Protein 3I41 (pdb70)

Structure (mmCIF, N/CA/C/O backbone):
data_3I41
#
_entry.id   3I41
#
_cell.length_a   63.176
_cell.length_b   68.668
_cell.length_c   127.842
_cell.angle_alpha   90.000
_cell.angle_beta   90.000
_cell.angle_gamma   90.000
#
_symmetry.space_group_name_H-M   'P 21 21 21'
#
loop_
_entity.id
_entity.type
_entity.pdbx_description
1 polymer Beta-hemolysin
2 water water
#
loop_
_atom_site.group_PDB
_atom_site.id
_atom_site.type_symbol
_atom_site.label_atom_id
_atom_site.label_alt_id
_atom_site.label_comp_id
_atom_site.label_asym_id
_atom_site.label_entity_id
_atom_site.label_seq_id
_atom_site.pdbx_PDB_ins_code
_atom_site.Cartn_x
_atom_site.Cartn_y
_atom_site.Cartn_z
_atom_site.occupancy
_atom_site.B_iso_or_equiv
_atom_site.auth_seq_id
_atom_site.auth_comp_id
_atom_site.auth_asym_id
_atom_site.auth_atom_id
_atom_site.pdbx_PDB_model_num
ATOM 1 N N . THR A 1 28 ? 1.466 -6.817 8.309 1.00 30.38 8 THR A N 1
ATOM 2 C CA . THR A 1 28 ? 1.022 -7.687 7.217 1.00 30.71 8 THR A CA 1
ATOM 3 C C . THR A 1 28 ? 1.774 -7.504 5.915 1.00 30.00 8 THR A C 1
ATOM 4 O O . THR A 1 28 ? 1.410 -8.128 4.920 1.00 30.08 8 THR A O 1
ATOM 8 N N . ASP A 1 29 ? 2.805 -6.660 5.845 1.00 29.68 9 ASP A N 1
ATOM 9 C CA . ASP A 1 29 ? 3.387 -6.613 4.527 1.00 28.61 9 ASP A CA 1
ATOM 10 C C . ASP A 1 29 ? 4.163 -7.872 4.157 1.00 26.47 9 ASP A C 1
ATOM 11 O O . ASP A 1 29 ? 4.518 -8.707 5.027 1.00 26.55 9 ASP A O 1
ATOM 16 N N . LEU A 1 30 ? 4.334 -8.033 2.855 1.00 21.20 10 LEU A N 1
ATOM 17 C CA . LEU A 1 30 ? 4.808 -9.309 2.315 1.00 18.27 10 LEU A CA 1
ATOM 18 C C . LEU A 1 30 ? 6.097 -9.211 1.504 1.00 16.39 10 LEU A C 1
ATOM 19 O O . LEU A 1 30 ? 6.375 -8.177 0.932 1.00 16.20 10 LEU A O 1
ATOM 24 N N . LYS A 1 31 ? 6.809 -10.331 1.395 1.00 14.50 11 LYS A N 1
ATOM 25 C CA . LYS A 1 31 ? 7.847 -10.517 0.356 1.00 13.70 11 LYS A CA 1
ATOM 26 C C . LYS A 1 31 ? 7.201 -11.450 -0.642 1.00 12.40 11 LYS A C 1
ATOM 27 O O . LYS A 1 31 ? 6.758 -12.536 -0.272 1.00 11.01 11 LYS A O 1
ATOM 33 N N . LEU A 1 32 ? 7.162 -11.034 -1.904 1.00 11.03 12 LEU A N 1
ATOM 34 C CA . LEU A 1 32 ? 6.536 -11.901 -2.898 1.00 10.23 12 LEU A CA 1
ATOM 35 C C . LEU A 1 32 ? 7.478 -12.151 -4.065 1.00 10.48 12 LEU A C 1
ATOM 36 O O . LEU A 1 32 ? 8.390 -11.344 -4.327 1.00 12.43 12 LEU A O 1
ATOM 41 N N . VAL A 1 33 ? 7.204 -13.220 -4.810 1.00 9.94 13 VAL A N 1
ATOM 42 C CA . VAL A 1 33 ? 7.842 -13.376 -6.131 1.00 9.61 13 VAL A CA 1
ATOM 43 C C . VAL A 1 33 ? 6.706 -13.587 -7.132 1.00 9.12 13 VAL A C 1
ATOM 44 O O . VAL A 1 33 ? 5.683 -14.214 -6.781 1.00 12.18 13 VAL A O 1
ATOM 48 N N . SER A 1 34 ? 6.861 -13.057 -8.340 1.00 10.03 14 SER A N 1
ATOM 49 C CA . SER A 1 34 ? 5.980 -13.490 -9.419 1.00 10.40 14 SER A CA 1
ATOM 50 C C . SER A 1 34 ? 6.869 -14.029 -10.531 1.00 11.27 14 SER A C 1
ATOM 51 O O . SER A 1 34 ? 7.893 -13.394 -10.898 1.00 11.34 14 SER A O 1
ATOM 54 N N . HIS A 1 35 ? 6.524 -15.186 -11.084 1.00 11.77 15 HIS A N 1
ATOM 55 C CA . HIS A 1 35 ? 7.325 -15.689 -12.212 1.00 12.47 15 HIS A CA 1
ATOM 56 C C . HIS A 1 35 ? 6.460 -16.415 -13.240 1.00 11.93 15 HIS A C 1
ATOM 57 O O . HIS A 1 35 ? 5.702 -17.337 -12.923 1.00 12.06 15 HIS A O 1
ATOM 64 N N . ASN A 1 36 ? 6.592 -15.961 -14.475 1.00 11.89 16 ASN A N 1
ATOM 65 C CA . ASN A 1 36 ? 6.081 -16.676 -15.641 1.00 12.32 16 ASN A CA 1
ATOM 66 C C . ASN A 1 36 ? 7.097 -17.782 -15.929 1.00 14.15 16 ASN A C 1
ATOM 67 O O . ASN A 1 36 ? 8.274 -17.516 -16.313 1.00 13.08 16 ASN A O 1
ATOM 72 N N . VAL A 1 37 ? 6.696 -19.021 -15.642 1.00 13.31 17 VAL A N 1
ATOM 73 C CA . VAL A 1 37 ? 7.632 -20.164 -15.683 1.00 14.40 17 VAL A CA 1
ATOM 74 C C . VAL A 1 37 ? 7.731 -20.898 -17.026 1.00 15.23 17 VAL A C 1
ATOM 75 O O . VAL A 1 37 ? 8.473 -21.884 -17.132 1.00 15.85 17 VAL A O 1
ATOM 79 N N . TYR A 1 38 ? 6.962 -20.446 -18.001 1.00 17.46 18 TYR A N 1
ATOM 80 C CA . TYR A 1 38 ? 7.037 -21.046 -19.338 1.00 19.08 18 TYR A CA 1
ATOM 81 C C . TYR A 1 38 ? 6.903 -22.585 -19.268 1.00 19.63 18 TYR A C 1
ATOM 82 O O . TYR A 1 38 ? 7.774 -23.328 -19.732 1.00 20.47 18 TYR A O 1
ATOM 91 N N . MET A 1 39 ? 5.791 -23.061 -18.707 1.00 18.35 19 MET A N 1
ATOM 92 C CA . MET A 1 39 ? 5.592 -24.512 -18.565 1.00 19.23 19 MET A CA 1
ATOM 93 C C . MET A 1 39 ? 4.585 -24.883 -19.620 1.00 19.85 19 MET A C 1
ATOM 94 O O . MET A 1 39 ? 3.431 -25.201 -19.337 1.00 19.64 19 MET A O 1
ATOM 99 N N . LEU A 1 40 ? 5.019 -24.763 -20.866 1.00 21.64 20 LEU A N 1
ATOM 100 C CA . LEU A 1 40 ? 4.192 -25.110 -22.014 1.00 23.24 20 LEU A CA 1
ATOM 101 C C . LEU A 1 40 ? 3.743 -26.586 -22.013 1.00 23.78 20 LEU A C 1
ATOM 102 O O . LEU A 1 40 ? 4.393 -27.462 -21.411 1.00 23.38 20 LEU A O 1
ATOM 107 N N . SER A 1 41 ? 2.648 -26.876 -22.716 1.00 24.74 21 SER A N 1
ATOM 108 C CA . SER A 1 41 ? 2.236 -28.266 -22.935 1.00 26.66 21 SER A CA 1
ATOM 109 C C . SER A 1 41 ? 3.398 -29.153 -23.368 1.00 26.91 21 SER A C 1
ATOM 110 O O . SER A 1 41 ? 4.103 -28.850 -24.334 1.00 28.24 21 SER A O 1
ATOM 113 N N . THR A 1 42 ? 3.580 -30.260 -22.676 1.00 28.23 22 THR A N 1
ATOM 114 C CA . THR A 1 42 ? 4.584 -31.242 -23.097 1.00 29.63 22 THR A CA 1
ATOM 115 C C . THR A 1 42 ? 4.095 -32.114 -24.246 1.00 31.26 22 THR A C 1
ATOM 116 O O . THR A 1 42 ? 4.876 -32.902 -24.780 1.00 32.00 22 THR A O 1
ATOM 120 N N . VAL A 1 43 ? 2.820 -31.995 -24.615 1.00 32.55 23 VAL A N 1
ATOM 121 C CA . VAL A 1 43 ? 2.303 -32.662 -25.828 1.00 34.35 23 VAL A CA 1
ATOM 122 C C . VAL A 1 43 ? 2.640 -31.804 -27.050 1.00 35.25 23 VAL A C 1
ATOM 123 O O . VAL A 1 43 ? 3.211 -32.293 -28.046 1.00 35.99 23 VAL A O 1
ATOM 127 N N . LEU A 1 44 ? 2.304 -30.523 -26.957 1.00 35.32 24 LEU A N 1
ATOM 128 C CA . LEU A 1 44 ? 2.555 -29.569 -28.022 1.00 36.40 24 LEU A CA 1
ATOM 129 C C . LEU A 1 44 ? 4.048 -29.292 -28.177 1.00 36.63 24 LEU A C 1
ATOM 130 O O . LEU A 1 44 ? 4.538 -29.181 -29.300 1.00 36.36 24 LEU A O 1
ATOM 135 N N . TYR A 1 45 ? 4.764 -29.210 -27.051 1.00 36.49 25 TYR A N 1
ATOM 136 C CA . TYR A 1 45 ? 6.195 -28.870 -27.013 1.00 37.09 25 TYR A CA 1
ATOM 137 C C . TYR A 1 45 ? 6.947 -29.858 -26.127 1.00 37.48 25 TYR A C 1
ATOM 138 O O . TYR A 1 45 ? 7.364 -29.507 -25.003 1.00 37.45 25 TYR A O 1
ATOM 147 N N . PRO A 1 46 ? 7.126 -31.100 -26.613 1.00 37.02 26 PRO A N 1
ATOM 148 C CA . PRO A 1 46 ? 7.654 -32.178 -25.784 1.00 37.04 26 PRO A CA 1
ATOM 149 C C . PRO A 1 46 ? 9.078 -31.959 -25.277 1.00 36.37 26 PRO A C 1
ATOM 150 O O . PRO A 1 46 ? 9.515 -32.646 -24.346 1.00 37.42 26 PRO A O 1
ATOM 154 N N . ASN A 1 47 ? 9.798 -31.018 -25.871 1.00 35.63 27 ASN A N 1
ATOM 155 C CA . ASN A 1 47 ? 11.224 -30.918 -25.596 1.00 34.52 27 ASN A CA 1
ATOM 156 C C . ASN A 1 47 ? 11.692 -29.541 -25.116 1.00 33.17 27 ASN A C 1
ATOM 157 O O . ASN A 1 47 ? 12.754 -29.056 -25.498 1.00 32.76 27 ASN A O 1
ATOM 162 N N . TRP A 1 48 ? 10.895 -28.911 -24.257 1.00 31.05 28 TRP A N 1
ATOM 163 C CA . TRP A 1 48 ? 11.291 -27.614 -23.713 1.00 28.77 28 TRP A CA 1
ATOM 164 C C . TRP A 1 48 ? 11.798 -27.655 -22.272 1.00 27.25 28 TRP A C 1
ATOM 165 O O . TRP A 1 48 ? 11.862 -26.615 -21.601 1.00 26.61 28 TRP A O 1
ATOM 176 N N . GLY A 1 49 ? 12.149 -28.858 -21.815 1.00 25.91 29 GLY A N 1
ATOM 177 C CA . GLY A 1 49 ? 12.729 -29.100 -20.499 1.00 24.14 29 GLY A CA 1
ATOM 178 C C . GLY A 1 49 ? 11.805 -28.786 -19.327 1.00 23.49 29 GLY A C 1
ATOM 179 O O . GLY A 1 49 ? 12.270 -28.437 -18.248 1.00 22.10 29 GLY A O 1
ATOM 180 N N . GLN A 1 50 ? 10.494 -28.909 -19.543 1.00 22.63 30 GLN A N 1
ATOM 181 C CA . GLN A 1 50 ? 9.508 -28.522 -18.535 1.00 22.40 30 GLN A CA 1
ATOM 182 C C . GLN A 1 50 ? 9.792 -29.197 -17.192 1.00 22.71 30 GLN A C 1
ATOM 183 O O . GLN A 1 50 ? 9.924 -28.525 -16.152 1.00 21.31 30 GLN A O 1
ATOM 189 N N . TYR A 1 51 ? 9.919 -30.525 -17.201 1.00 22.33 31 TYR A N 1
ATOM 190 C CA . TYR A 1 51 ? 10.149 -31.230 -15.964 1.00 23.32 31 TYR A CA 1
ATOM 191 C C . TYR A 1 51 ? 11.492 -30.871 -15.351 1.00 22.65 31 TYR A C 1
ATOM 192 O O . TYR A 1 51 ? 11.592 -30.706 -14.137 1.00 22.69 31 TYR A O 1
ATOM 201 N N . LYS A 1 52 ? 12.526 -30.785 -16.185 1.00 22.54 32 LYS A N 1
ATOM 202 C CA . LYS A 1 52 ? 13.858 -30.429 -15.674 1.00 22.00 32 LYS A CA 1
ATOM 203 C C . LYS A 1 52 ? 13.784 -29.071 -14.956 1.00 21.08 32 LYS A C 1
ATOM 204 O O . LYS A 1 52 ? 14.370 -28.875 -13.874 1.00 21.27 32 LYS A O 1
ATOM 210 N N . ARG A 1 53 ? 13.070 -28.153 -15.571 1.00 19.07 33 ARG A N 1
ATOM 211 C CA . ARG A 1 53 ? 12.991 -26.781 -15.035 1.00 17.99 33 ARG A CA 1
ATOM 212 C C . ARG A 1 53 ? 12.126 -26.677 -13.814 1.00 17.91 33 ARG A C 1
ATOM 213 O O . ARG A 1 53 ? 12.413 -25.835 -12.939 1.00 18.28 33 ARG A O 1
ATOM 221 N N . ALA A 1 54 ? 11.089 -27.517 -13.720 1.00 17.83 34 ALA A N 1
ATOM 222 C CA . ALA A 1 54 ? 10.259 -27.556 -12.479 1.00 17.41 34 ALA A CA 1
ATOM 223 C C . ALA A 1 54 ? 11.143 -27.909 -11.296 1.00 17.64 34 ALA A C 1
ATOM 224 O O . ALA A 1 54 ? 11.006 -27.355 -10.203 1.00 16.43 34 ALA A O 1
ATOM 226 N N . ASP A 1 55 ? 12.087 -28.820 -11.511 1.00 16.97 35 ASP A N 1
ATOM 227 C CA . ASP A 1 55 ? 13.044 -29.167 -10.457 1.00 17.12 35 ASP A CA 1
ATOM 228 C C . ASP A 1 55 ? 14.047 -28.044 -10.179 1.00 16.58 35 ASP A C 1
ATOM 229 O O . ASP A 1 55 ? 14.358 -27.734 -9.016 1.00 16.76 35 ASP A O 1
ATOM 234 N N . LEU A 1 56 ? 14.585 -27.473 -11.242 1.00 15.33 36 LEU A N 1
ATOM 235 C CA . LEU A 1 56 ? 15.577 -26.409 -11.097 1.00 15.50 36 LEU A CA 1
ATOM 236 C C . LEU A 1 56 ? 14.943 -25.198 -10.424 1.00 15.97 36 LEU A C 1
ATOM 237 O O . LEU A 1 56 ? 15.545 -24.608 -9.540 1.00 15.67 36 LEU A O 1
ATOM 242 N N . ILE A 1 57 ? 13.706 -24.864 -10.802 1.00 14.89 37 ILE A N 1
ATOM 243 C CA . ILE A 1 57 ? 12.987 -23.778 -10.112 1.00 14.94 37 ILE A CA 1
ATOM 244 C C . ILE A 1 57 ? 12.850 -24.095 -8.641 1.00 15.51 37 ILE A C 1
ATOM 245 O O . ILE A 1 57 ? 13.171 -23.245 -7.801 1.00 16.04 37 ILE A O 1
ATOM 250 N N . GLY A 1 58 ? 12.459 -25.339 -8.314 1.00 16.51 38 GLY A N 1
ATOM 251 C CA . GLY A 1 58 ? 12.302 -25.724 -6.891 1.00 17.93 38 GLY A CA 1
ATOM 252 C C . GLY A 1 58 ? 13.612 -25.601 -6.114 1.00 17.62 38 GLY A C 1
ATOM 253 O O . GLY A 1 58 ? 13.603 -25.399 -4.904 1.00 18.67 38 GLY A O 1
ATOM 254 N N . GLN A 1 59 ? 14.735 -25.760 -6.806 1.00 18.63 39 GLN A N 1
ATOM 255 C CA . GLN A 1 59 ? 16.083 -25.704 -6.172 1.00 19.75 39 GLN A CA 1
ATOM 256 C C . GLN A 1 59 ? 16.715 -24.312 -6.136 1.00 19.33 39 GLN A C 1
ATOM 257 O O . GLN A 1 59 ? 17.793 -24.123 -5.520 1.00 20.61 39 GLN A O 1
ATOM 263 N N . SER A 1 60 ? 16.057 -23.336 -6.768 1.00 17.84 40 SER A N 1
ATOM 264 C CA . SER A 1 60 ? 16.595 -21.978 -6.885 1.00 16.19 40 SER A CA 1
ATOM 265 C C . SER A 1 60 ? 16.611 -21.237 -5.537 1.00 16.31 40 SER A C 1
ATOM 266 O O . SER A 1 60 ? 15.950 -21.653 -4.593 1.00 16.75 40 SER A O 1
ATOM 269 N N . SER A 1 61 ? 17.374 -20.148 -5.456 1.00 14.48 41 SER A N 1
ATOM 270 C CA . SER A 1 61 ? 17.267 -19.299 -4.280 1.00 15.70 41 SER A CA 1
ATOM 271 C C . SER A 1 61 ? 16.126 -18.315 -4.402 1.00 13.97 41 SER A C 1
ATOM 272 O O . SER A 1 61 ? 15.442 -18.098 -3.407 1.00 14.87 41 SER A O 1
ATOM 275 N N . TYR A 1 62 ? 15.861 -17.771 -5.606 1.00 15.04 42 TYR A N 1
ATOM 276 C CA . TYR A 1 62 ? 14.826 -16.736 -5.685 1.00 15.48 42 TYR A CA 1
ATOM 277 C C . TYR A 1 62 ? 13.423 -17.215 -5.249 1.00 15.26 42 TYR A C 1
ATOM 278 O O . TYR A 1 62 ? 12.632 -16.386 -4.740 1.00 16.13 42 TYR A O 1
ATOM 287 N N . ILE A 1 63 ? 13.095 -18.498 -5.424 1.00 15.78 43 ILE A N 1
ATOM 288 C CA . ILE A 1 63 ? 11.703 -18.933 -5.063 1.00 17.21 43 ILE A CA 1
ATOM 289 C C . ILE A 1 63 ? 11.616 -19.117 -3.534 1.00 16.59 43 ILE A C 1
ATOM 290 O O . ILE A 1 63 ? 10.523 -19.250 -2.978 1.00 17.00 43 ILE A O 1
ATOM 295 N N . LYS A 1 64 ? 12.763 -19.167 -2.855 1.00 15.59 44 LYS A N 1
ATOM 296 C CA . LYS A 1 64 ? 12.756 -19.475 -1.428 1.00 16.80 44 LYS A CA 1
ATOM 297 C C . LYS A 1 64 ? 12.690 -18.184 -0.612 1.00 14.95 44 LYS A C 1
ATOM 298 O O . LYS A 1 64 ? 13.002 -17.103 -1.138 1.00 15.95 44 LYS A O 1
ATOM 304 N N . ASN A 1 65 ? 12.307 -18.307 0.669 1.00 14.06 45 ASN A N 1
ATOM 305 C CA . ASN A 1 65 ? 12.402 -17.217 1.650 1.00 13.81 45 ASN A CA 1
ATOM 306 C C . ASN A 1 65 ? 11.459 -16.061 1.341 1.00 14.18 45 ASN A C 1
ATOM 307 O O . ASN A 1 65 ? 11.736 -14.952 1.722 1.00 15.97 45 ASN A O 1
ATOM 312 N N . ASN A 1 66 ? 10.363 -16.332 0.615 1.00 14.03 46 ASN A N 1
ATOM 313 C CA . ASN A 1 66 ? 9.324 -15.324 0.422 1.00 12.44 46 ASN A CA 1
ATOM 314 C C . ASN A 1 66 ? 8.110 -15.745 1.232 1.00 12.51 46 ASN A C 1
ATOM 315 O O . ASN A 1 66 ? 8.107 -16.813 1.844 1.00 13.09 46 ASN A O 1
ATOM 320 N N . ASP A 1 67 ? 7.083 -14.909 1.221 1.00 12.04 47 ASP A N 1
ATOM 321 C CA . ASP A 1 67 ? 5.816 -15.216 1.867 1.00 11.59 47 ASP A CA 1
ATOM 322 C C . ASP A 1 67 ? 4.840 -15.820 0.862 1.00 12.04 47 ASP A C 1
ATOM 323 O O . ASP A 1 67 ? 4.053 -16.712 1.200 1.00 11.98 47 ASP A O 1
ATOM 328 N N . VAL A 1 68 ? 4.878 -15.297 -0.361 1.00 11.46 48 VAL A N 1
ATOM 329 C CA . VAL A 1 68 ? 3.890 -15.661 -1.376 1.00 11.03 48 VAL A CA 1
ATOM 330 C C . VAL A 1 68 ? 4.563 -15.687 -2.723 1.00 12.03 48 VAL A C 1
ATOM 331 O O . VAL A 1 68 ? 5.392 -14.832 -3.017 1.00 10.72 48 VAL A O 1
ATOM 335 N N . VAL A 1 69 ? 4.197 -16.673 -3.534 1.00 10.94 49 VAL A N 1
ATOM 336 C CA . VAL A 1 69 ? 4.671 -16.753 -4.907 1.00 11.38 49 VAL A CA 1
ATOM 337 C C . VAL A 1 69 ? 3.513 -16.897 -5.879 1.00 11.41 49 VAL A C 1
ATOM 338 O O . VAL A 1 69 ? 2.612 -17.708 -5.662 1.00 11.28 49 VAL A O 1
ATOM 342 N N . ILE A 1 70 ? 3.552 -16.093 -6.940 1.00 11.76 50 ILE A N 1
ATOM 343 C CA . ILE A 1 70 ? 2.582 -16.130 -8.033 1.00 10.83 50 ILE A CA 1
ATOM 344 C C . ILE A 1 70 ? 3.299 -16.745 -9.207 1.00 11.81 50 ILE A C 1
ATOM 345 O O . ILE A 1 70 ? 4.375 -16.282 -9.581 1.00 11.82 50 ILE A O 1
ATOM 350 N N . PHE A 1 71 ? 2.679 -17.776 -9.786 1.00 12.19 51 PHE A N 1
ATOM 351 C CA . PHE A 1 71 ? 3.170 -18.415 -11.000 1.00 12.35 51 PHE A CA 1
ATOM 352 C C . PHE A 1 71 ? 2.261 -18.061 -12.166 1.00 12.92 51 PHE A C 1
ATOM 353 O O . PHE A 1 71 ? 1.023 -17.930 -12.000 1.00 12.36 51 PHE A O 1
ATOM 361 N N . ASN A 1 72 ? 2.873 -17.904 -13.349 1.00 12.79 52 ASN A N 1
ATOM 362 C CA . ASN A 1 72 ? 2.150 -17.767 -14.623 1.00 12.85 52 ASN A CA 1
ATOM 363 C C . ASN A 1 72 ? 2.702 -18.783 -15.598 1.00 13.43 52 ASN A C 1
ATOM 364 O O . ASN A 1 72 ? 3.873 -19.259 -15.468 1.00 13.06 52 ASN A O 1
ATOM 369 N N . GLU A 1 73 ? 1.859 -19.132 -16.565 1.00 14.85 53 GLU A N 1
ATOM 370 C CA . GLU A 1 73 ? 2.196 -20.135 -17.589 1.00 16.08 53 GLU A CA 1
ATOM 371 C C . GLU A 1 73 ? 2.542 -21.504 -17.028 1.00 16.22 53 GLU A C 1
ATOM 372 O O . GLU A 1 73 ? 3.360 -22.228 -17.588 1.00 17.41 53 GLU A O 1
ATOM 378 N N . ALA A 1 74 ? 1.854 -21.891 -15.967 1.00 16.66 54 ALA A N 1
ATOM 379 C CA . ALA A 1 74 ? 1.948 -23.218 -15.405 1.00 16.64 54 ALA A CA 1
ATOM 380 C C . ALA A 1 74 ? 0.894 -24.039 -16.146 1.00 17.75 54 ALA A C 1
ATOM 381 O O . ALA A 1 74 ? -0.154 -24.377 -15.573 1.00 16.32 54 ALA A O 1
ATOM 383 N N . PHE A 1 75 ? 1.184 -24.372 -17.416 1.00 18.17 55 PHE A N 1
ATOM 384 C CA . PHE A 1 75 ? 0.155 -24.867 -18.351 1.00 19.56 55 PHE A CA 1
ATOM 385 C C . PHE A 1 75 ? 0.151 -26.372 -18.383 1.00 20.01 55 PHE A C 1
ATOM 386 O O . PHE A 1 75 ? -0.918 -27.009 -18.271 1.00 20.10 55 PHE A O 1
ATOM 394 N N . ASP A 1 76 ? 1.331 -26.961 -18.509 1.00 19.61 56 ASP A N 1
ATOM 395 C CA . ASP A 1 76 ? 1.404 -28.415 -18.575 1.00 20.29 56 ASP A CA 1
ATOM 396 C C . ASP A 1 76 ? 1.007 -28.987 -17.218 1.00 20.58 56 ASP A C 1
ATOM 397 O O . ASP A 1 76 ? 1.667 -28.696 -16.225 1.00 20.61 56 ASP A O 1
ATOM 402 N N . ASN A 1 77 ? -0.026 -29.836 -17.166 1.00 19.99 57 ASN A N 1
ATOM 403 C CA . ASN A 1 77 ? -0.527 -30.291 -15.869 1.00 20.88 57 ASN A CA 1
ATOM 404 C C . ASN A 1 77 ? 0.527 -31.018 -15.032 1.00 20.83 57 ASN A C 1
ATOM 405 O O . ASN A 1 77 ? 0.693 -30.723 -13.848 1.00 20.79 57 ASN A O 1
ATOM 410 N N . GLY A 1 78 ? 1.249 -31.960 -15.643 1.00 20.32 58 GLY A N 1
ATOM 411 C CA . GLY A 1 78 ? 2.227 -32.763 -14.905 1.00 19.77 58 GLY A CA 1
ATOM 412 C C . GLY A 1 78 ? 3.423 -31.963 -14.412 1.00 20.22 58 GLY A C 1
ATOM 413 O O . GLY A 1 78 ? 3.806 -32.069 -13.231 1.00 20.00 58 GLY A O 1
ATOM 414 N N . ALA A 1 79 ? 3.994 -31.162 -15.310 1.00 18.94 59 ALA A N 1
ATOM 415 C CA . ALA A 1 79 ? 5.179 -30.328 -15.003 1.00 19.56 59 ALA A CA 1
ATOM 416 C C . ALA A 1 79 ? 4.808 -29.263 -13.964 1.00 18.76 59 ALA A C 1
ATOM 417 O O . ALA A 1 79 ? 5.573 -28.974 -13.049 1.00 17.79 59 ALA A O 1
ATOM 419 N N . SER A 1 80 ? 3.597 -28.736 -14.071 1.00 18.28 60 SER A N 1
ATOM 420 C CA . SER A 1 80 ? 3.164 -27.683 -13.136 1.00 18.36 60 SER A CA 1
ATOM 421 C C . SER A 1 80 ? 2.888 -28.279 -11.789 1.00 18.46 60 SER A C 1
ATOM 422 O O . SER A 1 80 ? 3.250 -27.681 -10.775 1.00 18.43 60 SER A O 1
ATOM 425 N N . ASP A 1 81 ? 2.220 -29.445 -11.770 1.00 17.86 61 ASP A N 1
ATOM 426 C CA . ASP A 1 81 ? 1.938 -30.106 -10.515 1.00 18.89 61 ASP A CA 1
ATOM 427 C C . ASP A 1 81 ? 3.229 -30.470 -9.812 1.00 18.61 61 ASP A C 1
ATOM 428 O O . ASP A 1 81 ? 3.319 -30.371 -8.583 1.00 17.70 61 ASP A O 1
ATOM 433 N N . LYS A 1 82 ? 4.258 -30.823 -10.591 1.00 19.62 62 LYS A N 1
ATOM 434 C CA . LYS A 1 82 ? 5.557 -31.121 -9.997 1.00 19.77 62 LYS A CA 1
ATOM 435 C C . LYS A 1 82 ? 6.275 -29.885 -9.407 1.00 19.02 62 LYS A C 1
ATOM 436 O O . LYS A 1 82 ? 6.785 -29.932 -8.287 1.00 17.37 62 LYS A O 1
ATOM 442 N N . LEU A 1 83 ? 6.275 -28.795 -10.160 1.00 18.01 63 LEU A N 1
ATOM 443 C CA . LEU A 1 83 ? 6.708 -27.497 -9.636 1.00 16.89 63 LEU A CA 1
ATOM 444 C C . LEU A 1 83 ? 5.991 -27.174 -8.319 1.00 16.46 63 LEU A C 1
ATOM 445 O O . LEU A 1 83 ? 6.640 -26.827 -7.354 1.00 16.02 63 LEU A O 1
ATOM 450 N N . LEU A 1 84 ? 4.657 -27.287 -8.300 1.00 17.09 64 LEU A N 1
ATOM 451 C CA . LEU A 1 84 ? 3.905 -26.939 -7.092 1.00 16.10 64 LEU A CA 1
ATOM 452 C C . LEU A 1 84 ? 4.298 -27.873 -5.935 1.00 17.37 64 LEU A C 1
ATOM 453 O O . LEU A 1 84 ? 4.465 -27.439 -4.791 1.00 15.69 64 LEU A O 1
ATOM 458 N N . SER A 1 85 ? 4.481 -29.151 -6.227 1.00 18.41 65 SER A N 1
ATOM 459 C CA . SER A 1 85 ? 4.959 -30.047 -5.164 1.00 19.48 65 SER A CA 1
ATOM 460 C C . SER A 1 85 ? 6.402 -29.713 -4.710 1.00 18.66 65 SER A C 1
ATOM 461 O O . SER A 1 85 ? 6.730 -29.858 -3.533 1.00 18.82 65 SER A O 1
ATOM 464 N N . ASN A 1 86 ? 7.236 -29.206 -5.620 1.00 18.20 66 ASN A N 1
ATOM 465 C CA . ASN A 1 86 ? 8.624 -28.910 -5.272 1.00 18.19 66 ASN A CA 1
ATOM 466 C C . ASN A 1 86 ? 8.725 -27.735 -4.300 1.00 18.52 66 ASN A C 1
ATOM 467 O O . ASN A 1 86 ? 9.734 -27.568 -3.618 1.00 19.56 66 ASN A O 1
ATOM 472 N N . VAL A 1 87 ? 7.674 -26.927 -4.225 1.00 17.81 67 VAL A N 1
ATOM 473 C CA . VAL A 1 87 ? 7.677 -25.784 -3.304 1.00 17.44 67 VAL A CA 1
ATOM 474 C C . VAL A 1 87 ? 6.665 -25.901 -2.166 1.00 18.73 67 VAL A C 1
ATOM 475 O O . VAL A 1 87 ? 6.503 -24.936 -1.371 1.00 19.71 67 VAL A O 1
ATOM 479 N N . LYS A 1 88 ? 6.027 -27.074 -2.036 1.00 19.10 68 LYS A N 1
ATOM 480 C CA . LYS A 1 88 ? 4.943 -27.271 -1.071 1.00 20.92 68 LYS A CA 1
ATOM 481 C C . LYS A 1 88 ? 5.418 -27.276 0.378 1.00 21.20 68 LYS A C 1
ATOM 482 O O . LYS A 1 88 ? 4.690 -26.855 1.273 1.00 19.22 68 LYS A O 1
ATOM 488 N N . LYS A 1 89 ? 6.629 -27.766 0.611 1.00 21.68 69 LYS A N 1
ATOM 489 C CA . LYS A 1 89 ? 7.186 -27.726 1.958 1.00 22.93 69 LYS A CA 1
ATOM 490 C C . LYS A 1 89 ? 7.289 -26.309 2.513 1.00 23.62 69 LYS A C 1
ATOM 491 O O . LYS A 1 89 ? 6.846 -26.055 3.639 1.00 23.64 69 LYS A O 1
ATOM 497 N N . GLU A 1 90 ? 7.797 -25.380 1.713 1.00 21.89 70 GLU A N 1
ATOM 498 C CA . GLU A 1 90 ? 7.928 -24.024 2.162 1.00 21.34 70 GLU A CA 1
ATOM 499 C C . GLU A 1 90 ? 6.651 -23.209 2.024 1.00 19.79 70 GLU A C 1
ATOM 500 O O . GLU A 1 90 ? 6.393 -22.318 2.840 1.00 19.69 70 GLU A O 1
ATOM 506 N N . TYR A 1 91 ? 5.873 -23.532 0.987 1.00 17.51 71 TYR A N 1
ATOM 507 C CA . TYR A 1 91 ? 4.611 -22.870 0.724 1.00 16.23 71 TYR A CA 1
ATOM 508 C C . TYR A 1 91 ? 3.463 -23.892 0.728 1.00 15.84 71 TYR A C 1
ATOM 509 O O . TYR A 1 91 ? 2.953 -24.275 -0.336 1.00 14.20 71 TYR A O 1
ATOM 518 N N . PRO A 1 92 ? 3.017 -24.318 1.938 1.00 15.87 72 PRO A N 1
ATOM 519 C CA . PRO A 1 92 ? 2.042 -25.409 2.075 1.00 16.32 72 PRO A CA 1
ATOM 520 C C . PRO A 1 92 ? 0.628 -25.078 1.668 1.00 15.94 72 PRO A C 1
ATOM 521 O O . PRO A 1 92 ? -0.163 -26.011 1.441 1.00 17.00 72 PRO A O 1
ATOM 525 N N . TYR A 1 93 ? 0.308 -23.772 1.549 1.00 15.32 73 TYR A N 1
ATOM 526 C CA . TYR A 1 93 ? -1.036 -23.322 1.245 1.00 15.25 73 TYR A CA 1
ATOM 527 C C . TYR A 1 93 ? -1.049 -22.922 -0.226 1.00 15.01 73 TYR A C 1
ATOM 528 O O . TYR A 1 93 ? -0.337 -22.004 -0.608 1.00 13.03 73 TYR A O 1
ATOM 537 N N . GLN A 1 94 ? -1.793 -23.662 -1.051 1.00 12.89 74 GLN A N 1
ATOM 538 C CA . GLN A 1 94 ? -1.662 -23.489 -2.520 1.00 13.81 74 GLN A CA 1
ATOM 539 C C . GLN A 1 94 ? -3.032 -23.417 -3.167 1.00 14.35 74 GLN A C 1
ATOM 540 O O . GLN A 1 94 ? -3.972 -24.078 -2.691 1.00 16.16 74 GLN A O 1
ATOM 546 N N . THR A 1 95 ? -3.167 -22.614 -4.222 1.00 12.89 75 THR A N 1
ATOM 547 C CA . THR A 1 95 ? -4.418 -22.625 -4.980 1.00 12.81 75 THR A CA 1
ATOM 548 C C . THR A 1 95 ? -4.250 -23.717 -6.026 1.00 12.42 75 THR A C 1
ATOM 549 O O . THR A 1 95 ? -3.116 -24.098 -6.363 1.00 11.84 75 THR A O 1
ATOM 553 N N . PRO A 1 96 ? -5.385 -24.203 -6.562 1.00 12.77 76 PRO A N 1
ATOM 554 C CA . PRO A 1 96 ? -5.322 -24.930 -7.834 1.00 14.32 76 PRO A CA 1
ATOM 555 C C . PRO A 1 96 ? -4.805 -23.998 -8.946 1.00 14.40 76 PRO A C 1
ATOM 556 O O . PRO A 1 96 ? -4.659 -22.781 -8.762 1.00 14.73 76 PRO A O 1
ATOM 560 N N . VAL A 1 97 ? -4.550 -24.555 -10.116 1.00 15.39 77 VAL A N 1
ATOM 561 C CA . VAL A 1 97 ? -4.189 -23.714 -11.252 1.00 15.47 77 VAL A CA 1
ATOM 562 C C . VAL A 1 97 ? -5.450 -23.245 -11.913 1.00 16.35 77 VAL A C 1
ATOM 563 O O . VAL A 1 97 ? -6.388 -24.053 -12.156 1.00 16.36 77 VAL A O 1
ATOM 567 N N . LEU A 1 98 ? -5.505 -21.927 -12.114 1.00 16.07 78 LEU A N 1
ATOM 568 C CA . LEU A 1 98 ? -6.593 -21.223 -12.781 1.00 16.13 78 LEU A CA 1
ATOM 569 C C . LEU A 1 98 ? -7.134 -22.027 -13.979 1.00 18.17 78 LEU A C 1
ATOM 570 O O . LEU A 1 98 ? -6.389 -22.378 -14.871 1.00 16.99 78 LEU A O 1
ATOM 575 N N . GLY A 1 99 ? -8.438 -22.301 -13.966 1.00 18.58 79 GLY A N 1
ATOM 576 C CA . GLY A 1 99 ? -9.130 -22.754 -15.187 1.00 21.05 79 GLY A CA 1
ATOM 577 C C . GLY A 1 99 ? -9.084 -24.243 -15.403 1.00 21.56 79 GLY A C 1
ATOM 578 O O . GLY A 1 99 ? -9.646 -24.753 -16.383 1.00 23.21 79 GLY A O 1
ATOM 579 N N . ARG A 1 100 ? -8.453 -24.963 -14.483 1.00 21.87 80 ARG A N 1
ATOM 580 C CA . ARG A 1 100 ? -8.364 -26.389 -14.624 1.00 23.67 80 ARG A CA 1
ATOM 581 C C . ARG A 1 100 ? -9.681 -27.073 -14.308 1.00 24.87 80 ARG A C 1
ATOM 582 O O . ARG A 1 100 ? -10.130 -27.919 -15.087 1.00 25.73 80 ARG A O 1
ATOM 590 N N . SER A 1 101 ? -10.291 -26.728 -13.175 1.00 24.29 81 SER A N 1
ATOM 591 C CA . SER A 1 101 ? -11.613 -27.272 -12.803 1.00 24.93 81 SER A CA 1
ATOM 592 C C . SER A 1 101 ? -12.278 -26.337 -11.791 1.00 24.73 81 SER A C 1
ATOM 593 O O . SER A 1 101 ? -11.673 -25.365 -11.365 1.00 22.35 81 SER A O 1
ATOM 596 N N . GLN A 1 102 ? -13.504 -26.653 -11.385 1.00 25.27 82 GLN A N 1
ATOM 597 C CA . GLN A 1 102 ? -14.181 -25.845 -10.380 1.00 25.72 82 GLN A CA 1
ATOM 598 C C . GLN A 1 102 ? -13.847 -26.342 -8.981 1.00 25.33 82 GLN A C 1
ATOM 599 O O . GLN A 1 102 ? -14.211 -25.693 -7.996 1.00 25.24 82 GLN A O 1
ATOM 605 N N . SER A 1 103 ? -13.136 -27.468 -8.884 1.00 24.23 83 SER A N 1
ATOM 606 C CA . SER A 1 103 ? -12.822 -28.027 -7.582 1.00 24.83 83 SER A CA 1
ATOM 607 C C . SER A 1 103 ? -11.714 -27.244 -6.889 1.00 23.04 83 SER A C 1
ATOM 608 O O . SER A 1 103 ? -10.775 -26.795 -7.549 1.00 23.07 83 SER A O 1
ATOM 611 N N . GLY A 1 104 ? -11.831 -27.098 -5.573 1.00 20.85 84 GLY A N 1
ATOM 612 C CA . GLY A 1 104 ? -10.766 -26.501 -4.762 1.00 20.36 84 GLY A CA 1
ATOM 613 C C . GLY A 1 104 ? -10.857 -24.995 -4.599 1.00 19.21 84 GLY A C 1
ATOM 614 O O . GLY A 1 104 ? -9.996 -24.398 -3.945 1.00 20.86 84 GLY A O 1
ATOM 615 N N . TRP A 1 105 ? -11.906 -24.390 -5.149 1.00 16.46 85 TRP A N 1
ATOM 616 C CA . TRP A 1 105 ? -12.099 -22.957 -5.150 1.00 15.06 85 TRP A CA 1
ATOM 617 C C . TRP A 1 105 ? -13.308 -22.566 -4.327 1.00 16.32 85 TRP A C 1
ATOM 618 O O . TRP A 1 105 ? -14.348 -23.283 -4.347 1.00 16.73 85 TRP A O 1
ATOM 629 N N . ASP A 1 106 ? -13.221 -21.411 -3.663 1.00 15.72 86 ASP A N 1
ATOM 630 C CA . ASP A 1 106 ? -14.408 -20.889 -2.971 1.00 16.27 86 ASP A CA 1
ATOM 631 C C . ASP A 1 106 ? -15.421 -20.335 -3.970 1.00 17.43 86 ASP A C 1
ATOM 632 O O . ASP A 1 106 ? -16.646 -20.369 -3.727 1.00 17.05 86 ASP A O 1
ATOM 637 N N . LYS A 1 107 ? -14.927 -19.827 -5.096 1.00 17.58 87 LYS A N 1
ATOM 638 C CA . LYS A 1 107 ? -15.808 -19.314 -6.155 1.00 17.93 87 LYS A CA 1
ATOM 639 C C . LYS A 1 107 ? -15.087 -19.374 -7.487 1.00 18.30 87 LYS A C 1
ATOM 640 O O . LYS A 1 107 ? -13.863 -19.103 -7.567 1.00 16.48 87 LYS A O 1
ATOM 646 N N . THR A 1 108 ? -15.850 -19.711 -8.530 1.00 17.72 88 THR A N 1
ATOM 647 C CA . THR A 1 108 ? -15.382 -19.637 -9.895 1.00 20.39 88 THR A CA 1
ATOM 648 C C . THR A 1 108 ? -16.231 -18.576 -10.594 1.00 21.18 88 THR A C 1
ATOM 649 O O . THR A 1 108 ? -17.472 -18.561 -10.462 1.00 21.61 88 THR A O 1
ATOM 653 N N . GLU A 1 109 ? -15.583 -17.643 -11.270 1.00 21.22 89 GLU A N 1
ATOM 654 C CA . GLU A 1 109 ? -16.344 -16.670 -12.037 1.00 24.23 89 GLU A CA 1
ATOM 655 C C . GLU A 1 109 ? -15.691 -16.338 -13.385 1.00 24.59 89 GLU A C 1
ATOM 656 O O . GLU A 1 109 ? -14.719 -16.962 -13.783 1.00 24.47 89 GLU A O 1
ATOM 662 N N . GLY A 1 110 ? -16.263 -15.370 -14.104 1.00 27.30 90 GLY A N 1
ATOM 663 C CA . GLY A 1 110 ? -15.761 -15.045 -15.431 1.00 28.98 90 GLY A CA 1
ATOM 664 C C . GLY A 1 110 ? -16.167 -16.115 -16.433 1.00 30.28 90 GLY A C 1
ATOM 665 O O . GLY A 1 110 ? -17.026 -16.962 -16.150 1.00 31.85 90 GLY A O 1
ATOM 666 N N . SER A 1 111 ? -15.528 -16.114 -17.594 1.00 31.16 91 SER A N 1
ATOM 667 C CA . SER A 1 111 ? -15.923 -17.029 -18.657 1.00 32.20 91 SER A CA 1
ATOM 668 C C . SER A 1 111 ? -15.300 -18.413 -18.504 1.00 32.89 91 SER A C 1
ATOM 669 O O . SER A 1 111 ? -14.608 -18.906 -19.410 1.00 33.55 91 SER A O 1
ATOM 672 N N . TYR A 1 112 ? -15.534 -19.044 -17.359 1.00 33.87 92 TYR A N 1
ATOM 673 C CA . TYR A 1 112 ? -14.979 -20.365 -17.133 1.00 35.60 92 TYR A CA 1
ATOM 674 C C . TYR A 1 112 ? -15.649 -21.332 -18.103 1.00 37.28 92 TYR A C 1
ATOM 675 O O . TYR A 1 112 ? -16.877 -21.474 -18.109 1.00 37.30 92 TYR A O 1
ATOM 684 N N . SER A 1 113 ? -14.827 -21.974 -18.923 1.00 39.67 93 SER A N 1
ATOM 685 C CA . SER A 1 113 ? -15.294 -22.955 -19.897 1.00 41.99 93 SER A CA 1
ATOM 686 C C . SER A 1 113 ? -14.699 -24.307 -19.556 1.00 42.96 93 SER A C 1
ATOM 687 O O . SER A 1 113 ? -13.540 -24.394 -19.149 1.00 43.46 93 SER A O 1
ATOM 690 N N . SER A 1 114 ? -15.509 -25.357 -19.688 1.00 44.23 94 SER A N 1
ATOM 691 C CA . SER A 1 114 ? -15.034 -26.739 -19.525 1.00 45.23 94 SER A CA 1
ATOM 692 C C . SER A 1 114 ? -14.370 -27.241 -20.804 1.00 45.45 94 SER A C 1
ATOM 693 O O . SER A 1 114 ? -13.637 -28.234 -20.790 1.00 45.69 94 SER A O 1
ATOM 696 N N . THR A 1 115 ? -14.621 -26.531 -21.900 1.00 45.49 95 THR A N 1
ATOM 697 C CA . THR A 1 115 ? -14.335 -27.032 -23.238 1.00 45.55 95 THR A CA 1
ATOM 698 C C . THR A 1 115 ? -13.043 -26.520 -23.896 1.00 45.40 95 THR A C 1
ATOM 699 O O . THR A 1 115 ? -12.682 -26.987 -24.981 1.00 45.77 95 THR A O 1
ATOM 703 N N . VAL A 1 116 ? -12.360 -25.562 -23.265 1.00 44.65 96 VAL A N 1
ATOM 704 C CA . VAL A 1 116 ? -11.100 -25.030 -23.818 1.00 43.98 96 VAL A CA 1
ATOM 705 C C . VAL A 1 116 ? -9.934 -25.987 -23.549 1.00 42.86 96 VAL A C 1
ATOM 706 O O . VAL A 1 116 ? -9.979 -26.773 -22.606 1.00 43.18 96 VAL A O 1
ATOM 710 N N . ALA A 1 117 ? -8.893 -25.910 -24.371 1.00 41.64 97 ALA A N 1
ATOM 711 C CA . ALA A 1 117 ? -7.824 -26.916 -24.363 1.00 40.28 97 ALA A CA 1
ATOM 712 C C . ALA A 1 117 ? -6.808 -26.754 -23.225 1.00 39.20 97 ALA A C 1
ATOM 713 O O . ALA A 1 117 ? -6.142 -27.726 -22.813 1.00 39.62 97 ALA A O 1
ATOM 715 N N . GLU A 1 118 ? -6.688 -25.525 -22.738 1.00 36.81 98 GLU A N 1
ATOM 716 C CA . GLU A 1 118 ? -5.591 -25.149 -21.859 1.00 34.95 98 GLU A CA 1
ATOM 717 C C . GLU A 1 118 ? -6.143 -24.470 -20.611 1.00 31.99 98 GLU A C 1
ATOM 718 O O . GLU A 1 118 ? -7.123 -23.735 -20.690 1.00 31.37 98 GLU A O 1
ATOM 724 N N . ASP A 1 119 ? -5.548 -24.722 -19.448 1.00 28.79 99 ASP A N 1
ATOM 725 C CA . ASP A 1 119 ? -5.956 -23.916 -18.298 1.00 26.00 99 ASP A CA 1
ATOM 726 C C . ASP A 1 119 ? -5.286 -22.536 -18.378 1.00 24.04 99 ASP A C 1
ATOM 727 O O . ASP A 1 119 ? -4.575 -22.245 -19.350 1.00 24.31 99 ASP A O 1
ATOM 732 N N . GLY A 1 120 ? -5.557 -21.676 -17.408 1.00 20.83 100 GLY A N 1
ATOM 733 C CA . GLY A 1 120 ? -5.124 -20.272 -17.446 1.00 19.06 100 GLY A CA 1
ATOM 734 C C . GLY A 1 120 ? -3.688 -20.093 -16.973 1.00 16.50 100 GLY A C 1
ATOM 735 O O . GLY A 1 120 ? -3.128 -19.022 -17.144 1.00 17.01 100 GLY A O 1
ATOM 736 N N . GLY A 1 121 ? -3.147 -21.131 -16.321 1.00 15.07 101 GLY A N 1
ATOM 737 C CA . GLY A 1 121 ? -1.725 -21.226 -16.010 1.00 14.75 101 GLY A CA 1
ATOM 738 C C . GLY A 1 121 ? -1.291 -20.409 -14.787 1.00 13.78 101 GLY A C 1
ATOM 739 O O . GLY A 1 121 ? -0.098 -20.335 -14.506 1.00 13.19 101 GLY A O 1
ATOM 740 N N . VAL A 1 122 ? -2.260 -19.820 -14.078 1.00 13.29 102 VAL A N 1
ATOM 741 C CA . VAL A 1 122 ? -1.952 -18.983 -12.889 1.00 14.26 102 VAL A CA 1
ATOM 742 C C . VAL A 1 122 ? -2.219 -19.757 -11.610 1.00 12.76 102 VAL A C 1
ATOM 743 O O . VAL A 1 122 ? -3.259 -20.398 -11.468 1.00 13.00 102 VAL A O 1
ATOM 747 N N . ALA A 1 123 ? -1.277 -19.703 -10.661 1.00 12.57 103 ALA A N 1
ATOM 748 C CA . ALA A 1 123 ? -1.479 -20.321 -9.344 1.00 11.61 103 ALA A CA 1
ATOM 749 C C . ALA A 1 123 ? -0.786 -19.444 -8.294 1.00 11.38 103 ALA A C 1
ATOM 750 O O . ALA A 1 123 ? 0.112 -18.715 -8.617 1.00 11.31 103 ALA A O 1
ATOM 752 N N . ILE A 1 124 ? -1.255 -19.525 -7.056 1.00 11.58 104 ILE A N 1
ATOM 753 C CA . ILE A 1 124 ? -0.587 -18.810 -5.948 1.00 11.69 104 ILE A CA 1
ATOM 754 C C . ILE A 1 124 ? -0.260 -19.813 -4.840 1.00 11.15 104 ILE A C 1
ATOM 755 O O . ILE A 1 124 ? -1.091 -20.688 -4.515 1.00 11.51 104 ILE A O 1
ATOM 760 N N . VAL A 1 125 ? 0.960 -19.704 -4.301 1.00 10.34 105 VAL A N 1
ATOM 761 C CA . VAL A 1 125 ? 1.343 -20.515 -3.093 1.00 12.01 105 VAL A CA 1
ATOM 762 C C . VAL A 1 125 ? 1.810 -19.572 -1.994 1.00 11.07 105 VAL A C 1
ATOM 763 O O . VAL A 1 125 ? 2.230 -18.448 -2.276 1.00 10.19 105 VAL A O 1
ATOM 767 N N . SER A 1 126 ? 1.668 -20.024 -0.741 1.00 11.98 106 SER A N 1
ATOM 768 C CA . SER A 1 126 ? 1.855 -19.154 0.401 1.00 12.14 106 SER A CA 1
ATOM 769 C C . SER A 1 126 ? 2.419 -19.945 1.554 1.00 13.08 106 SER A C 1
ATOM 770 O O . SER A 1 126 ? 2.067 -21.112 1.734 1.00 13.48 106 SER A O 1
ATOM 773 N N . LYS A 1 127 ? 3.222 -19.260 2.362 1.00 12.60 107 LYS A N 1
ATOM 774 C CA . LYS A 1 127 ? 3.742 -19.769 3.615 1.00 15.79 107 LYS A CA 1
ATOM 775 C C . LYS A 1 127 ? 2.671 -19.634 4.689 1.00 15.40 107 LYS A C 1
ATOM 776 O O . LYS A 1 127 ? 2.749 -20.288 5.751 1.00 17.05 107 LYS A O 1
ATOM 782 N N . TYR A 1 128 ? 1.707 -18.751 4.447 1.00 15.15 108 TYR A N 1
ATOM 783 C CA . TYR A 1 128 ? 0.655 -18.397 5.415 1.00 15.62 108 TYR A CA 1
ATOM 784 C C . TYR A 1 128 ? -0.702 -18.865 4.914 1.00 16.15 108 TYR A C 1
ATOM 785 O O . TYR A 1 128 ? -0.951 -18.889 3.695 1.00 14.52 108 TYR A O 1
ATOM 794 N N . PRO A 1 129 ? -1.585 -19.252 5.851 1.00 16.06 109 PRO A N 1
ATOM 795 C CA . PRO A 1 129 ? -2.868 -19.819 5.458 1.00 15.38 109 PRO A CA 1
ATOM 796 C C . PRO A 1 129 ? -3.652 -18.995 4.485 1.00 12.73 109 PRO A C 1
ATOM 797 O O . PRO A 1 129 ? -3.767 -17.783 4.641 1.00 12.81 109 PRO A O 1
ATOM 801 N N . ILE A 1 130 ? -4.186 -19.663 3.460 1.00 13.70 110 ILE A N 1
ATOM 802 C CA . ILE A 1 130 ? -5.079 -19.006 2.514 1.00 14.06 110 ILE A CA 1
ATOM 803 C C . ILE A 1 130 ? -6.505 -19.208 3.000 1.00 14.40 110 ILE A C 1
ATOM 804 O O . ILE A 1 130 ? -6.982 -20.350 3.061 1.00 16.84 110 ILE A O 1
ATOM 809 N N . LYS A 1 131 ? -7.161 -18.101 3.292 1.00 14.99 111 LYS A N 1
ATOM 810 C CA . LYS A 1 131 ? -8.459 -18.087 3.896 1.00 16.64 111 LYS A CA 1
ATOM 811 C C . LYS A 1 131 ? -9.596 -18.132 2.841 1.00 15.85 111 LYS A C 1
ATOM 812 O O . LYS A 1 131 ? -10.708 -18.555 3.125 1.00 16.54 111 LYS A O 1
ATOM 818 N N . GLU A 1 132 ? -9.307 -17.706 1.620 1.00 14.13 112 GLU A N 1
ATOM 819 C CA . GLU A 1 132 ? -10.329 -17.562 0.590 1.00 12.84 112 GLU A CA 1
ATOM 820 C C . GLU A 1 132 ? -9.568 -17.603 -0.715 1.00 13.95 112 GLU A C 1
ATOM 821 O O . GLU A 1 132 ? -8.464 -17.031 -0.788 1.00 13.30 112 GLU A O 1
ATOM 827 N N . LYS A 1 133 ? -10.136 -18.281 -1.719 1.00 14.49 113 LYS A N 1
ATOM 828 C CA . LYS A 1 133 ? -9.486 -18.351 -3.027 1.00 15.87 113 LYS A CA 1
ATOM 829 C C . LYS A 1 133 ? -10.561 -18.391 -4.092 1.00 14.27 113 LYS A C 1
ATOM 830 O O . LYS A 1 133 ? -11.498 -19.204 -4.016 1.00 12.92 113 LYS A O 1
ATOM 836 N N . ILE A 1 134 ? -10.386 -17.514 -5.062 1.00 14.40 114 ILE A N 1
ATOM 837 C CA . ILE A 1 134 ? -11.386 -17.297 -6.108 1.00 13.81 114 ILE A CA 1
ATOM 838 C C . ILE A 1 134 ? -10.649 -17.250 -7.432 1.00 15.41 114 ILE A C 1
ATOM 839 O O . ILE A 1 134 ? -9.587 -16.599 -7.547 1.00 14.17 114 ILE A O 1
ATOM 844 N N . GLN A 1 135 ? -11.225 -17.915 -8.451 1.00 14.89 115 GLN A N 1
ATOM 845 C CA . GLN A 1 135 ? -10.655 -17.825 -9.800 1.00 15.31 115 GLN A CA 1
ATOM 846 C C . GLN A 1 135 ? -11.629 -17.089 -10.697 1.00 15.39 115 GLN A C 1
ATOM 847 O O . GLN A 1 135 ? -12.847 -17.235 -10.561 1.00 14.83 115 GLN A O 1
ATOM 853 N N . HIS A 1 136 ? -11.072 -16.282 -11.576 1.00 16.15 116 HIS A N 1
ATOM 854 C CA . HIS A 1 136 ? -11.859 -15.539 -12.538 1.00 16.88 116 HIS A CA 1
ATOM 855 C C . HIS A 1 136 ? -11.199 -15.688 -13.907 1.00 17.65 116 HIS A C 1
ATOM 856 O O . HIS A 1 136 ? -10.067 -15.235 -14.134 1.00 17.83 116 HIS A O 1
ATOM 863 N N . VAL A 1 137 ? -11.918 -16.339 -14.823 1.00 17.97 117 VAL A N 1
ATOM 864 C CA . VAL A 1 137 ? -11.475 -16.445 -16.190 1.00 17.98 117 VAL A CA 1
ATOM 865 C C . VAL A 1 137 ? -11.991 -15.175 -16.917 1.00 17.72 117 VAL A C 1
ATOM 866 O O . VAL A 1 137 ? -13.176 -14.872 -16.845 1.00 18.40 117 VAL A O 1
ATOM 870 N N . PHE A 1 138 ? -11.072 -14.440 -17.540 1.00 18.27 118 PHE A N 1
ATOM 871 C CA . PHE A 1 138 ? -11.353 -13.189 -18.276 1.00 19.61 118 PHE A CA 1
ATOM 872 C C . PHE A 1 138 ? -12.438 -13.405 -19.332 1.00 21.02 118 PHE A C 1
ATOM 873 O O . PHE A 1 138 ? -12.402 -14.402 -20.059 1.00 19.72 118 PHE A O 1
ATOM 881 N N . LYS A 1 139 ? -13.379 -12.466 -19.376 1.00 22.82 119 LYS A N 1
ATOM 882 C CA . LYS A 1 139 ? -14.452 -12.440 -20.363 1.00 26.37 119 LYS A CA 1
ATOM 883 C C . LYS A 1 139 ? -13.905 -11.922 -21.709 1.00 26.19 119 LYS A C 1
ATOM 884 O O . LYS A 1 139 ? -14.316 -12.388 -22.800 1.00 27.66 119 LYS A O 1
ATOM 890 N N . SER A 1 140 ? -12.936 -11.010 -21.640 1.00 26.51 120 SER A N 1
ATOM 891 C CA . SER A 1 140 ? -12.342 -10.364 -22.817 1.00 26.56 120 SER A CA 1
ATOM 892 C C . SER A 1 140 ? -11.154 -11.117 -23.364 1.00 28.17 120 SER A C 1
ATOM 893 O O . SER A 1 140 ? -10.347 -11.641 -22.605 1.00 26.41 120 SER A O 1
ATOM 896 N N . GLY A 1 141 ? -11.037 -11.178 -24.690 1.00 28.79 121 GLY A N 1
ATOM 897 C CA . GLY A 1 141 ? -9.885 -11.837 -25.313 1.00 32.15 121 GLY A CA 1
ATOM 898 C C . GLY A 1 141 ? -9.894 -11.890 -26.837 1.00 34.42 121 GLY A C 1
ATOM 899 O O . GLY A 1 141 ? -10.667 -11.170 -27.477 1.00 33.51 121 GLY A O 1
ATOM 900 N N . CYS A 1 142 ? -9.006 -12.732 -27.378 1.00 37.12 122 CYS A N 1
ATOM 901 C CA . CYS A 1 142 ? -8.814 -12.990 -28.816 1.00 39.57 122 CYS A CA 1
ATOM 902 C C . CYS A 1 142 ? -9.060 -14.501 -29.035 1.00 41.75 122 CYS A C 1
ATOM 903 O O . CYS A 1 142 ? -10.048 -14.990 -28.511 1.00 42.47 122 CYS A O 1
ATOM 906 N N . GLY A 1 143 ? -8.236 -15.286 -29.748 1.00 44.72 123 GLY A N 1
ATOM 907 C CA . GLY A 1 143 ? -7.025 -14.941 -30.504 1.00 47.13 123 GLY A CA 1
ATOM 908 C C . GLY A 1 143 ? -6.215 -16.212 -30.741 1.00 49.21 123 GLY A C 1
ATOM 909 O O . GLY A 1 143 ? -6.484 -16.980 -31.673 1.00 49.23 123 GLY A O 1
ATOM 910 N N . PHE A 1 144 ? -5.195 -16.401 -29.908 1.00 51.43 124 PHE A N 1
ATOM 911 C CA . PHE A 1 144 ? -4.674 -17.725 -29.578 1.00 53.41 124 PHE A CA 1
ATOM 912 C C . PHE A 1 144 ? -5.061 -17.982 -28.118 1.00 54.28 124 PHE A C 1
ATOM 913 O O . PHE A 1 144 ? -5.102 -19.129 -27.638 1.00 54.75 124 PHE A O 1
ATOM 921 N N . ASP A 1 145 ? -5.354 -16.889 -27.420 1.00 55.17 125 ASP A N 1
ATOM 922 C CA . ASP A 1 145 ? -5.675 -16.928 -25.997 1.00 55.68 125 ASP A CA 1
ATOM 923 C C . ASP A 1 145 ? -7.158 -17.211 -25.762 1.00 55.56 125 ASP A C 1
ATOM 924 O O . ASP A 1 145 ? -7.591 -17.386 -24.613 1.00 55.81 125 ASP A O 1
ATOM 929 N N . ASN A 1 146 ? -7.920 -17.258 -26.859 1.00 55.05 126 ASN A N 1
ATOM 930 C CA . ASN A 1 146 ? -9.312 -17.721 -26.854 1.00 54.57 126 ASN A CA 1
ATOM 931 C C . ASN A 1 146 ? -9.453 -19.101 -26.233 1.00 53.53 126 ASN A C 1
ATOM 932 O O . ASN A 1 146 ? -10.409 -19.371 -25.497 1.00 54.05 126 ASN A O 1
ATOM 937 N N . ASP A 1 147 ? -8.486 -19.964 -26.547 1.00 52.13 127 ASP A N 1
ATOM 938 C CA . ASP A 1 147 ? -8.492 -21.355 -26.110 1.00 50.57 127 ASP A CA 1
ATOM 939 C C . ASP A 1 147 ? -7.721 -21.495 -24.789 1.00 48.83 127 ASP A C 1
ATOM 940 O O . ASP A 1 147 ? -7.013 -22.485 -24.563 1.00 48.79 127 ASP A O 1
ATOM 945 N N . SER A 1 148 ? -7.852 -20.479 -23.936 1.00 46.37 128 SER A N 1
ATOM 946 C CA . SER A 1 148 ? -7.266 -20.487 -22.596 1.00 43.89 128 SER A CA 1
ATOM 947 C C . SER A 1 148 ? -8.227 -19.905 -21.567 1.00 41.44 128 SER A C 1
ATOM 948 O O . SER A 1 148 ? -8.816 -18.848 -21.790 1.00 40.94 128 SER A O 1
ATOM 951 N N . ASN A 1 149 ? -8.376 -20.607 -20.444 1.00 38.17 129 ASN A N 1
ATOM 952 C CA . ASN A 1 149 ? -9.032 -20.048 -19.278 1.00 35.62 129 ASN A CA 1
ATOM 953 C C . ASN A 1 149 ? -8.143 -19.000 -18.561 1.00 33.26 129 ASN A C 1
ATOM 954 O O . ASN A 1 149 ? -8.090 -18.985 -17.337 1.00 32.81 129 ASN A O 1
ATOM 959 N N . LYS A 1 150 ? -7.452 -18.163 -19.338 1.00 29.64 130 LYS A N 1
ATOM 960 C CA . LYS A 1 150 ? -6.710 -16.995 -18.830 1.00 27.72 130 LYS A CA 1
ATOM 961 C C . LYS A 1 150 ? -7.539 -16.018 -18.015 1.00 24.03 130 LYS A C 1
ATOM 962 O O . LYS A 1 150 ? -8.731 -15.848 -18.248 1.00 22.59 130 LYS A O 1
ATOM 968 N N . GLY A 1 151 ? -6.887 -15.396 -17.035 1.00 20.64 131 GLY A N 1
ATOM 969 C CA . GLY A 1 151 ? -7.635 -14.685 -16.019 1.00 15.91 131 GLY A CA 1
ATOM 970 C C . GLY A 1 151 ? -6.762 -14.367 -14.810 1.00 14.90 131 GLY A C 1
ATOM 971 O O . GLY A 1 151 ? -5.561 -14.147 -14.917 1.00 14.09 131 GLY A O 1
ATOM 972 N N . PHE A 1 152 ? -7.417 -14.324 -13.669 1.00 14.43 132 PHE A N 1
ATOM 973 C CA . PHE A 1 152 ? -6.707 -13.991 -12.411 1.00 13.15 132 PHE A CA 1
ATOM 974 C C . PHE A 1 152 ? -7.157 -14.897 -11.260 1.00 13.29 132 PHE A C 1
ATOM 975 O O . PHE A 1 152 ? -8.265 -15.489 -11.286 1.00 13.12 132 PHE A O 1
ATOM 983 N N . VAL A 1 153 ? -6.288 -15.008 -10.241 1.00 12.56 133 VAL A N 1
ATOM 984 C CA . VAL A 1 153 ? -6.580 -15.805 -9.036 1.00 11.93 133 VAL A CA 1
ATOM 985 C C . VAL A 1 153 ? -6.471 -14.818 -7.878 1.00 12.95 133 VAL A C 1
ATOM 986 O O . VAL A 1 153 ? -5.481 -14.076 -7.813 1.00 13.62 133 VAL A O 1
ATOM 990 N N . TYR A 1 154 ? -7.485 -14.822 -7.006 1.00 13.24 134 TYR A N 1
ATOM 991 C CA . TYR A 1 154 ? -7.566 -13.953 -5.832 1.00 12.94 134 TYR A CA 1
ATOM 992 C C . TYR A 1 154 ? -7.346 -14.838 -4.587 1.00 11.68 134 TYR A C 1
ATOM 993 O O . TYR A 1 154 ? -7.941 -15.927 -4.441 1.00 11.58 134 TYR A O 1
ATOM 1002 N N . THR A 1 155 ? -6.531 -14.344 -3.649 1.00 12.11 135 THR A N 1
ATOM 1003 C CA . THR A 1 155 ? -6.388 -15.031 -2.383 1.00 12.23 135 THR A CA 1
ATOM 1004 C C . THR A 1 155 ? -6.434 -13.982 -1.262 1.00 12.88 135 THR A C 1
ATOM 1005 O O . THR A 1 155 ? -6.009 -12.824 -1.425 1.00 12.18 135 THR A O 1
ATOM 1009 N N . LYS A 1 156 ? -7.017 -14.376 -0.145 1.00 11.54 136 LYS A N 1
ATOM 1010 C CA . LYS A 1 156 ? -6.898 -13.600 1.085 1.00 12.43 136 LYS A CA 1
ATOM 1011 C C . LYS A 1 156 ? -6.096 -14.490 2.022 1.00 12.43 136 LYS A C 1
ATOM 1012 O O . LYS A 1 156 ? -6.397 -15.674 2.173 1.00 12.93 136 LYS A O 1
ATOM 1018 N N . ILE A 1 157 ? -5.049 -13.923 2.629 1.00 12.98 137 ILE A N 1
ATOM 1019 C CA . ILE A 1 157 ? -4.093 -14.697 3.353 1.00 13.60 137 ILE A CA 1
ATOM 1020 C C . ILE A 1 157 ? -4.021 -14.081 4.755 1.00 14.41 137 ILE A C 1
ATOM 1021 O O . ILE A 1 157 ? -4.149 -12.865 4.900 1.00 14.47 137 ILE A O 1
ATOM 1026 N N . GLU A 1 158 ? -3.824 -14.921 5.770 1.00 15.32 138 GLU A N 1
ATOM 1027 C CA . GLU A 1 158 ? -3.769 -14.446 7.160 1.00 16.56 138 GLU A CA 1
ATOM 1028 C C . GLU A 1 158 ? -2.340 -14.523 7.666 1.00 17.25 138 GLU A C 1
ATOM 1029 O O . GLU A 1 158 ? -1.792 -15.620 7.761 1.00 15.45 138 GLU A O 1
ATOM 1035 N N . LYS A 1 159 ? -1.778 -13.359 7.994 1.00 18.83 139 LYS A N 1
ATOM 1036 C CA . LYS A 1 159 ? -0.421 -13.261 8.539 1.00 21.81 139 LYS A CA 1
ATOM 1037 C C . LYS A 1 159 ? -0.507 -12.494 9.858 1.00 22.08 139 LYS A C 1
ATOM 1038 O O . LYS A 1 159 ? -1.061 -11.405 9.907 1.00 22.68 139 LYS A O 1
ATOM 1044 N N . ASN A 1 160 ? -0.004 -13.082 10.938 1.00 25.00 140 ASN A N 1
ATOM 1045 C CA . ASN A 1 160 ? -0.082 -12.414 12.254 1.00 26.29 140 ASN A CA 1
ATOM 1046 C C . ASN A 1 160 ? -1.513 -12.016 12.679 1.00 26.06 140 ASN A C 1
ATOM 1047 O O . ASN A 1 160 ? -1.736 -10.905 13.201 1.00 27.37 140 ASN A O 1
ATOM 1052 N N . GLY A 1 161 ? -2.488 -12.887 12.407 1.00 24.83 141 GLY A N 1
ATOM 1053 C CA . GLY A 1 161 ? -3.890 -12.619 12.789 1.00 24.58 141 GLY A CA 1
ATOM 1054 C C . GLY A 1 161 ? -4.661 -11.602 11.954 1.00 24.49 141 GLY A C 1
ATOM 1055 O O . GLY A 1 161 ? -5.872 -11.414 12.156 1.00 25.22 141 GLY A O 1
ATOM 1056 N N . LYS A 1 162 ? -3.961 -10.976 11.004 1.00 23.36 142 LYS A N 1
ATOM 1057 C CA . LYS A 1 162 ? -4.518 -9.954 10.125 1.00 23.51 142 LYS A CA 1
ATOM 1058 C C . LYS A 1 162 ? -4.521 -10.438 8.690 1.00 20.79 142 LYS A C 1
ATOM 1059 O O . LYS A 1 162 ? -3.794 -11.365 8.345 1.00 21.71 142 LYS A O 1
ATOM 1065 N N . ASN A 1 163 ? -5.241 -9.721 7.839 1.00 18.10 143 ASN A N 1
ATOM 1066 C CA . ASN A 1 163 ? -5.427 -10.156 6.454 1.00 17.52 143 ASN A CA 1
ATOM 1067 C C . ASN A 1 163 ? -4.663 -9.309 5.452 1.00 13.98 143 ASN A C 1
ATOM 1068 O O . ASN A 1 163 ? -4.529 -8.075 5.589 1.00 16.07 143 ASN A O 1
ATOM 1073 N N . VAL A 1 164 ? -4.308 -9.965 4.360 1.00 12.91 144 VAL A N 1
ATOM 1074 C CA . VAL A 1 164 ? -3.662 -9.299 3.215 1.00 13.33 144 VAL A CA 1
ATOM 1075 C C . VAL A 1 164 ? -4.148 -10.076 1.997 1.00 12.76 144 VAL A C 1
ATOM 1076 O O . VAL A 1 164 ? -4.516 -11.240 2.115 1.00 12.78 144 VAL A O 1
ATOM 1080 N N . HIS A 1 165 ? -4.163 -9.422 0.834 1.00 13.16 145 HIS A N 1
ATOM 1081 C CA . HIS A 1 165 ? -4.834 -9.987 -0.341 1.00 12.10 145 HIS A CA 1
ATOM 1082 C C . HIS A 1 165 ? -3.829 -9.973 -1.486 1.00 11.68 145 HIS A C 1
ATOM 1083 O O . HIS A 1 165 ? -3.054 -8.997 -1.634 1.00 10.69 145 HIS A O 1
ATOM 1090 N N . VAL A 1 166 ? -3.826 -11.054 -2.262 1.00 10.46 146 VAL A N 1
ATOM 1091 C CA . VAL A 1 166 ? -2.892 -11.185 -3.392 1.00 10.27 146 VAL A CA 1
ATOM 1092 C C . VAL A 1 166 ? -3.688 -11.657 -4.588 1.00 10.36 146 VAL A C 1
ATOM 1093 O O . VAL A 1 166 ? -4.334 -12.685 -4.522 1.00 10.41 146 VAL A O 1
ATOM 1097 N N . ILE A 1 167 ? -3.611 -10.876 -5.659 1.00 10.88 147 ILE A N 1
ATOM 1098 C CA . ILE A 1 167 ? -4.209 -11.292 -6.945 1.00 10.65 147 ILE A CA 1
ATOM 1099 C C . ILE A 1 167 ? -3.066 -11.549 -7.919 1.00 9.90 147 ILE A C 1
ATOM 1100 O O . ILE A 1 167 ? -2.131 -10.714 -8.048 1.00 9.33 147 ILE A O 1
ATOM 1105 N N . GLY A 1 168 ? -3.088 -12.718 -8.563 1.00 9.72 148 GLY A N 1
ATOM 1106 C CA . GLY A 1 168 ? -2.061 -13.018 -9.558 1.00 10.64 148 GLY A CA 1
ATOM 1107 C C . GLY A 1 168 ? -2.745 -13.154 -10.905 1.00 11.06 148 GLY A C 1
ATOM 1108 O O . GLY A 1 168 ? -3.887 -13.652 -10.963 1.00 11.79 148 GLY A O 1
ATOM 1109 N N . THR A 1 169 ? -2.055 -12.760 -11.978 1.00 10.78 149 THR A N 1
ATOM 1110 C CA . THR A 1 169 ? -2.737 -12.675 -13.296 1.00 12.22 149 THR A CA 1
ATOM 1111 C C . THR A 1 169 ? -1.721 -12.834 -14.421 1.00 12.16 149 THR A C 1
ATOM 1112 O O . THR A 1 169 ? -0.487 -12.793 -14.212 1.00 11.77 149 THR A O 1
ATOM 1116 N N . HIS A 1 170 ? -2.241 -13.009 -15.630 1.00 13.10 150 HIS A N 1
ATOM 1117 C CA . HIS A 1 170 ? -1.380 -13.062 -16.809 1.00 12.96 150 HIS A CA 1
ATOM 1118 C C . HIS A 1 170 ? -2.335 -12.600 -17.936 1.00 14.45 150 HIS A C 1
ATOM 1119 O O . HIS A 1 170 ? -3.350 -13.226 -18.179 1.00 14.13 150 HIS A O 1
ATOM 1126 N N . THR A 1 171 ? -2.034 -11.458 -18.523 1.00 14.69 151 THR A N 1
ATOM 1127 C CA . THR A 1 171 ? -2.988 -10.814 -19.450 1.00 17.77 151 THR A CA 1
ATOM 1128 C C . THR A 1 171 ? -2.602 -11.121 -20.902 1.00 19.63 151 THR A C 1
ATOM 1129 O O . THR A 1 171 ? -1.544 -11.697 -21.178 1.00 19.98 151 THR A O 1
ATOM 1133 N N . GLN A 1 172 ? -3.464 -10.699 -21.829 1.00 21.96 152 GLN A N 1
ATOM 1134 C CA . GLN A 1 172 ? -3.229 -10.878 -23.283 1.00 23.25 152 GLN A CA 1
ATOM 1135 C C . GLN A 1 172 ? -1.813 -10.537 -23.766 1.00 24.71 152 GLN A C 1
ATOM 1136 O O . GLN A 1 172 ? -1.347 -9.420 -23.586 1.00 22.44 152 GLN A O 1
ATOM 1142 N N . SER A 1 173 ? -1.142 -11.481 -24.422 1.00 27.37 153 SER A N 1
ATOM 1143 C CA . SER A 1 173 ? 0.193 -11.199 -24.952 1.00 31.82 153 SER A CA 1
ATOM 1144 C C . SER A 1 173 ? 0.131 -10.261 -26.160 1.00 33.86 153 SER A C 1
ATOM 1145 O O . SER A 1 173 ? -0.930 -10.081 -26.744 1.00 34.19 153 SER A O 1
ATOM 1148 N N . GLU A 1 174 ? 1.259 -9.650 -26.512 1.00 37.19 154 GLU A N 1
ATOM 1149 C CA . GLU A 1 174 ? 1.356 -8.919 -27.773 1.00 40.54 154 GLU A CA 1
ATOM 1150 C C . GLU A 1 174 ? 1.295 -9.932 -28.919 1.00 42.69 154 GLU A C 1
ATOM 1151 O O . GLU A 1 174 ? 2.309 -10.537 -29.288 1.00 43.38 154 GLU A O 1
ATOM 1157 N N . ASP A 1 175 ? 0.095 -10.141 -29.455 1.00 45.04 155 ASP A N 1
ATOM 1158 C CA . ASP A 1 175 ? -0.120 -11.122 -30.525 1.00 47.19 155 ASP A CA 1
ATOM 1159 C C . ASP A 1 175 ? 0.042 -10.485 -31.901 1.00 48.23 155 ASP A C 1
ATOM 1160 O O . ASP A 1 175 ? -0.514 -9.410 -32.166 1.00 48.69 155 ASP A O 1
ATOM 1165 N N . SER A 1 176 ? 0.805 -11.149 -32.770 1.00 49.20 156 SER A N 1
ATOM 1166 C CA . SER A 1 176 ? 1.059 -10.642 -34.125 1.00 50.28 156 SER A CA 1
ATOM 1167 C C . SER A 1 176 ? -0.104 -10.948 -35.082 1.00 50.30 156 SER A C 1
ATOM 1168 O O . SER A 1 176 ? -0.116 -10.487 -36.224 1.00 50.51 156 SER A O 1
ATOM 1171 N N . ARG A 1 177 ? -1.075 -11.730 -34.616 1.00 50.35 157 ARG A N 1
ATOM 1172 C CA . ARG A 1 177 ? -2.257 -12.043 -35.417 1.00 50.56 157 ARG A CA 1
ATOM 1173 C C . ARG A 1 177 ? -3.469 -11.233 -34.975 1.00 49.93 157 ARG A C 1
ATOM 1174 O O . ARG A 1 177 ? -4.112 -10.588 -35.803 1.00 50.43 157 ARG A O 1
ATOM 1182 N N . CYS A 1 178 ? -3.766 -11.235 -33.676 1.00 49.20 158 CYS A N 1
ATOM 1183 C CA . CYS A 1 178 ? -4.774 -10.309 -33.136 1.00 47.96 158 CYS A CA 1
ATOM 1184 C C . CYS A 1 178 ? -4.305 -8.892 -33.449 1.00 47.67 158 CYS A C 1
ATOM 1185 O O . CYS A 1 178 ? -3.103 -8.615 -33.461 1.00 47.74 158 CYS A O 1
ATOM 1188 N N . GLY A 1 179 ? -5.247 -7.996 -33.705 1.00 46.94 159 GLY A N 1
ATOM 1189 C CA . GLY A 1 179 ? -4.910 -6.617 -34.073 1.00 46.55 159 GLY A CA 1
ATOM 1190 C C . GLY A 1 179 ? -3.898 -5.818 -33.263 1.00 46.19 159 GLY A C 1
ATOM 1191 O O . GLY A 1 179 ? -3.288 -6.308 -32.279 1.00 46.43 159 GLY A O 1
ATOM 1192 N N . ALA A 1 180 ? -3.787 -4.548 -33.655 1.00 45.78 160 ALA A N 1
ATOM 1193 C CA . ALA A 1 180 ? -2.612 -3.709 -33.368 1.00 44.51 160 ALA A CA 1
ATOM 1194 C C . ALA A 1 180 ? -2.204 -3.493 -31.889 1.00 43.16 160 ALA A C 1
ATOM 1195 O O . ALA A 1 180 ? -1.202 -4.068 -31.457 1.00 44.06 160 ALA A O 1
ATOM 1197 N N . GLY A 1 181 ? -2.957 -2.736 -31.091 1.00 41.28 161 GLY A N 1
ATOM 1198 C CA . GLY A 1 181 ? -4.290 -2.256 -31.404 1.00 37.74 161 GLY A CA 1
ATOM 1199 C C . GLY A 1 181 ? -5.248 -3.053 -30.558 1.00 35.50 161 GLY A C 1
ATOM 1200 O O . GLY A 1 181 ? -5.645 -2.610 -29.480 1.00 34.84 161 GLY A O 1
ATOM 1201 N N . HIS A 1 182 ? -5.606 -4.246 -31.044 1.00 32.80 162 HIS A N 1
ATOM 1202 C CA . HIS A 1 182 ? -6.575 -5.079 -30.351 1.00 31.53 162 HIS A CA 1
ATOM 1203 C C . HIS A 1 182 ? -6.021 -5.707 -29.064 1.00 30.22 162 HIS A C 1
ATOM 1204 O O . HIS A 1 182 ? -6.753 -5.823 -28.088 1.00 28.12 162 HIS A O 1
ATOM 1211 N N . ASP A 1 183 ? -4.746 -6.099 -29.084 1.00 29.27 163 ASP A N 1
ATOM 1212 C CA . ASP A 1 183 ? -4.082 -6.719 -27.911 1.00 29.57 163 ASP A CA 1
ATOM 1213 C C . ASP A 1 183 ? -4.099 -5.732 -26.753 1.00 27.99 163 ASP A C 1
ATOM 1214 O O . ASP A 1 183 ? -4.426 -6.100 -25.616 1.00 27.19 163 ASP A O 1
ATOM 1219 N N . ARG A 1 184 ? -3.774 -4.483 -27.072 1.00 26.74 164 ARG A N 1
ATOM 1220 C CA . ARG A 1 184 ? -3.809 -3.393 -26.110 1.00 26.50 164 ARG A CA 1
ATOM 1221 C C . ARG A 1 184 ? -5.217 -3.189 -25.559 1.00 26.03 164 ARG A C 1
ATOM 1222 O O . ARG A 1 184 ? -5.379 -3.033 -24.348 1.00 24.53 164 ARG A O 1
ATOM 1230 N N . LYS A 1 185 ? -6.242 -3.180 -26.427 1.00 24.39 165 LYS A N 1
ATOM 1231 C CA . LYS A 1 185 ? -7.616 -3.035 -25.941 1.00 25.18 165 LYS A CA 1
ATOM 1232 C C . LYS A 1 185 ? -8.045 -4.237 -25.104 1.00 22.88 165 LYS A C 1
ATOM 1233 O O . LYS A 1 185 ? -8.795 -4.087 -24.127 1.00 23.60 165 LYS A O 1
ATOM 1239 N N . ILE A 1 186 ? -7.598 -5.429 -25.503 1.00 21.71 166 ILE A N 1
ATOM 1240 C CA . ILE A 1 186 ? -7.873 -6.655 -24.732 1.00 21.37 166 ILE A CA 1
ATOM 1241 C C . ILE A 1 186 ? -7.275 -6.492 -23.312 1.00 20.82 166 ILE A C 1
ATOM 1242 O O . ILE A 1 186 ? -7.987 -6.644 -22.321 1.00 19.82 166 ILE A O 1
ATOM 1247 N N . ARG A 1 187 ? -5.998 -6.182 -23.240 1.00 20.54 167 ARG A N 1
ATOM 1248 C CA . ARG A 1 187 ? -5.354 -5.959 -21.900 1.00 21.43 167 ARG A CA 1
ATOM 1249 C C . ARG A 1 187 ? -6.102 -4.928 -21.044 1.00 21.56 167 ARG A C 1
ATOM 1250 O O . ARG A 1 187 ? -6.346 -5.152 -19.849 1.00 22.08 167 ARG A O 1
ATOM 1258 N N . ALA A 1 188 ? -6.445 -3.779 -21.634 1.00 20.96 168 ALA A N 1
ATOM 1259 C CA . ALA A 1 188 ? -7.232 -2.781 -20.915 1.00 20.82 168 ALA A CA 1
ATOM 1260 C C . ALA A 1 188 ? -8.494 -3.344 -20.268 1.00 19.30 168 ALA A C 1
ATOM 1261 O O . ALA A 1 188 ? -8.717 -3.145 -19.071 1.00 18.82 168 ALA A O 1
ATOM 1263 N N . GLU A 1 189 ? -9.322 -4.069 -21.027 1.00 18.26 169 GLU A N 1
ATOM 1264 C CA . GLU A 1 189 ? -10.539 -4.608 -20.458 1.00 18.26 169 GLU A CA 1
ATOM 1265 C C . GLU A 1 189 ? -10.274 -5.658 -19.394 1.00 18.44 169 GLU A C 1
ATOM 1266 O O . GLU A 1 189 ? -11.071 -5.808 -18.460 1.00 18.25 169 GLU A O 1
ATOM 1272 N N . GLN A 1 190 ? -9.204 -6.417 -19.601 1.00 18.61 170 GLN A N 1
ATOM 1273 C CA . GLN A 1 190 ? -8.857 -7.513 -18.679 1.00 18.11 170 GLN A CA 1
ATOM 1274 C C . GLN A 1 190 ? -8.411 -6.897 -17.360 1.00 17.71 170 GLN A C 1
ATOM 1275 O O . GLN A 1 190 ? -8.734 -7.413 -16.287 1.00 17.85 170 GLN A O 1
ATOM 1281 N N . MET A 1 191 ? -7.657 -5.816 -17.449 1.00 16.98 171 MET A N 1
ATOM 1282 C CA . MET A 1 191 ? -7.263 -5.089 -16.231 1.00 18.07 171 MET A CA 1
ATOM 1283 C C . MET A 1 191 ? -8.440 -4.452 -15.534 1.00 18.72 171 MET A C 1
ATOM 1284 O O . MET A 1 191 ? -8.473 -4.420 -14.304 1.00 16.66 171 MET A O 1
ATOM 1289 N N . LYS A 1 192 ? -9.414 -3.954 -16.307 1.00 18.20 172 LYS A N 1
ATOM 1290 C CA . LYS A 1 192 ? -10.640 -3.442 -15.714 1.00 19.88 172 LYS A CA 1
ATOM 1291 C C . LYS A 1 192 ? -11.445 -4.547 -15.012 1.00 18.75 172 LYS A C 1
ATOM 1292 O O . LYS A 1 192 ? -12.101 -4.270 -14.010 1.00 19.88 172 LYS A O 1
ATOM 1298 N N . GLU A 1 193 ? -11.367 -5.787 -15.513 1.00 18.51 173 GLU A N 1
ATOM 1299 C CA . GLU A 1 193 ? -12.021 -6.922 -14.860 1.00 18.20 173 GLU A CA 1
ATOM 1300 C C . GLU A 1 193 ? -11.437 -7.100 -13.446 1.00 18.11 173 GLU A C 1
ATOM 1301 O O . GLU A 1 193 ? -12.159 -7.335 -12.460 1.00 18.44 173 GLU A O 1
ATOM 1307 N N . ILE A 1 194 ? -10.121 -6.909 -13.342 1.00 17.43 174 ILE A N 1
ATOM 1308 C CA . ILE A 1 194 ? -9.432 -7.073 -12.040 1.00 16.06 174 ILE A CA 1
ATOM 1309 C C . ILE A 1 194 ? -9.828 -5.944 -11.115 1.00 16.16 174 ILE A C 1
ATOM 1310 O O . ILE A 1 194 ? -10.242 -6.185 -9.982 1.00 15.65 174 ILE A O 1
ATOM 1315 N N . SER A 1 195 ? -9.747 -4.701 -11.592 1.00 17.17 175 SER A N 1
ATOM 1316 C CA . SER A 1 195 ? -9.991 -3.559 -10.717 1.00 16.63 175 SER A CA 1
ATOM 1317 C C . SER A 1 195 ? -11.494 -3.517 -10.348 1.00 18.06 175 SER A C 1
ATOM 1318 O O . SER A 1 195 ? -11.850 -3.159 -9.209 1.00 16.42 175 SER A O 1
ATOM 1321 N N . ASP A 1 196 ? -12.369 -3.952 -11.261 1.00 17.50 176 ASP A N 1
ATOM 1322 C CA . ASP A 1 196 ? -13.812 -4.078 -10.929 1.00 20.07 176 ASP A CA 1
ATOM 1323 C C . ASP A 1 196 ? -14.058 -5.108 -9.820 1.00 18.95 176 ASP A C 1
ATOM 1324 O O . ASP A 1 196 ? -14.836 -4.869 -8.883 1.00 20.12 176 ASP A O 1
ATOM 1329 N N . PHE A 1 197 ? -13.410 -6.266 -9.945 1.00 17.88 177 PHE A N 1
ATOM 1330 C CA . PHE A 1 197 ? -13.464 -7.304 -8.924 1.00 16.98 177 PHE A CA 1
ATOM 1331 C C . PHE A 1 197 ? -13.018 -6.767 -7.556 1.00 16.81 177 PHE A C 1
ATOM 1332 O O . PHE A 1 197 ? -13.657 -7.034 -6.537 1.00 17.44 177 PHE A O 1
ATOM 1340 N N . VAL A 1 198 ? -11.934 -6.011 -7.546 1.00 15.92 178 VAL A N 1
ATOM 1341 C CA . VAL A 1 198 ? -11.380 -5.450 -6.306 1.00 17.06 178 VAL A CA 1
ATOM 1342 C C . VAL A 1 198 ? -12.396 -4.519 -5.650 1.00 18.66 178 VAL A C 1
ATOM 1343 O O . VAL A 1 198 ? -12.711 -4.677 -4.459 1.00 18.14 178 VAL A O 1
ATOM 1347 N N . LYS A 1 199 ? -12.957 -3.603 -6.455 1.00 20.83 179 LYS A N 1
ATOM 1348 C CA . LYS A 1 199 ? -14.006 -2.686 -5.963 1.00 23.74 179 LYS A CA 1
ATOM 1349 C C . LYS A 1 199 ? -15.221 -3.424 -5.416 1.00 23.65 179 LYS A C 1
ATOM 1350 O O . LYS A 1 199 ? -15.676 -3.155 -4.306 1.00 23.24 179 LYS A O 1
ATOM 1356 N N . LYS A 1 200 ? -15.742 -4.376 -6.187 1.00 24.56 180 LYS A N 1
ATOM 1357 C CA . LYS A 1 200 ? -16.938 -5.091 -5.787 1.00 25.86 180 LYS A CA 1
ATOM 1358 C C . LYS A 1 200 ? -16.746 -5.989 -4.574 1.00 24.81 180 LYS A C 1
ATOM 1359 O O . LYS A 1 200 ? -17.691 -6.288 -3.865 1.00 25.41 180 LYS A O 1
ATOM 1365 N N . LYS A 1 201 ? -15.504 -6.349 -4.289 1.00 22.38 181 LYS A N 1
ATOM 1366 C CA . LYS A 1 201 ? -15.210 -7.171 -3.157 1.00 20.92 181 LYS A CA 1
ATOM 1367 C C . LYS A 1 201 ? -15.297 -6.406 -1.833 1.00 19.52 181 LYS A C 1
ATOM 1368 O O . LYS A 1 201 ? -15.402 -7.017 -0.778 1.00 19.69 181 LYS A O 1
ATOM 1374 N N . ASN A 1 202 ? -15.242 -5.075 -1.900 1.00 18.90 182 ASN A N 1
ATOM 1375 C CA . ASN A 1 202 ? -15.340 -4.266 -0.708 1.00 19.78 182 ASN A CA 1
ATOM 1376 C C . ASN A 1 202 ? -14.318 -4.684 0.382 1.00 19.29 182 ASN A C 1
ATOM 1377 O O . ASN A 1 202 ? -14.631 -4.896 1.575 1.00 19.08 182 ASN A O 1
ATOM 1382 N N . ILE A 1 203 ? -13.072 -4.797 -0.056 1.00 17.45 183 ILE A N 1
ATOM 1383 C CA . ILE A 1 203 ? -11.972 -5.065 0.875 1.00 16.84 183 ILE A CA 1
ATOM 1384 C C . ILE A 1 203 ? -11.690 -3.797 1.653 1.00 17.29 183 ILE A C 1
ATOM 1385 O O . ILE A 1 203 ? -11.596 -2.704 1.064 1.00 16.84 183 ILE A O 1
ATOM 1390 N N . PRO A 1 204 ? -11.578 -3.933 2.973 1.00 18.53 184 PRO A N 1
ATOM 1391 C CA . PRO A 1 204 ? -11.389 -2.790 3.844 1.00 18.50 184 PRO A CA 1
ATOM 1392 C C . PRO A 1 204 ? -10.097 -2.086 3.459 1.00 17.55 184 PRO A C 1
ATOM 1393 O O . PRO A 1 204 ? -9.078 -2.754 3.182 1.00 16.96 184 PRO A O 1
ATOM 1397 N N . LYS A 1 205 ? -10.115 -0.755 3.430 1.00 17.72 185 LYS A N 1
ATOM 1398 C CA . LYS A 1 205 ? -8.896 -0.075 2.959 1.00 18.43 185 LYS A CA 1
ATOM 1399 C C . LYS A 1 205 ? -7.709 -0.130 3.867 1.00 17.12 185 LYS A C 1
ATOM 1400 O O . LYS A 1 205 ? -6.636 0.358 3.468 1.00 16.37 185 LYS A O 1
ATOM 1406 N N . ASP A 1 206 ? -7.870 -0.700 5.068 1.00 16.22 186 ASP A N 1
ATOM 1407 C CA . ASP A 1 206 ? -6.724 -0.844 5.927 1.00 16.54 186 ASP A CA 1
ATOM 1408 C C . ASP A 1 206 ? -6.003 -2.163 5.665 1.00 17.17 186 ASP A C 1
ATOM 1409 O O . ASP A 1 206 ? -5.190 -2.586 6.474 1.00 16.14 186 ASP A O 1
ATOM 1414 N N . GLU A 1 207 ? -6.322 -2.831 4.541 1.00 15.62 187 GLU A N 1
ATOM 1415 C CA . GLU A 1 207 ? -5.679 -4.102 4.222 1.00 15.02 187 GLU A CA 1
ATOM 1416 C C . GLU A 1 207 ? -5.146 -3.920 2.825 1.00 14.57 187 GLU A C 1
ATOM 1417 O O . GLU A 1 207 ? -5.856 -3.321 1.986 1.00 14.85 187 GLU A O 1
ATOM 1423 N N . THR A 1 208 ? -3.933 -4.414 2.579 1.00 13.12 188 THR A N 1
ATOM 1424 C CA . THR A 1 208 ? -3.229 -4.239 1.302 1.00 11.70 188 THR A CA 1
ATOM 1425 C C . THR A 1 208 ? -3.732 -5.248 0.263 1.00 10.65 188 THR A C 1
ATOM 1426 O O . THR A 1 208 ? -3.944 -6.425 0.572 1.00 10.42 188 THR A O 1
ATOM 1430 N N . VAL A 1 209 ? -3.831 -4.793 -0.995 1.00 10.85 189 VAL A N 1
ATOM 1431 C CA . VAL A 1 209 ? -4.234 -5.692 -2.07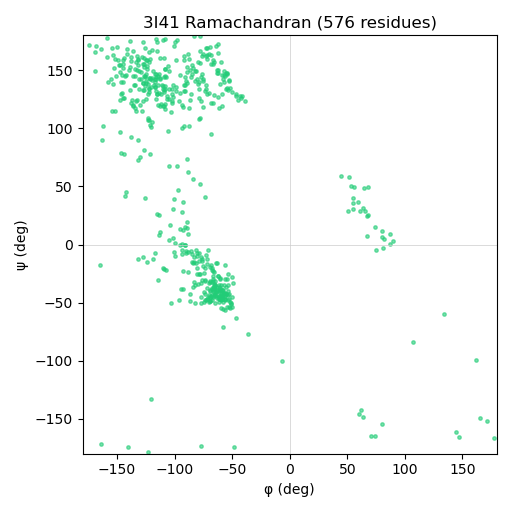9 1.00 10.81 189 VAL A CA 1
ATOM 1432 C C . VAL A 1 209 ? -3.107 -5.669 -3.116 1.00 10.94 189 VAL A C 1
ATOM 1433 O O . VAL A 1 209 ? -2.917 -4.637 -3.776 1.00 12.66 189 VAL A O 1
ATOM 1437 N N . TYR A 1 210 ? -2.336 -6.746 -3.202 1.00 9.35 190 TYR A N 1
ATOM 1438 C CA . TYR A 1 210 ? -1.242 -6.848 -4.212 1.00 8.97 190 TYR A CA 1
ATOM 1439 C C . TYR A 1 210 ? -1.867 -7.368 -5.491 1.00 9.53 190 TYR A C 1
ATOM 1440 O O . TYR A 1 210 ? -2.799 -8.186 -5.425 1.00 10.89 190 TYR A O 1
ATOM 1449 N N . ILE A 1 211 ? -1.366 -6.884 -6.618 1.00 10.16 191 ILE A N 1
ATOM 1450 C CA . ILE A 1 211 ? -1.844 -7.367 -7.940 1.00 10.77 191 ILE A CA 1
ATOM 1451 C C . ILE A 1 211 ? -0.580 -7.547 -8.751 1.00 11.73 191 ILE A C 1
ATOM 1452 O O . ILE A 1 211 ? 0.176 -6.585 -8.971 1.00 10.65 191 ILE A O 1
ATOM 1457 N N . GLY A 1 212 ? -0.327 -8.762 -9.184 1.00 12.21 192 GLY A N 1
ATOM 1458 C CA . GLY A 1 212 ? 0.951 -9.044 -9.851 1.00 11.70 192 GLY A CA 1
ATOM 1459 C C . GLY A 1 212 ? 0.916 -10.162 -10.852 1.00 11.80 192 GLY A C 1
ATOM 1460 O O . GLY A 1 212 ? -0.040 -10.981 -10.857 1.00 10.40 192 GLY A O 1
ATOM 1461 N N . GLY A 1 213 ? 1.920 -10.139 -11.734 1.00 11.44 193 GLY A N 1
ATOM 1462 C CA . GLY A 1 213 ? 2.115 -11.188 -12.721 1.00 11.57 193 GLY A CA 1
ATOM 1463 C C . GLY A 1 213 ? 2.627 -10.583 -14.005 1.00 12.20 193 GLY A C 1
ATOM 1464 O O . GLY A 1 213 ? 3.162 -9.455 -14.004 1.00 12.79 193 GLY A O 1
ATOM 1465 N N . ASP A 1 214 ? 2.482 -11.350 -15.084 1.00 13.43 194 ASP A N 1
ATOM 1466 C CA . ASP A 1 214 ? 2.960 -10.925 -16.407 1.00 13.96 194 ASP A CA 1
ATOM 1467 C C . ASP A 1 214 ? 1.810 -10.133 -17.009 1.00 13.32 194 ASP A C 1
ATOM 1468 O O . ASP A 1 214 ? 0.823 -10.688 -17.489 1.00 13.70 194 ASP A O 1
ATOM 1473 N N . LEU A 1 215 ? 1.956 -8.823 -16.957 1.00 13.95 195 LEU A N 1
ATOM 1474 C CA . LEU A 1 215 ? 0.893 -7.890 -17.323 1.00 14.78 195 LEU A CA 1
ATOM 1475 C C . LEU A 1 215 ? 1.004 -7.451 -18.798 1.00 15.22 195 LEU A C 1
ATOM 1476 O O . LEU A 1 215 ? 0.103 -6.795 -19.329 1.00 14.24 195 LEU A O 1
ATOM 1481 N N . ASN A 1 216 ? 2.115 -7.837 -19.423 1.00 15.54 196 ASN A N 1
ATOM 1482 C CA . ASN A 1 216 ? 2.323 -7.669 -20.888 1.00 17.26 196 ASN A CA 1
ATOM 1483 C C . ASN A 1 216 ? 2.143 -6.217 -21.346 1.00 17.52 196 ASN A C 1
ATOM 1484 O O . ASN A 1 216 ? 1.734 -5.927 -22.508 1.00 19.01 196 ASN A O 1
ATOM 1489 N N . VAL A 1 217 ? 2.463 -5.282 -20.443 1.00 17.21 197 VAL A N 1
ATOM 1490 C CA . VAL A 1 217 ? 2.632 -3.872 -20.796 1.00 18.00 197 VAL A CA 1
ATOM 1491 C C . VAL A 1 217 ? 4.094 -3.450 -20.537 1.00 19.61 197 VAL A C 1
ATOM 1492 O O . VAL A 1 217 ? 4.613 -3.594 -19.431 1.00 18.91 197 VAL A O 1
ATOM 1496 N N . ASN A 1 218 ? 4.764 -2.899 -21.556 1.00 20.60 198 ASN A N 1
ATOM 1497 C CA . ASN A 1 218 ? 6.170 -2.530 -21.439 1.00 22.05 198 ASN A CA 1
ATOM 1498 C C . ASN A 1 218 ? 6.323 -1.219 -20.698 1.00 23.38 198 ASN A C 1
ATOM 1499 O O . ASN A 1 218 ? 5.587 -0.262 -20.958 1.00 22.25 198 ASN A O 1
ATOM 1504 N N . LYS A 1 219 ? 7.256 -1.201 -19.750 1.00 24.03 199 LYS A N 1
ATOM 1505 C CA . LYS A 1 219 ? 7.601 0.011 -18.996 1.00 25.48 199 LYS A CA 1
ATOM 1506 C C . LYS A 1 219 ? 8.035 1.135 -19.949 1.00 25.98 199 LYS A C 1
ATOM 1507 O O . LYS A 1 219 ? 8.599 0.857 -21.034 1.00 26.82 199 LYS A O 1
ATOM 1513 N N . GLY A 1 220 ? 7.771 2.381 -19.565 1.00 26.33 200 GLY A N 1
ATOM 1514 C CA . GLY A 1 220 ? 8.208 3.547 -20.329 1.00 27.99 200 GLY A CA 1
ATOM 1515 C C . GLY A 1 220 ? 7.430 3.815 -21.613 1.00 28.84 200 GLY A C 1
ATOM 1516 O O . GLY A 1 220 ? 7.863 4.617 -22.437 1.00 30.27 200 GLY A O 1
ATOM 1517 N N . THR A 1 221 ? 6.274 3.180 -21.768 1.00 29.18 201 THR A N 1
ATOM 1518 C CA . THR A 1 221 ? 5.372 3.377 -22.927 1.00 27.99 201 THR A CA 1
ATOM 1519 C C . THR A 1 221 ? 4.103 4.129 -22.523 1.00 28.00 201 THR A C 1
ATOM 1520 O O . THR A 1 221 ? 3.755 4.185 -21.333 1.00 27.11 201 THR A O 1
ATOM 1524 N N . PRO A 1 222 ? 3.397 4.729 -23.510 1.00 28.20 202 PRO A N 1
ATOM 1525 C CA . PRO A 1 222 ? 2.065 5.263 -23.257 1.00 27.72 202 PRO A CA 1
ATOM 1526 C C . PRO A 1 222 ? 1.111 4.240 -22.633 1.00 26.45 202 PRO A C 1
ATOM 1527 O O . PRO A 1 222 ? 0.310 4.618 -21.799 1.00 27.10 202 PRO A O 1
ATOM 1531 N N . GLU A 1 223 ? 1.221 2.956 -22.993 1.00 24.38 203 GLU A N 1
ATOM 1532 C CA . GLU A 1 223 ? 0.297 1.969 -22.442 1.00 22.43 203 GLU A CA 1
ATOM 1533 C C . GLU A 1 223 ? 0.515 1.782 -20.932 1.00 21.82 203 GLU A C 1
ATOM 1534 O O . GLU A 1 223 ? -0.434 1.461 -20.204 1.00 22.00 203 GLU A O 1
ATOM 1540 N N . PHE A 1 224 ? 1.753 1.991 -20.494 1.00 21.17 204 PHE A N 1
ATOM 1541 C CA . PHE A 1 224 ? 2.114 1.842 -19.066 1.00 21.10 204 PHE A CA 1
ATOM 1542 C C . PHE A 1 224 ? 1.235 2.751 -18.173 1.00 20.89 204 PHE A C 1
ATOM 1543 O O . PHE A 1 224 ? 0.661 2.318 -17.173 1.00 19.97 204 PHE A O 1
ATOM 1551 N N . LYS A 1 225 ? 1.085 4.013 -18.557 1.00 21.35 205 LYS A N 1
ATOM 1552 C CA . LYS A 1 225 ? 0.165 4.928 -17.860 1.00 22.02 205 LYS A CA 1
ATOM 1553 C C . LYS A 1 225 ? -1.276 4.416 -17.834 1.00 20.88 205 LYS A C 1
ATOM 1554 O O . LYS A 1 225 ? -1.934 4.499 -16.799 1.00 20.35 205 LYS A O 1
ATOM 1560 N N . ASP A 1 226 ? -1.759 3.884 -18.956 1.00 20.03 206 ASP A N 1
ATOM 1561 C CA . ASP A 1 226 ? -3.048 3.227 -18.992 1.00 19.64 206 ASP A CA 1
ATOM 1562 C C . ASP A 1 226 ? -3.175 2.063 -17.992 1.00 17.68 206 ASP A C 1
ATOM 1563 O O . ASP A 1 226 ? -4.201 1.937 -17.330 1.00 17.37 206 ASP A O 1
ATOM 1568 N N . MET A 1 227 ? -2.140 1.240 -17.871 1.00 18.18 207 MET A N 1
ATOM 1569 C CA . MET A 1 227 ? -2.177 0.088 -16.957 1.00 17.98 207 MET A CA 1
ATOM 1570 C C . MET A 1 227 ? -2.376 0.595 -15.504 1.00 17.35 207 MET A C 1
ATOM 1571 O O . MET A 1 227 ? -3.196 0.050 -14.761 1.00 18.38 207 MET A O 1
ATOM 1576 N N . LEU A 1 228 ? -1.620 1.600 -15.113 1.00 17.38 208 LEU A N 1
ATOM 1577 C CA . LEU A 1 228 ? -1.759 2.148 -13.732 1.00 17.82 208 LEU A CA 1
ATOM 1578 C C . LEU A 1 228 ? -3.178 2.609 -13.474 1.00 18.48 208 LEU A C 1
ATOM 1579 O O . LEU A 1 228 ? -3.759 2.368 -12.401 1.00 17.93 208 LEU A O 1
ATOM 1584 N N . LYS A 1 229 ? -3.786 3.275 -14.464 1.00 19.43 209 LYS A N 1
ATOM 1585 C CA . LYS A 1 229 ? -5.195 3.662 -14.281 1.00 19.07 209 LYS A CA 1
ATOM 1586 C C . LYS A 1 229 ? -6.142 2.514 -14.281 1.00 19.00 209 LYS A C 1
ATOM 1587 O O . LYS A 1 229 ? -6.992 2.445 -13.401 1.00 17.95 209 LYS A O 1
ATOM 1593 N N . ASN A 1 230 ? -6.030 1.628 -15.270 1.00 18.70 210 ASN A N 1
ATOM 1594 C CA . ASN A 1 230 ? -6.971 0.488 -15.406 1.00 19.23 210 ASN A CA 1
ATOM 1595 C C . ASN A 1 230 ? -6.906 -0.510 -14.239 1.00 20.00 210 ASN A C 1
ATOM 1596 O O . ASN A 1 230 ? -7.937 -1.023 -13.762 1.00 20.54 210 ASN A O 1
ATOM 1601 N N . LEU A 1 231 ? -5.691 -0.707 -13.739 1.00 18.72 211 LEU A N 1
ATOM 1602 C CA . LEU A 1 231 ? -5.503 -1.592 -12.587 1.00 18.61 211 LEU A CA 1
ATOM 1603 C C . LEU A 1 231 ? -5.742 -0.891 -11.249 1.00 17.59 211 LEU A C 1
ATOM 1604 O O . LEU A 1 231 ? -5.857 -1.566 -10.211 1.00 17.67 211 LEU A O 1
ATOM 1609 N N . ASN A 1 232 ? -5.763 0.449 -11.261 1.00 16.50 212 ASN A N 1
ATOM 1610 C CA . ASN A 1 232 ? -5.962 1.272 -10.052 1.00 17.43 212 ASN A CA 1
ATOM 1611 C C . ASN A 1 232 ? -4.809 1.102 -9.055 1.00 17.63 212 ASN A C 1
ATOM 1612 O O . ASN A 1 232 ? -5.039 0.854 -7.854 1.00 17.00 212 ASN A O 1
ATOM 1617 N N . VAL A 1 233 ? -3.595 1.219 -9.584 1.00 17.90 213 VAL A N 1
ATOM 1618 C CA . VAL A 1 233 ? -2.362 0.969 -8.817 1.00 18.81 213 VAL A CA 1
ATOM 1619 C C . VAL A 1 233 ? -1.381 2.144 -8.882 1.00 19.34 213 VAL A C 1
ATOM 1620 O O . VAL A 1 233 ? -1.408 2.944 -9.845 1.00 19.87 213 VAL A O 1
ATOM 1624 N N . ASN A 1 234 ? -0.546 2.297 -7.834 1.00 18.72 214 ASN A N 1
ATOM 1625 C CA . ASN A 1 234 ? 0.558 3.257 -7.856 1.00 19.04 214 ASN A CA 1
ATOM 1626 C C . ASN A 1 234 ? 1.761 2.596 -8.542 1.00 18.05 214 ASN A C 1
ATOM 1627 O O . ASN A 1 234 ? 1.858 1.376 -8.508 1.00 18.46 214 ASN A O 1
ATOM 1632 N N . ASP A 1 235 ? 2.637 3.368 -9.176 1.00 18.33 215 ASP A N 1
ATOM 1633 C CA . ASP A 1 235 ? 3.922 2.802 -9.648 1.00 18.29 215 ASP A CA 1
ATOM 1634 C C . ASP A 1 235 ? 4.765 2.490 -8.394 1.00 17.42 215 ASP A C 1
ATOM 1635 O O . ASP A 1 235 ? 4.337 2.826 -7.247 1.00 18.15 215 ASP A O 1
ATOM 1640 N N . VAL A 1 236 ? 5.867 1.780 -8.590 1.00 15.90 216 VAL A N 1
ATOM 1641 C CA . VAL A 1 236 ? 6.741 1.283 -7.522 1.00 15.71 216 VAL A CA 1
ATOM 1642 C C . VAL A 1 236 ? 8.191 1.717 -7.807 1.00 15.18 216 VAL A C 1
ATOM 1643 O O . VAL A 1 236 ? 8.468 2.296 -8.867 1.00 17.53 216 VAL A O 1
ATOM 1647 N N . LEU A 1 237 ? 9.100 1.441 -6.865 1.00 15.77 217 LEU A N 1
ATOM 1648 C CA . LEU A 1 237 ? 10.539 1.635 -7.131 1.00 14.90 217 LEU A CA 1
ATOM 1649 C C . LEU A 1 237 ? 11.045 0.357 -7.777 1.00 16.18 217 LEU A C 1
ATOM 1650 O O . LEU A 1 237 ? 10.529 -0.734 -7.479 1.00 15.56 217 LEU A O 1
ATOM 1655 N N . TYR A 1 238 ? 12.068 0.472 -8.635 1.00 15.39 218 TYR A N 1
ATOM 1656 C CA . TYR A 1 238 ? 12.620 -0.692 -9.351 1.00 15.40 218 TYR A CA 1
ATOM 1657 C C . TYR A 1 238 ? 14.066 -1.001 -9.012 1.00 16.87 218 TYR A C 1
ATOM 1658 O O . TYR A 1 238 ? 14.877 -0.077 -8.773 1.00 16.53 218 TYR A O 1
ATOM 1667 N N . ALA A 1 239 ? 14.394 -2.293 -9.030 1.00 16.13 219 ALA A N 1
ATOM 1668 C CA . ALA A 1 239 ? 15.763 -2.731 -8.786 1.00 16.65 219 ALA A CA 1
ATOM 1669 C C . ALA A 1 239 ? 16.155 -3.892 -9.686 1.00 16.38 219 ALA A C 1
ATOM 1670 O O . ALA A 1 239 ? 15.296 -4.510 -10.389 1.00 17.56 219 ALA A O 1
ATOM 1672 N N . GLY A 1 240 ? 17.457 -4.167 -9.686 1.00 16.78 220 GLY A N 1
ATOM 1673 C CA . GLY A 1 240 ? 18.076 -5.197 -10.518 1.00 17.27 220 GLY A CA 1
ATOM 1674 C C . GLY A 1 240 ? 17.923 -4.947 -12.005 1.00 17.86 220 GLY A C 1
ATOM 1675 O O . GLY A 1 240 ? 18.016 -3.814 -12.502 1.00 18.77 220 GLY A O 1
ATOM 1676 N N . HIS A 1 241 ? 17.714 -6.024 -12.746 1.00 18.92 221 HIS A N 1
ATOM 1677 C CA . HIS A 1 241 ? 17.754 -5.967 -14.204 1.00 19.53 221 HIS A CA 1
ATOM 1678 C C . HIS A 1 241 ? 16.647 -5.065 -14.780 1.00 20.11 221 HIS A C 1
ATOM 1679 O O . HIS A 1 241 ? 15.586 -4.908 -14.162 1.00 20.93 221 HIS A O 1
ATOM 1686 N N . ASN A 1 242 ? 16.903 -4.449 -15.945 1.00 19.76 222 ASN A N 1
ATOM 1687 C CA . ASN A 1 242 ? 15.952 -3.512 -16.610 1.00 20.32 222 ASN A CA 1
ATOM 1688 C C . ASN A 1 242 ? 14.990 -4.107 -17.638 1.00 19.89 222 ASN A C 1
ATOM 1689 O O . ASN A 1 242 ? 14.323 -3.368 -18.361 1.00 20.65 222 ASN A O 1
ATOM 1694 N N . SER A 1 243 ? 14.896 -5.429 -17.688 1.00 18.97 223 SER A N 1
ATOM 1695 C CA . SER A 1 243 ? 13.901 -6.091 -18.546 1.00 19.68 223 SER A CA 1
ATOM 1696 C C . SER A 1 243 ? 13.560 -7.455 -17.926 1.00 19.20 223 SER A C 1
ATOM 1697 O O . SER A 1 243 ? 14.396 -8.055 -17.231 1.00 20.84 223 SER A O 1
ATOM 1700 N N . THR A 1 244 ? 12.346 -7.929 -18.187 1.00 18.58 224 THR A N 1
ATOM 1701 C CA . THR A 1 244 ? 11.923 -9.243 -17.687 1.00 18.39 224 THR A CA 1
ATOM 1702 C C . THR A 1 244 ? 11.835 -10.291 -18.780 1.00 18.51 224 THR A C 1
ATOM 1703 O O . THR A 1 244 ? 11.875 -11.477 -18.474 1.00 17.33 224 THR A O 1
ATOM 1707 N N . TRP A 1 245 ? 11.700 -9.847 -20.032 1.00 19.44 225 TRP A N 1
ATOM 1708 C CA . TRP A 1 245 ? 11.779 -10.736 -21.191 1.00 21.68 225 TRP A CA 1
ATOM 1709 C C . TRP A 1 245 ? 12.880 -10.187 -22.087 1.00 21.72 225 TRP A C 1
ATOM 1710 O O . TRP A 1 245 ? 12.725 -9.117 -22.690 1.00 22.01 225 TRP A O 1
ATOM 1721 N N . ASP A 1 246 ? 14.005 -10.885 -22.117 1.00 23.17 226 ASP A N 1
ATOM 1722 C CA . ASP A 1 246 ? 15.257 -10.296 -22.619 1.00 23.26 226 ASP A CA 1
ATOM 1723 C C . ASP A 1 246 ? 16.071 -11.271 -23.520 1.00 23.54 226 ASP A C 1
ATOM 1724 O O . ASP A 1 246 ? 16.907 -12.021 -23.028 1.00 22.31 226 ASP A O 1
ATOM 1729 N N . PRO A 1 247 ? 15.858 -11.214 -24.845 1.00 25.46 227 PRO A N 1
ATOM 1730 C CA . PRO A 1 247 ? 16.595 -12.070 -25.786 1.00 26.68 227 PRO A CA 1
ATOM 1731 C C . PRO A 1 247 ? 18.101 -11.793 -25.808 1.00 27.64 227 PRO A C 1
ATOM 1732 O O . PRO A 1 247 ? 18.894 -12.618 -26.309 1.00 29.15 227 PRO A O 1
ATOM 1736 N N . GLN A 1 248 ? 18.510 -10.657 -25.265 1.00 27.83 228 GLN A N 1
ATOM 1737 C CA . GLN A 1 248 ? 19.928 -10.325 -25.207 1.00 28.23 228 GLN A CA 1
ATOM 1738 C C . GLN A 1 248 ? 20.698 -11.079 -24.119 1.00 27.37 228 GLN A C 1
ATOM 1739 O O . GLN A 1 248 ? 21.890 -11.372 -24.311 1.00 27.56 228 GLN A O 1
ATOM 1745 N N . SER A 1 249 ? 20.043 -11.437 -22.996 1.00 23.70 229 SER A N 1
ATOM 1746 C CA . SER A 1 249 ? 20.751 -12.121 -21.902 1.00 22.57 229 SER A CA 1
ATOM 1747 C C . SER A 1 249 ? 20.109 -13.442 -21.417 1.00 21.62 229 SER A C 1
ATOM 1748 O O . SER A 1 249 ? 20.715 -14.196 -20.637 1.00 21.80 229 SER A O 1
ATOM 1751 N N . ASN A 1 250 ? 18.890 -13.700 -21.865 1.00 20.17 230 ASN A N 1
ATOM 1752 C CA . ASN A 1 250 ? 18.173 -14.918 -21.516 1.00 20.64 230 ASN A CA 1
ATOM 1753 C C . ASN A 1 250 ? 18.224 -15.923 -22.666 1.00 20.57 230 ASN A C 1
ATOM 1754 O O . ASN A 1 250 ? 17.782 -15.633 -23.773 1.00 20.44 230 ASN A O 1
ATOM 1759 N N . SER A 1 251 ? 18.731 -17.105 -22.358 1.00 22.40 231 SER A N 1
ATOM 1760 C CA . SER A 1 251 ? 19.057 -18.131 -23.357 1.00 22.78 231 SER A CA 1
ATOM 1761 C C . SER A 1 251 ? 17.841 -18.702 -24.048 1.00 24.51 231 SER A C 1
ATOM 1762 O O . SER A 1 251 ? 17.890 -19.110 -25.214 1.00 25.05 231 SER A O 1
ATOM 1765 N N . ILE A 1 252 ? 16.735 -18.765 -23.319 1.00 24.26 232 ILE A N 1
ATOM 1766 C CA . ILE A 1 252 ? 15.489 -19.227 -23.880 1.00 24.23 232 ILE A CA 1
ATOM 1767 C C . ILE A 1 252 ? 14.843 -18.155 -24.739 1.00 24.64 232 ILE A C 1
ATOM 1768 O O . ILE A 1 252 ? 14.384 -18.450 -25.848 1.00 24.76 232 ILE A O 1
ATOM 1773 N N . ALA A 1 253 ? 14.804 -16.914 -24.240 1.00 25.34 233 ALA A N 1
ATOM 1774 C CA . ALA A 1 253 ? 14.272 -15.793 -25.003 1.00 26.50 233 ALA A CA 1
ATOM 1775 C C . ALA A 1 253 ? 15.126 -15.609 -26.270 1.00 27.97 233 ALA A C 1
ATOM 1776 O O . ALA A 1 253 ? 14.596 -15.342 -27.342 1.00 29.15 233 ALA A O 1
ATOM 1778 N N . LYS A 1 254 ? 16.440 -15.744 -26.112 1.00 29.95 234 LYS A N 1
ATOM 1779 C CA . LYS A 1 254 ? 17.409 -15.645 -27.225 1.00 32.45 234 LYS A CA 1
ATOM 1780 C C . LYS A 1 254 ? 17.021 -16.564 -28.391 1.00 33.98 234 LYS A C 1
ATOM 1781 O O . LYS A 1 254 ? 16.954 -16.103 -29.537 1.00 34.49 234 LYS A O 1
ATOM 1787 N N . TYR A 1 255 ? 16.744 -17.831 -28.088 1.00 35.95 235 TYR A N 1
ATOM 1788 C CA . TYR A 1 255 ? 16.304 -18.815 -29.091 1.00 38.37 235 TYR A CA 1
ATOM 1789 C C . TYR A 1 255 ? 15.037 -18.387 -29.821 1.00 39.23 235 TYR A C 1
ATOM 1790 O O . TYR A 1 255 ? 15.015 -18.331 -31.052 1.00 39.47 235 TYR A O 1
ATOM 1799 N N . ASN A 1 256 ? 13.987 -18.097 -29.056 1.00 39.82 236 ASN A N 1
ATOM 1800 C CA . ASN A 1 256 ? 12.660 -17.810 -29.610 1.00 40.88 236 ASN A CA 1
ATOM 1801 C C . ASN A 1 256 ? 12.565 -16.570 -30.493 1.00 41.55 236 ASN A C 1
ATOM 1802 O O . ASN A 1 256 ? 11.840 -16.576 -31.492 1.00 41.90 236 ASN A O 1
ATOM 1807 N N . TYR A 1 257 ? 13.273 -15.513 -30.105 1.00 42.43 237 TYR A N 1
ATOM 1808 C CA . TYR A 1 257 ? 13.276 -14.243 -30.815 1.00 43.55 237 TYR A CA 1
ATOM 1809 C C . TYR A 1 257 ? 14.662 -13.606 -30.691 1.00 43.48 237 TYR A C 1
ATOM 1810 O O . TYR A 1 257 ? 14.848 -12.700 -29.880 1.00 43.28 237 TYR A O 1
ATOM 1819 N N . PRO A 1 258 ? 15.645 -14.072 -31.491 1.00 43.52 238 PRO A N 1
ATOM 1820 C CA . PRO A 1 258 ? 17.028 -13.561 -31.424 1.00 43.41 238 PRO A CA 1
ATOM 1821 C C . PRO A 1 258 ? 17.130 -12.037 -31.604 1.00 43.25 238 PRO A C 1
ATOM 1822 O O . PRO A 1 258 ? 17.946 -11.384 -30.955 1.00 43.19 238 PRO A O 1
ATOM 1826 N N . ASN A 1 259 ? 16.289 -11.494 -32.477 1.00 42.91 239 ASN A N 1
ATOM 1827 C CA . ASN A 1 259 ? 16.269 -10.074 -32.779 1.00 42.61 239 ASN A CA 1
ATOM 1828 C C . ASN A 1 259 ? 15.328 -9.298 -31.859 1.00 41.70 239 ASN A C 1
ATOM 1829 O O . ASN A 1 259 ? 14.903 -8.183 -32.184 1.00 41.89 239 ASN A O 1
ATOM 1834 N N . GLY A 1 260 ? 14.992 -9.893 -30.717 1.00 40.55 240 GLY A N 1
ATOM 1835 C CA . GLY A 1 260 ? 13.994 -9.315 -29.825 1.00 38.81 240 GLY A CA 1
ATOM 1836 C C . GLY A 1 260 ? 14.427 -8.078 -29.058 1.00 37.07 240 GLY A C 1
ATOM 1837 O O . GLY A 1 260 ? 15.547 -7.992 -28.550 1.00 37.43 240 GLY A O 1
ATOM 1838 N N . LYS A 1 261 ? 13.522 -7.110 -28.995 1.00 35.96 241 LYS A N 1
ATOM 1839 C CA . LYS A 1 261 ? 13.661 -5.945 -28.134 1.00 34.38 241 LYS A CA 1
ATOM 1840 C C . LYS A 1 261 ? 13.365 -6.411 -26.691 1.00 31.95 241 LYS A C 1
ATOM 1841 O O . LYS A 1 261 ? 12.268 -6.889 -26.437 1.00 31.98 241 LYS A O 1
ATOM 1847 N N . PRO A 1 262 ? 14.340 -6.306 -25.761 1.00 30.14 242 PRO A N 1
ATOM 1848 C CA . PRO A 1 262 ? 13.987 -6.614 -24.358 1.00 27.93 242 PRO A CA 1
ATOM 1849 C C . PRO A 1 262 ? 12.849 -5.740 -23.854 1.00 25.54 242 PRO A C 1
ATOM 1850 O O . PRO A 1 262 ? 12.776 -4.564 -24.194 1.00 24.63 242 PRO A O 1
ATOM 1854 N N . GLU A 1 263 ? 11.956 -6.304 -23.044 1.00 23.19 243 GLU A N 1
ATOM 1855 C CA . GLU A 1 263 ? 10.884 -5.522 -22.455 1.00 22.21 243 GLU A CA 1
ATOM 1856 C C . GLU A 1 263 ? 10.738 -5.878 -20.983 1.00 21.13 243 GLU A C 1
ATOM 1857 O O . GLU A 1 263 ? 11.272 -6.892 -20.547 1.00 20.14 243 GLU A O 1
ATOM 1863 N N . HIS A 1 264 ? 9.995 -5.035 -20.280 1.00 19.40 244 HIS A N 1
ATOM 1864 C CA . HIS A 1 264 ? 9.767 -5.145 -18.822 1.00 18.60 244 HIS A CA 1
ATOM 1865 C C . HIS A 1 264 ? 8.242 -5.301 -18.743 1.00 17.30 244 HIS A C 1
ATOM 1866 O O . HIS A 1 264 ? 7.480 -4.337 -18.919 1.00 16.93 244 HIS A O 1
ATOM 1873 N N . LEU A 1 265 ? 7.830 -6.533 -18.462 1.00 17.22 245 LEU A N 1
ATOM 1874 C CA . LEU A 1 265 ? 6.446 -6.927 -18.644 1.00 16.41 245 LEU A CA 1
ATOM 1875 C C . LEU A 1 265 ? 5.823 -7.477 -17.370 1.00 15.49 245 LEU A C 1
ATOM 1876 O O . LEU A 1 265 ? 4.600 -7.553 -17.288 1.00 17.41 245 LEU A O 1
ATOM 1881 N N . ASP A 1 266 ? 6.659 -7.820 -16.394 1.00 15.69 246 ASP A N 1
ATOM 1882 C CA . ASP A 1 266 ? 6.158 -8.496 -15.151 1.00 15.20 246 ASP A CA 1
ATOM 1883 C C . ASP A 1 266 ? 6.287 -7.536 -13.972 1.00 14.25 246 ASP A C 1
ATOM 1884 O O . ASP A 1 266 ? 7.340 -6.916 -13.805 1.00 13.78 246 ASP A O 1
ATOM 1889 N N . TYR A 1 267 ? 5.252 -7.490 -13.119 1.00 12.98 247 TYR A N 1
ATOM 1890 C CA . TYR A 1 267 ? 5.188 -6.465 -12.068 1.00 12.19 247 TYR A CA 1
ATOM 1891 C C . TYR A 1 267 ? 4.454 -6.999 -10.866 1.00 11.73 247 TYR A C 1
ATOM 1892 O O . TYR A 1 267 ? 3.645 -7.943 -11.003 1.00 11.18 247 TYR A O 1
ATOM 1901 N N . ILE A 1 268 ? 4.691 -6.375 -9.707 1.00 10.22 248 ILE A N 1
ATOM 1902 C CA . ILE A 1 268 ? 3.810 -6.627 -8.579 1.00 10.92 248 ILE A CA 1
ATOM 1903 C C . ILE A 1 268 ? 3.528 -5.251 -8.035 1.00 11.67 248 ILE A C 1
ATOM 1904 O O . ILE A 1 268 ? 4.456 -4.566 -7.585 1.00 10.89 248 ILE A O 1
ATOM 1909 N N . PHE A 1 269 ? 2.247 -4.882 -8.078 1.00 11.70 249 PHE A N 1
ATOM 1910 C CA . PHE A 1 269 ? 1.742 -3.555 -7.677 1.00 12.03 249 PHE A CA 1
ATOM 1911 C C . PHE A 1 269 ? 0.799 -3.706 -6.460 1.00 11.41 249 PHE A C 1
ATOM 1912 O O . PHE A 1 269 ? 0.508 -4.812 -6.070 1.00 11.10 249 PHE A O 1
ATOM 1920 N N . THR A 1 270 ? 0.297 -2.598 -5.915 1.00 12.86 250 THR A N 1
ATOM 1921 C CA . THR A 1 270 ? -0.819 -2.708 -4.934 1.00 13.12 250 THR A CA 1
ATOM 1922 C C . THR A 1 270 ? -1.884 -1.708 -5.313 1.00 13.23 250 THR A C 1
ATOM 1923 O O . THR A 1 270 ? -1.593 -0.642 -5.902 1.00 12.86 250 THR A O 1
ATOM 1927 N N . ASP A 1 271 ? -3.123 -2.054 -4.992 1.00 12.23 251 ASP A N 1
ATOM 1928 C CA . ASP A 1 271 ? -4.251 -1.141 -5.245 1.00 12.85 251 ASP A CA 1
ATOM 1929 C C . ASP A 1 271 ? -4.044 0.174 -4.508 1.00 13.55 251 ASP A C 1
ATOM 1930 O O . ASP A 1 271 ? -3.733 0.176 -3.298 1.00 13.75 251 ASP A O 1
ATOM 1935 N N . LYS A 1 272 ? -4.179 1.285 -5.238 1.00 13.93 252 LYS A N 1
ATOM 1936 C CA . LYS A 1 272 ? -3.875 2.633 -4.682 1.00 16.26 252 LYS A CA 1
ATOM 1937 C C . LYS A 1 272 ? -4.873 3.184 -3.668 1.00 16.94 252 LYS A C 1
ATOM 1938 O O . LYS A 1 272 ? -4.615 4.236 -3.089 1.00 18.29 252 LYS A O 1
ATOM 1944 N N . ASP A 1 273 ? -6.009 2.516 -3.497 1.00 17.18 253 ASP A N 1
ATOM 1945 C CA . ASP A 1 273 ? -7.005 2.956 -2.497 1.00 18.79 253 ASP A CA 1
ATOM 1946 C C . ASP A 1 273 ? -6.996 2.154 -1.210 1.00 17.78 253 ASP A C 1
ATOM 1947 O O . ASP A 1 273 ? -7.842 2.390 -0.320 1.00 20.58 253 ASP A O 1
ATOM 1952 N N . HIS A 1 274 ? -6.039 1.242 -1.084 1.00 16.94 254 HIS A N 1
ATOM 1953 C CA . HIS A 1 274 ? -5.910 0.390 0.084 1.00 15.51 254 HIS A CA 1
ATOM 1954 C C . HIS A 1 274 ? -4.507 0.630 0.677 1.00 15.74 254 HIS A C 1
ATOM 1955 O O . HIS A 1 274 ? -3.611 1.161 0.028 1.00 15.43 254 HIS A O 1
ATOM 1962 N N . LYS A 1 275 ? -4.327 0.169 1.897 1.00 13.75 255 LYS A N 1
ATOM 1963 C CA . LYS A 1 275 ? -3.070 0.273 2.630 1.00 14.96 255 LYS A CA 1
ATOM 1964 C C . LYS A 1 275 ? -1.862 -0.052 1.730 1.00 14.81 255 LYS A C 1
ATOM 1965 O O . LYS A 1 275 ? -1.821 -1.105 1.063 1.00 13.75 255 LYS A O 1
ATOM 1971 N N . GLN A 1 276 ? -0.906 0.849 1.715 1.00 16.55 256 GLN A N 1
ATOM 1972 C CA . GLN A 1 276 ? 0.344 0.645 0.956 1.00 16.21 256 GLN A CA 1
ATOM 1973 C C . GLN A 1 276 ? 1.386 -0.065 1.812 1.00 16.97 256 GLN A C 1
ATOM 1974 O O . GLN A 1 276 ? 1.479 0.188 3.039 1.00 14.96 256 GLN A O 1
ATOM 1980 N N . PRO A 1 277 ? 2.248 -0.884 1.164 1.00 16.23 257 PRO A N 1
ATOM 1981 C CA . PRO A 1 277 ? 3.464 -1.304 1.856 1.00 17.12 257 PRO A CA 1
ATOM 1982 C C . PRO A 1 277 ? 4.349 -0.111 2.195 1.00 17.74 257 PRO A C 1
ATOM 1983 O O . PRO A 1 277 ? 4.161 0.982 1.646 1.00 18.22 257 PRO A O 1
ATOM 1987 N N . LYS A 1 278 ? 5.313 -0.322 3.086 1.00 19.25 258 LYS A N 1
ATOM 1988 C CA . LYS A 1 278 ? 6.208 0.756 3.519 1.00 21.87 258 LYS A CA 1
ATOM 1989 C C . LYS A 1 278 ? 6.807 1.507 2.329 1.00 20.63 258 LYS A C 1
ATOM 1990 O O . LYS A 1 278 ? 6.653 2.718 2.226 1.00 22.46 258 LYS A O 1
ATOM 1996 N N . GLN A 1 279 ? 7.428 0.786 1.410 1.00 19.08 259 GLN A N 1
ATOM 1997 C CA . GLN A 1 279 ? 8.012 1.367 0.185 1.00 18.23 259 GLN A CA 1
ATOM 1998 C C . GLN A 1 279 ? 8.257 0.242 -0.817 1.00 16.42 259 GLN A C 1
ATOM 1999 O O . GLN A 1 279 ? 9.297 -0.402 -0.806 1.00 14.49 259 GLN A O 1
ATOM 2005 N N . LEU A 1 280 ? 7.255 -0.016 -1.643 1.00 14.69 260 LEU A N 1
ATOM 2006 C CA . LEU A 1 280 ? 7.298 -1.229 -2.437 1.00 13.24 260 LEU A CA 1
ATOM 2007 C C . LEU A 1 280 ? 8.343 -1.175 -3.561 1.00 12.85 260 LEU A C 1
ATOM 2008 O O . LEU A 1 280 ? 8.416 -0.198 -4.310 1.00 15.78 260 LEU A O 1
ATOM 2013 N N . VAL A 1 281 ? 9.182 -2.203 -3.639 1.00 13.03 261 VAL A N 1
ATOM 2014 C CA . VAL A 1 281 ? 10.196 -2.342 -4.684 1.00 12.16 261 VAL A CA 1
ATOM 2015 C C . VAL A 1 281 ? 9.809 -3.524 -5.560 1.00 11.78 261 VAL A C 1
ATOM 2016 O O . VAL A 1 281 ? 9.306 -4.518 -5.046 1.00 11.92 261 VAL A O 1
ATOM 2020 N N . ASN A 1 282 ? 10.056 -3.435 -6.871 1.00 12.01 262 ASN A N 1
ATOM 2021 C CA . ASN A 1 282 ? 10.106 -4.644 -7.699 1.00 12.94 262 ASN A CA 1
ATOM 2022 C C . ASN A 1 282 ? 11.534 -4.843 -8.163 1.00 14.77 262 ASN A C 1
ATOM 2023 O O . ASN A 1 282 ? 12.096 -3.966 -8.825 1.00 16.28 262 ASN A O 1
ATOM 2028 N N . GLU A 1 283 ? 12.109 -5.975 -7.821 1.00 14.39 263 GLU A N 1
ATOM 2029 C CA . GLU A 1 283 ? 13.474 -6.308 -8.240 1.00 14.83 263 GLU A CA 1
ATOM 2030 C C . GLU A 1 283 ? 13.454 -7.367 -9.310 1.00 14.68 263 GLU A C 1
ATOM 2031 O O . GLU A 1 283 ? 12.899 -8.438 -9.083 1.00 14.54 263 GLU A O 1
ATOM 2037 N N . VAL A 1 284 ? 14.084 -7.113 -10.462 1.00 15.04 264 VAL A N 1
ATOM 2038 C CA . VAL A 1 284 ? 14.114 -8.154 -11.517 1.00 14.49 264 VAL A CA 1
ATOM 2039 C C . VAL A 1 284 ? 15.325 -9.037 -11.240 1.00 16.01 264 VAL A C 1
ATOM 2040 O O . VAL A 1 284 ? 16.480 -8.565 -11.236 1.00 14.43 264 VAL A O 1
ATOM 2044 N N . VAL A 1 285 ? 15.048 -10.311 -10.974 1.00 16.62 265 VAL A N 1
ATOM 2045 C CA . VAL A 1 285 ? 16.068 -11.275 -10.552 1.00 16.85 265 VAL A CA 1
ATOM 2046 C C . VAL A 1 285 ? 16.665 -12.004 -11.763 1.00 17.66 265 VAL A C 1
ATOM 2047 O O . VAL A 1 285 ? 15.925 -12.453 -12.628 1.00 18.09 265 VAL A O 1
ATOM 2051 N N . THR A 1 286 ? 17.998 -12.103 -11.861 1.00 16.48 266 THR A N 1
ATOM 2052 C CA . THR A 1 286 ? 18.603 -12.744 -13.047 1.00 18.05 266 THR A CA 1
ATOM 2053 C C . THR A 1 286 ? 19.350 -14.026 -12.702 1.00 17.79 266 THR A C 1
ATOM 2054 O O . THR A 1 286 ? 20.282 -14.443 -13.421 1.00 18.46 266 THR A O 1
ATOM 2058 N N . GLU A 1 287 ? 18.919 -14.661 -11.610 1.00 17.34 267 GLU A N 1
ATOM 2059 C CA . GLU A 1 287 ? 19.495 -15.918 -11.178 1.00 17.58 267 GLU A CA 1
ATOM 2060 C C . GLU A 1 287 ? 19.351 -16.890 -12.321 1.00 18.56 267 GLU A C 1
ATOM 2061 O O . GLU A 1 287 ? 18.297 -16.938 -12.980 1.00 17.73 267 GLU A O 1
ATOM 2067 N N . LYS A 1 288 ? 20.392 -17.688 -12.536 1.00 18.20 268 LYS A N 1
ATOM 2068 C CA . LYS A 1 288 ? 20.317 -18.766 -13.533 1.00 19.26 268 LYS A CA 1
ATOM 2069 C C . LYS A 1 288 ? 20.669 -20.106 -12.912 1.00 19.70 268 LYS A C 1
ATOM 2070 O O . LYS A 1 288 ? 21.548 -20.161 -12.004 1.00 19.96 268 LYS A O 1
ATOM 2076 N N . PRO A 1 289 ? 20.028 -21.193 -13.397 1.00 19.05 269 PRO A N 1
ATOM 2077 C CA . PRO A 1 289 ? 20.311 -22.557 -12.950 1.00 19.77 269 PRO A CA 1
ATOM 2078 C C . PRO A 1 289 ? 21.589 -23.052 -13.616 1.00 21.11 269 PRO A C 1
ATOM 2079 O O . PRO A 1 289 ? 22.056 -22.434 -14.588 1.00 20.12 269 PRO A O 1
ATOM 2083 N N . LYS A 1 290 ? 22.128 -24.157 -13.105 1.00 22.70 270 LYS A N 1
ATOM 2084 C CA . LYS A 1 290 ? 23.176 -24.851 -13.817 1.00 24.30 270 LYS A CA 1
ATOM 2085 C C . LYS A 1 290 ? 22.681 -25.164 -15.241 1.00 23.72 270 LYS A C 1
ATOM 2086 O O . LYS A 1 290 ? 21.501 -25.424 -15.449 1.00 22.79 270 LYS A O 1
ATOM 2092 N N . PRO A 1 291 ? 23.588 -25.152 -16.224 1.00 24.50 271 PRO A N 1
ATOM 2093 C CA . PRO A 1 291 ? 23.212 -25.491 -17.595 1.00 24.60 271 PRO A CA 1
ATOM 2094 C C . PRO A 1 291 ? 22.484 -26.831 -17.663 1.00 25.06 271 PRO A C 1
ATOM 2095 O O . PRO A 1 291 ? 22.808 -27.754 -16.905 1.00 25.73 271 PRO A O 1
ATOM 2099 N N . TRP A 1 292 ? 21.473 -26.904 -18.525 1.00 25.53 272 TRP A N 1
ATOM 2100 C CA . TRP A 1 292 ? 20.687 -28.116 -18.692 1.00 26.85 272 TRP A CA 1
ATOM 2101 C C . TRP A 1 292 ? 20.431 -28.297 -20.188 1.00 27.60 272 TRP A C 1
ATOM 2102 O O . TRP A 1 292 ? 20.425 -27.331 -20.956 1.00 27.75 272 TRP A O 1
ATOM 2113 N N . ASP A 1 293 ? 20.253 -29.538 -20.612 1.00 29.68 273 ASP A N 1
ATOM 2114 C CA . ASP A 1 293 ? 20.169 -29.780 -22.041 1.00 30.81 273 ASP A CA 1
ATOM 2115 C C . ASP A 1 293 ? 18.876 -30.434 -22.468 1.00 31.68 273 ASP A C 1
ATOM 2116 O O . ASP A 1 293 ? 18.172 -31.077 -21.669 1.00 30.05 273 ASP A O 1
ATOM 2121 N N . VAL A 1 294 ? 18.602 -30.279 -23.755 1.00 32.85 274 VAL A N 1
ATOM 2122 C CA . VAL A 1 294 ? 17.532 -30.968 -24.408 1.00 36.13 274 VAL A CA 1
ATOM 2123 C C . VAL A 1 294 ? 18.146 -31.647 -25.635 1.00 37.10 274 VAL A C 1
ATOM 2124 O O . VAL A 1 294 ? 18.782 -30.996 -26.480 1.00 37.27 274 VAL A O 1
ATOM 2128 N N . TYR A 1 295 ? 17.971 -32.964 -25.692 1.00 39.43 275 TYR A N 1
ATOM 2129 C CA . TYR A 1 295 ? 18.495 -33.809 -26.759 1.00 41.82 275 TYR A CA 1
ATOM 2130 C C . TYR A 1 295 ? 17.324 -34.183 -27.638 1.00 43.36 275 TYR A C 1
ATOM 2131 O O . TYR A 1 295 ? 16.573 -35.098 -27.309 1.00 43.91 275 TYR A O 1
ATOM 2140 N N . ALA A 1 296 ? 17.148 -33.458 -28.737 1.00 45.09 276 ALA A N 1
ATOM 2141 C CA . ALA A 1 296 ? 16.024 -33.692 -29.620 1.00 46.54 276 ALA A CA 1
ATOM 2142 C C . ALA A 1 296 ? 16.305 -33.055 -30.974 1.00 48.02 276 ALA A C 1
ATOM 2143 O O . ALA A 1 296 ? 16.151 -31.832 -31.114 1.00 48.63 276 ALA A O 1
ATOM 2145 N N . ALA A 1 297 ? 16.694 -33.840 -31.986 1.00 48.49 277 ALA A N 1
ATOM 2146 C CA . ALA A 1 297 ? 16.825 -35.305 -31.955 1.00 48.96 277 ALA A CA 1
ATOM 2147 C C . ALA A 1 297 ? 17.635 -35.909 -33.132 1.00 48.93 277 ALA A C 1
ATOM 2148 O O . ALA A 1 297 ? 18.090 -37.055 -33.004 1.00 49.05 277 ALA A O 1
ATOM 2150 N N . ALA A 1 298 ? 17.877 -35.212 -34.260 1.00 48.88 278 ALA A N 1
ATOM 2151 C CA . ALA A 1 298 ? 17.788 -33.751 -34.523 1.00 48.72 278 ALA A CA 1
ATOM 2152 C C . ALA A 1 298 ? 18.773 -32.920 -33.689 1.00 48.46 278 ALA A C 1
ATOM 2153 O O . ALA A 1 298 ? 19.862 -33.401 -33.347 1.00 48.88 278 ALA A O 1
ATOM 2155 N N . TYR A 1 299 ? 18.376 -31.693 -33.357 1.00 47.74 279 TYR A N 1
ATOM 2156 C CA . TYR A 1 299 ? 19.271 -30.714 -32.755 1.00 47.05 279 TYR A CA 1
ATOM 2157 C C . TYR A 1 299 ? 19.555 -30.970 -31.280 1.00 45.90 279 TYR A C 1
ATOM 2158 O O . TYR A 1 299 ? 18.704 -31.461 -30.544 1.00 45.70 279 TYR A O 1
ATOM 2167 N N . TYR A 1 300 ? 20.767 -30.632 -30.862 1.00 44.23 280 TYR A N 1
ATOM 2168 C CA . TYR A 1 300 ? 21.105 -30.587 -29.460 1.00 42.70 280 TYR A CA 1
ATOM 2169 C C . TYR A 1 300 ? 21.176 -29.119 -29.016 1.00 41.53 280 TYR A C 1
ATOM 2170 O O . TYR A 1 300 ? 21.774 -28.281 -29.703 1.00 40.55 280 TYR A O 1
ATOM 2179 N N . TYR A 1 301 ? 20.554 -28.800 -27.880 1.00 39.82 281 TYR A N 1
ATOM 2180 C CA . TYR A 1 301 ? 20.741 -27.469 -27.303 1.00 38.12 281 TYR A CA 1
ATOM 2181 C C . TYR A 1 301 ? 20.895 -27.412 -25.779 1.00 35.72 281 TYR A C 1
ATOM 2182 O O . TYR A 1 301 ? 20.400 -28.272 -25.053 1.00 33.77 281 TYR A O 1
ATOM 2191 N N . VAL A 1 302 ? 21.641 -26.409 -25.331 1.00 32.42 282 VAL A N 1
ATOM 2192 C CA . VAL A 1 302 ? 21.901 -26.217 -23.913 1.00 29.90 282 VAL A CA 1
ATOM 2193 C C . VAL A 1 302 ? 21.284 -24.883 -23.561 1.00 28.29 282 VAL A C 1
ATOM 2194 O O . VAL A 1 302 ? 21.350 -23.937 -24.354 1.00 27.26 282 VAL A O 1
ATOM 2198 N N . TYR A 1 303 ? 20.696 -24.815 -22.368 1.00 25.21 283 TYR A N 1
ATOM 2199 C CA . TYR A 1 303 ? 20.139 -23.561 -21.896 1.00 23.32 283 TYR A CA 1
ATOM 2200 C C . TYR A 1 303 ? 20.602 -23.347 -20.475 1.00 22.55 283 TYR A C 1
ATOM 2201 O O . TYR A 1 303 ? 21.046 -24.295 -19.798 1.00 21.70 283 TYR A O 1
ATOM 2210 N N . ASN A 1 304 ? 20.505 -22.109 -20.001 1.00 20.67 284 ASN A N 1
ATOM 2211 C CA . ASN A 1 304 ? 20.798 -21.896 -18.586 1.00 20.82 284 ASN A CA 1
ATOM 2212 C C . ASN A 1 304 ? 19.878 -20.859 -17.964 1.00 19.53 284 ASN A C 1
ATOM 2213 O O . ASN A 1 304 ? 20.333 -19.995 -17.219 1.00 20.97 284 ASN A O 1
ATOM 2218 N N . ASP A 1 305 ? 18.587 -20.977 -18.268 1.00 19.70 285 ASP A N 1
ATOM 2219 C CA . ASP A 1 305 ? 17.560 -20.169 -17.574 1.00 17.97 285 ASP A CA 1
ATOM 2220 C C . ASP A 1 305 ? 16.365 -21.018 -17.076 1.00 18.19 285 ASP A C 1
ATOM 2221 O O . ASP A 1 305 ? 16.123 -22.121 -17.581 1.00 16.48 285 ASP A O 1
ATOM 2226 N N . PHE A 1 306 ? 15.610 -20.486 -16.103 1.00 16.35 286 PHE A N 1
ATOM 2227 C CA . PHE A 1 306 ? 14.423 -21.174 -15.575 1.00 16.48 286 PHE A CA 1
ATOM 2228 C C . PHE A 1 306 ? 13.227 -21.052 -16.503 1.00 16.10 286 PHE A C 1
ATOM 2229 O O . PHE A 1 306 ? 12.344 -21.891 -16.454 1.00 17.88 286 PHE A O 1
ATOM 2237 N N . SER A 1 307 ? 13.215 -20.005 -17.316 1.00 16.46 287 SER A N 1
ATOM 2238 C CA . SER A 1 307 ? 12.060 -19.612 -18.124 1.00 16.50 287 SER A CA 1
ATOM 2239 C C . SER A 1 307 ? 12.537 -18.557 -19.121 1.00 16.72 287 SER A C 1
ATOM 2240 O O . SER A 1 307 ? 13.668 -18.053 -19.005 1.00 17.98 287 SER A O 1
ATOM 2243 N N . ASP A 1 308 ? 11.691 -18.199 -20.082 1.00 17.34 288 ASP A N 1
ATOM 2244 C CA . ASP A 1 308 ? 12.063 -17.091 -20.992 1.00 17.75 288 ASP A CA 1
ATOM 2245 C C . ASP A 1 308 ? 11.800 -15.738 -20.342 1.00 17.94 288 ASP A C 1
ATOM 2246 O O . ASP A 1 308 ? 12.201 -14.706 -20.880 1.00 17.95 288 ASP A O 1
ATOM 2251 N N . HIS A 1 309 ? 11.112 -15.735 -19.190 1.00 15.82 289 HIS A N 1
ATOM 2252 C CA . HIS A 1 309 ? 11.007 -14.511 -18.367 1.00 16.20 289 HIS A CA 1
ATOM 2253 C C . HIS A 1 309 ? 11.883 -14.634 -17.138 1.00 15.40 289 HIS A C 1
ATOM 2254 O O . HIS A 1 309 ? 12.074 -15.728 -16.606 1.00 14.26 289 HIS A O 1
ATOM 2261 N N . TYR A 1 310 ? 12.302 -13.479 -16.642 1.00 15.28 290 TYR A N 1
ATOM 2262 C CA . TYR A 1 310 ? 12.990 -13.378 -15.362 1.00 14.96 290 TYR A CA 1
ATOM 2263 C C . TYR A 1 310 ? 11.934 -13.155 -14.273 1.00 14.78 290 TYR A C 1
ATOM 2264 O O . TYR A 1 310 ? 10.939 -12.489 -14.514 1.00 15.10 290 TYR A O 1
ATOM 2273 N N . PRO A 1 311 ? 12.148 -13.732 -13.070 1.00 14.30 291 PRO A N 1
ATOM 2274 C CA . PRO A 1 311 ? 11.168 -13.548 -11.977 1.00 15.06 291 PRO A CA 1
ATOM 2275 C C . PRO A 1 311 ? 11.238 -12.131 -11.424 1.00 14.39 291 PRO A C 1
ATOM 2276 O O . PRO A 1 311 ? 12.250 -11.458 -11.593 1.00 17.13 291 PRO A O 1
ATOM 2280 N N . ILE A 1 312 ? 10.218 -11.687 -10.720 1.00 13.87 292 ILE A N 1
ATOM 2281 C CA . ILE A 1 312 ? 10.420 -10.442 -10.002 1.00 15.27 292 ILE A CA 1
ATOM 2282 C C . ILE A 1 312 ? 10.223 -10.721 -8.507 1.00 15.23 292 ILE A C 1
ATOM 2283 O O . ILE A 1 312 ? 9.396 -11.583 -8.116 1.00 12.73 292 ILE A O 1
ATOM 2288 N N . LYS A 1 313 ? 11.022 -10.063 -7.685 1.00 13.63 293 LYS A N 1
ATOM 2289 C CA . LYS A 1 313 ? 10.872 -10.180 -6.230 1.00 15.08 293 LYS A CA 1
ATOM 2290 C C . LYS A 1 313 ? 10.312 -8.805 -5.804 1.00 15.27 293 LYS A C 1
ATOM 2291 O O . LYS A 1 313 ? 10.813 -7.770 -6.272 1.00 14.55 293 LYS A O 1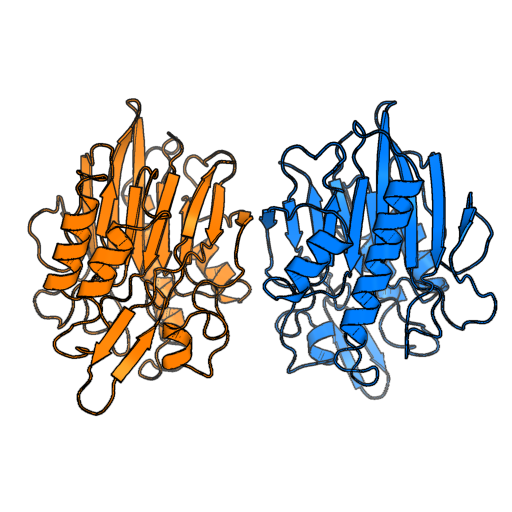
ATOM 2297 N N . ALA A 1 314 ? 9.268 -8.806 -4.977 1.00 13.91 294 ALA A N 1
ATOM 2298 C CA . ALA A 1 314 ? 8.697 -7.570 -4.428 1.00 13.09 294 ALA A CA 1
ATOM 2299 C C . ALA A 1 314 ? 8.744 -7.603 -2.901 1.00 14.02 294 ALA A C 1
ATOM 2300 O O . ALA A 1 314 ? 8.562 -8.640 -2.311 1.00 12.53 294 ALA A O 1
ATOM 2302 N N . TYR A 1 315 ? 9.019 -6.445 -2.321 1.00 14.72 295 TYR A N 1
ATOM 2303 C CA . TYR A 1 315 ? 9.218 -6.282 -0.900 1.00 15.85 295 TYR A CA 1
ATOM 2304 C C . TYR A 1 315 ? 9.375 -4.790 -0.574 1.00 17.04 295 TYR A C 1
ATOM 2305 O O . TYR A 1 315 ? 9.573 -3.963 -1.457 1.00 13.92 295 TYR A O 1
ATOM 2314 N N . SER A 1 316 ? 9.393 -4.490 0.726 1.00 18.03 296 SER A N 1
ATOM 2315 C CA . SER A 1 316 ? 9.856 -3.172 1.158 1.00 22.12 296 SER A CA 1
ATOM 2316 C C . SER A 1 316 ? 11.148 -3.402 1.958 1.00 24.34 296 SER A C 1
ATOM 2317 O O . SER A 1 316 ? 11.213 -4.348 2.736 1.00 24.65 296 SER A O 1
ATOM 2320 N N . LYS A 1 317 ? 12.153 -2.568 1.728 1.00 28.14 297 LYS A N 1
ATOM 2321 C CA . LYS A 1 317 ? 13.292 -2.458 2.639 1.00 32.16 297 LYS A CA 1
ATOM 2322 C C . LYS A 1 317 ? 12.818 -1.378 3.609 1.00 33.27 297 LYS A C 1
ATOM 2323 O O . LYS A 1 317 ? 12.343 -1.721 4.674 1.00 34.55 297 LYS A O 1
ATOM 2330 N N . THR B 1 28 ? 23.081 14.139 7.057 1.00 38.26 8 THR B N 1
ATOM 2331 C CA . THR B 1 28 ? 24.145 13.946 6.023 1.00 38.41 8 THR B CA 1
ATOM 2332 C C . THR B 1 28 ? 23.663 13.496 4.619 1.00 37.62 8 THR B C 1
ATOM 2333 O O . THR B 1 28 ? 24.332 13.788 3.618 1.00 36.65 8 THR B O 1
ATOM 2337 N N . ASP B 1 29 ? 22.524 12.794 4.548 1.00 36.16 9 ASP B N 1
ATOM 2338 C CA . ASP B 1 29 ? 22.017 12.280 3.269 1.00 35.05 9 ASP B CA 1
ATOM 2339 C C . ASP B 1 29 ? 21.632 13.431 2.343 1.00 32.88 9 ASP B C 1
ATOM 2340 O O . ASP B 1 29 ? 20.858 14.308 2.715 1.00 33.33 9 ASP B O 1
ATOM 2345 N N . LEU B 1 30 ? 22.146 13.404 1.123 1.00 30.07 10 LEU B N 1
ATOM 2346 C CA . LEU B 1 30 ? 21.976 14.550 0.232 1.00 26.79 10 LEU B CA 1
ATOM 2347 C C . LEU B 1 30 ? 20.838 14.362 -0.761 1.00 24.21 10 LEU B C 1
ATOM 2348 O O . LEU B 1 30 ? 20.413 13.239 -1.041 1.00 25.13 10 LEU B O 1
ATOM 2353 N N . LYS B 1 31 ? 20.351 15.479 -1.282 1.00 21.50 11 LYS B N 1
ATOM 2354 C CA . LYS B 1 31 ? 19.428 15.483 -2.407 1.00 19.37 11 LYS B CA 1
ATOM 2355 C C . LYS B 1 31 ? 20.282 16.035 -3.533 1.00 18.27 11 LYS B C 1
ATOM 2356 O O . LYS B 1 31 ? 20.812 17.133 -3.415 1.00 17.61 11 LYS B O 1
ATOM 2362 N N . LEU B 1 32 ? 20.463 15.249 -4.585 1.00 16.66 12 LEU B N 1
ATOM 2363 C CA . LEU B 1 32 ? 21.339 15.662 -5.684 1.00 15.96 12 LEU B CA 1
ATOM 2364 C C . LEU B 1 32 ? 20.585 15.648 -7.001 1.00 16.03 12 LEU B C 1
ATOM 2365 O O . LEU B 1 32 ? 19.578 14.963 -7.148 1.00 16.40 12 LEU B O 1
ATOM 2370 N N . VAL B 1 33 ? 21.109 16.396 -7.947 1.00 14.97 13 VAL B N 1
ATOM 2371 C CA . VAL B 1 33 ? 20.791 16.217 -9.373 1.00 16.24 13 VAL B CA 1
ATOM 2372 C C . VAL B 1 33 ? 22.113 16.023 -10.112 1.00 15.29 13 VAL B C 1
ATOM 2373 O O . VAL B 1 33 ? 23.119 16.672 -9.778 1.00 14.36 13 VAL B O 1
ATOM 2377 N N . SER B 1 34 ? 22.114 15.116 -11.093 1.00 14.51 14 SER B N 1
ATOM 2378 C CA . SER B 1 34 ? 23.170 15.099 -12.120 1.00 15.10 14 SER B CA 1
ATOM 2379 C C . SER B 1 34 ? 22.546 15.375 -13.491 1.00 15.42 14 SER B C 1
ATOM 2380 O O . SER B 1 34 ? 21.506 14.795 -13.811 1.00 14.09 14 SER B O 1
ATOM 2383 N N . HIS B 1 35 ? 23.170 16.237 -14.321 1.00 14.31 15 HIS B N 1
ATOM 2384 C CA . HIS B 1 35 ? 22.636 16.454 -15.644 1.00 15.73 15 HIS B CA 1
ATOM 2385 C C . HIS B 1 35 ? 23.727 16.747 -16.653 1.00 15.06 15 HIS B C 1
ATOM 2386 O O . HIS B 1 35 ? 24.561 17.656 -16.464 1.00 15.94 15 HIS B O 1
ATOM 2393 N N . ASN B 1 36 ? 23.724 15.922 -17.696 1.00 16.12 16 ASN B N 1
ATOM 2394 C CA . ASN B 1 36 ? 24.488 16.198 -18.908 1.00 15.00 16 ASN B CA 1
ATOM 2395 C C . ASN B 1 36 ? 23.716 17.230 -19.721 1.00 15.97 16 ASN B C 1
ATOM 2396 O O . ASN B 1 36 ? 22.649 16.939 -20.251 1.00 17.06 16 ASN B O 1
ATOM 2401 N N . VAL B 1 37 ? 24.241 18.463 -19.770 1.00 15.74 17 VAL B N 1
ATOM 2402 C CA . VAL B 1 37 ? 23.509 19.598 -20.303 1.00 16.13 17 VAL B CA 1
ATOM 2403 C C . VAL B 1 37 ? 23.768 19.889 -21.802 1.00 17.61 17 VAL B C 1
ATOM 2404 O O . VAL B 1 37 ? 23.220 20.836 -22.357 1.00 16.98 17 VAL B O 1
ATOM 2408 N N . TYR B 1 38 ? 24.611 19.086 -22.424 1.00 19.53 18 TYR B N 1
ATOM 2409 C CA . TYR B 1 38 ? 24.770 19.150 -23.887 1.00 21.52 18 TYR B CA 1
ATOM 2410 C C . TYR B 1 38 ? 25.133 20.585 -24.303 1.00 22.08 18 TYR B C 1
ATOM 2411 O O . TYR B 1 38 ? 24.454 21.175 -25.166 1.00 21.49 18 TYR B O 1
ATOM 2420 N N . MET B 1 39 ? 26.141 21.164 -23.630 1.00 22.79 19 MET B N 1
ATOM 2421 C CA . MET B 1 39 ? 26.619 22.520 -23.984 1.00 25.04 19 MET B CA 1
ATOM 2422 C C . MET B 1 39 ? 27.858 22.421 -24.869 1.00 25.02 19 MET B C 1
ATOM 2423 O O . MET B 1 39 ? 28.948 22.776 -24.439 1.00 24.49 19 MET B O 1
ATOM 2428 N N . LEU B 1 40 ? 27.699 21.918 -26.098 1.00 25.76 20 LEU B N 1
ATOM 2429 C CA . LEU B 1 40 ? 28.817 21.789 -27.020 1.00 26.94 20 LEU B CA 1
ATOM 2430 C C . LEU B 1 40 ? 29.323 23.178 -27.409 1.00 27.46 20 LEU B C 1
ATOM 2431 O O . LEU B 1 40 ? 28.573 24.150 -27.303 1.00 27.03 20 LEU B O 1
ATOM 2436 N N . SER B 1 41 ? 30.572 23.252 -27.873 1.00 28.57 21 SER B N 1
ATOM 2437 C CA . SER B 1 41 ? 31.136 24.507 -28.400 1.00 30.33 21 SER B CA 1
ATOM 2438 C C . SER B 1 41 ? 30.184 25.199 -29.371 1.00 31.03 21 SER B C 1
ATOM 2439 O O . SER B 1 41 ? 29.715 24.562 -30.319 1.00 31.22 21 SER B O 1
ATOM 2442 N N . THR B 1 42 ? 29.932 26.491 -29.150 1.00 31.68 22 THR B N 1
ATOM 2443 C CA . THR B 1 42 ? 29.046 27.272 -30.028 1.00 33.26 22 THR B CA 1
ATOM 2444 C C . THR B 1 42 ? 29.791 27.769 -31.254 1.00 34.55 22 THR B C 1
ATOM 2445 O O . THR B 1 42 ? 29.158 28.277 -32.190 1.00 34.88 22 THR B O 1
ATOM 2449 N N . VAL B 1 43 ? 31.117 27.636 -31.232 1.00 34.39 23 VAL B N 1
ATOM 2450 C CA . VAL B 1 43 ? 31.940 27.917 -32.416 1.00 36.29 23 VAL B CA 1
ATOM 2451 C C . VAL B 1 43 ? 31.758 26.801 -33.453 1.00 36.93 23 VAL B C 1
ATOM 2452 O O . VAL B 1 43 ? 31.520 27.089 -34.631 1.00 37.72 23 VAL B O 1
ATOM 2456 N N . LEU B 1 44 ? 31.847 25.542 -33.015 1.00 37.93 24 LEU B N 1
ATOM 2457 C CA . LEU B 1 44 ? 31.646 24.388 -33.908 1.00 37.89 24 LEU B CA 1
ATOM 2458 C C . LEU B 1 44 ? 30.176 24.054 -34.107 1.00 38.49 24 LEU B C 1
ATOM 2459 O O . LEU B 1 44 ? 29.782 23.615 -35.192 1.00 38.91 24 LEU B O 1
ATOM 2464 N N . TYR B 1 45 ? 29.366 24.236 -33.065 1.00 37.82 25 TYR B N 1
ATOM 2465 C CA . TYR B 1 45 ? 27.957 23.864 -33.115 1.00 37.27 25 TYR B CA 1
ATOM 2466 C C . TYR B 1 45 ? 27.085 25.029 -32.643 1.00 36.53 25 TYR B C 1
ATOM 2467 O O . TYR B 1 45 ? 26.560 25.004 -31.515 1.00 36.57 25 TYR B O 1
ATOM 2476 N N . PRO B 1 46 ? 26.921 26.060 -33.496 1.00 35.32 26 PRO B N 1
ATOM 2477 C CA . PRO B 1 46 ? 26.214 27.282 -33.108 1.00 34.57 26 PRO B CA 1
ATOM 2478 C C . PRO B 1 46 ? 24.703 27.141 -33.058 1.00 33.38 26 PRO B C 1
ATOM 2479 O O . PRO B 1 46 ? 24.044 28.005 -32.502 1.00 33.76 26 PRO B O 1
ATOM 2483 N N . ASN B 1 47 ? 24.164 26.069 -33.622 1.00 31.94 27 ASN B N 1
ATOM 2484 C CA . ASN B 1 47 ? 22.716 25.956 -33.801 1.00 31.45 27 ASN B CA 1
ATOM 2485 C C . ASN B 1 47 ? 22.007 25.086 -32.781 1.00 30.41 27 ASN B C 1
ATOM 2486 O O . ASN B 1 47 ? 20.966 24.489 -33.084 1.00 29.70 27 ASN B O 1
ATOM 2491 N N . TRP B 1 48 ? 22.550 25.047 -31.565 1.00 29.79 28 TRP B N 1
ATOM 2492 C CA . TRP B 1 48 ? 21.962 24.201 -30.519 1.00 28.96 28 TRP B CA 1
ATOM 2493 C C . TRP B 1 48 ? 21.297 24.857 -29.284 1.00 27.64 28 TRP B C 1
ATOM 2494 O O . TRP B 1 48 ? 20.954 24.159 -28.327 1.00 26.46 28 TRP B O 1
ATOM 2505 N N . GLY B 1 49 ? 21.092 26.176 -29.326 1.00 25.36 29 GLY B N 1
ATOM 2506 C CA . GLY B 1 49 ? 20.384 26.895 -28.256 1.00 25.65 29 GLY B CA 1
ATOM 2507 C C . GLY B 1 49 ? 21.070 26.800 -26.898 1.00 24.58 29 GLY B C 1
ATOM 2508 O O . GLY B 1 49 ? 20.410 26.858 -25.849 1.00 24.60 29 GLY B O 1
ATOM 2509 N N . GLN B 1 50 ? 22.387 26.648 -26.927 1.00 23.99 30 GLN B N 1
ATOM 2510 C CA . GLN B 1 50 ? 23.177 26.459 -25.706 1.00 23.51 30 GLN B CA 1
ATOM 2511 C C . GLN B 1 50 ? 22.901 27.562 -24.668 1.00 23.76 30 GLN B C 1
ATOM 2512 O O . GLN B 1 50 ? 22.703 27.272 -23.494 1.00 22.98 30 GLN B O 1
ATOM 2518 N N . TYR B 1 51 ? 22.903 28.822 -25.098 1.00 24.12 31 TYR B N 1
ATOM 2519 C CA . TYR B 1 51 ? 22.710 29.928 -24.167 1.00 24.16 31 TYR B CA 1
ATOM 2520 C C . TYR B 1 51 ? 21.264 30.003 -23.747 1.00 23.83 31 TYR B C 1
ATOM 2521 O O . TYR B 1 51 ? 20.936 30.241 -22.584 1.00 22.51 31 TYR B O 1
ATOM 2530 N N . LYS B 1 52 ? 20.380 29.789 -24.708 1.00 23.45 32 LYS B N 1
ATOM 2531 C CA . LYS B 1 52 ? 18.972 29.698 -24.408 1.00 23.10 32 LYS B CA 1
ATOM 2532 C C . LYS B 1 52 ? 18.673 28.621 -23.367 1.00 21.51 32 LYS B C 1
ATOM 2533 O O . LYS B 1 52 ? 17.942 28.871 -22.391 1.00 22.01 32 LYS B O 1
ATOM 2539 N N . ARG B 1 53 ? 19.262 27.450 -23.559 1.00 20.82 33 ARG B N 1
ATOM 2540 C CA . ARG B 1 53 ? 19.042 26.337 -22.630 1.00 19.74 33 ARG B CA 1
ATOM 2541 C C . ARG B 1 53 ? 19.687 26.601 -21.279 1.00 20.08 33 ARG B C 1
ATOM 2542 O O . ARG B 1 53 ? 19.179 26.145 -20.259 1.00 20.50 33 ARG B O 1
ATOM 2550 N N . ALA B 1 54 ? 20.795 27.328 -21.269 1.00 21.58 34 ALA B N 1
ATOM 2551 C CA . ALA B 1 54 ? 21.389 27.763 -19.972 1.00 20.46 34 ALA B CA 1
ATOM 2552 C C . ALA B 1 54 ? 20.399 28.541 -19.108 1.00 20.94 34 ALA B C 1
ATOM 2553 O O . ALA B 1 54 ? 20.354 28.334 -17.889 1.00 21.25 34 ALA B O 1
ATOM 2555 N N . ASP B 1 55 ? 19.614 29.441 -19.716 1.00 20.59 35 ASP B N 1
ATOM 2556 C CA . ASP B 1 55 ? 18.567 30.164 -18.983 1.00 20.60 35 ASP B CA 1
ATOM 2557 C C . ASP B 1 55 ? 17.450 29.22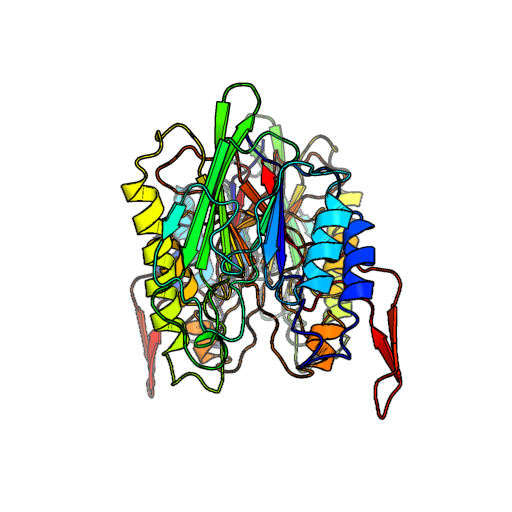6 -18.593 1.00 19.85 35 ASP B C 1
ATOM 2558 O O . ASP B 1 55 ? 16.953 29.261 -17.459 1.00 19.62 35 ASP B O 1
ATOM 2563 N N . LEU B 1 56 ? 17.023 28.400 -19.546 1.00 19.56 36 LEU B N 1
ATOM 2564 C CA . LEU B 1 56 ? 15.923 27.488 -19.265 1.00 18.47 36 LEU B CA 1
ATOM 2565 C C . LEU B 1 56 ? 16.239 26.546 -18.094 1.00 17.64 36 LEU B C 1
ATOM 2566 O O . LEU B 1 56 ? 15.390 26.343 -17.187 1.00 18.81 36 LEU B O 1
ATOM 2571 N N . ILE B 1 57 ? 17.429 25.960 -18.109 1.00 17.00 37 ILE B N 1
ATOM 2572 C CA . ILE B 1 57 ? 17.844 25.047 -17.027 1.00 17.42 37 ILE B CA 1
ATOM 2573 C C . ILE B 1 57 ? 17.821 25.813 -15.695 1.00 19.11 37 ILE B C 1
ATOM 2574 O O . ILE B 1 57 ? 17.256 25.347 -14.701 1.00 18.66 37 ILE B O 1
ATOM 2579 N N . GLY B 1 58 ? 18.375 27.027 -15.706 1.00 20.03 38 GLY B N 1
ATOM 2580 C CA . GLY B 1 58 ? 18.371 27.872 -14.504 1.00 21.50 38 GLY B CA 1
ATOM 2581 C C . GLY B 1 58 ? 16.999 28.145 -13.932 1.00 23.05 38 GLY B C 1
ATOM 2582 O O . GLY B 1 58 ? 16.849 28.270 -12.695 1.00 23.34 38 GLY B O 1
ATOM 2583 N N . GLN B 1 59 ? 16.001 28.163 -14.809 1.00 22.83 39 GLN B N 1
ATOM 2584 C CA . GLN B 1 59 ? 14.599 28.456 -14.488 1.00 25.24 39 GLN B CA 1
ATOM 2585 C C . GLN B 1 59 ? 13.736 27.201 -14.249 1.00 23.64 39 GLN B C 1
ATOM 2586 O O . GLN B 1 59 ? 12.547 27.301 -13.941 1.00 23.52 39 GLN B O 1
ATOM 2592 N N . SER B 1 60 ? 14.330 26.016 -14.355 1.00 21.45 40 SER B N 1
ATOM 2593 C CA . SER B 1 60 ? 13.557 24.779 -14.321 1.00 20.99 40 SER B CA 1
ATOM 2594 C C . SER B 1 60 ? 13.081 24.425 -12.920 1.00 20.87 40 SER B C 1
ATOM 2595 O O . SER B 1 60 ? 13.578 24.991 -11.939 1.00 21.13 40 SER B O 1
ATOM 2598 N N . SER B 1 61 ? 12.110 23.514 -12.831 1.00 20.98 41 SER B N 1
ATOM 2599 C CA . SER B 1 61 ? 11.730 22.935 -11.545 1.00 21.32 41 SER B CA 1
ATOM 2600 C C . SER B 1 61 ? 12.791 21.972 -11.021 1.00 19.67 41 SER B C 1
ATOM 2601 O O . SER B 1 61 ? 13.181 22.074 -9.855 1.00 19.78 41 SER B O 1
ATOM 2604 N N . TYR B 1 62 ? 13.290 21.064 -11.871 1.00 17.77 42 TYR B N 1
ATOM 2605 C CA . TYR B 1 62 ? 14.143 19.991 -11.372 1.00 17.24 42 TYR B CA 1
ATOM 2606 C C . TYR B 1 62 ? 15.429 20.496 -10.732 1.00 16.82 42 TYR B C 1
ATOM 2607 O O . TYR B 1 62 ? 15.979 19.831 -9.896 1.00 16.23 42 TYR B O 1
ATOM 2616 N N . ILE B 1 63 ? 15.921 21.661 -11.139 1.00 16.91 43 ILE B N 1
ATOM 2617 C CA . ILE B 1 63 ? 17.181 22.183 -10.608 1.00 18.59 43 ILE B CA 1
ATOM 2618 C C . ILE B 1 63 ? 17.036 22.691 -9.176 1.00 19.02 43 ILE B C 1
ATOM 2619 O O . ILE B 1 63 ? 18.046 22.817 -8.457 1.00 19.12 43 ILE B O 1
ATOM 2624 N N . LYS B 1 64 ? 15.784 22.982 -8.800 1.00 18.79 44 LYS B N 1
ATOM 2625 C CA . LYS B 1 64 ? 15.423 23.646 -7.515 1.00 20.97 44 LYS B CA 1
ATOM 2626 C C . LYS B 1 64 ? 15.382 22.629 -6.388 1.00 19.94 44 LYS B C 1
ATOM 2627 O O . LYS B 1 64 ? 15.068 21.466 -6.638 1.00 20.93 44 LYS B O 1
ATOM 2633 N N . ASN B 1 65 ? 15.694 23.070 -5.158 1.00 20.64 45 ASN B N 1
ATOM 2634 C CA . ASN B 1 65 ? 15.476 22.272 -3.934 1.00 21.53 45 ASN B CA 1
ATOM 2635 C C . ASN B 1 65 ? 16.353 21.012 -3.765 1.00 20.32 45 ASN B C 1
ATOM 2636 O O . ASN B 1 65 ? 15.988 20.027 -3.098 1.00 21.26 45 ASN B O 1
ATOM 2641 N N . ASN B 1 66 ? 17.512 21.036 -4.396 1.00 19.12 46 ASN B N 1
ATOM 2642 C CA . ASN B 1 66 ? 18.541 20.051 -4.152 1.00 18.23 46 ASN B CA 1
ATOM 2643 C C . ASN B 1 66 ? 19.610 20.607 -3.231 1.00 18.31 46 ASN B C 1
ATOM 2644 O O . ASN B 1 66 ? 19.636 21.790 -2.970 1.00 20.38 46 ASN B O 1
ATOM 2649 N N . ASP B 1 67 ? 20.507 19.745 -2.789 1.00 17.85 47 ASP B N 1
ATOM 2650 C CA . ASP B 1 67 ? 21.666 20.146 -1.999 1.00 18.67 47 ASP B CA 1
ATOM 2651 C C . ASP B 1 67 ? 22.889 20.412 -2.877 1.00 17.92 47 ASP B C 1
ATOM 2652 O O . ASP B 1 67 ? 23.653 21.358 -2.621 1.00 18.56 47 ASP B O 1
ATOM 2657 N N . VAL B 1 68 ? 23.069 19.598 -3.927 1.00 16.20 48 VAL B N 1
ATOM 2658 C CA . VAL B 1 68 ? 24.289 19.576 -4.743 1.00 15.39 48 VAL B CA 1
ATOM 2659 C C . VAL B 1 68 ? 23.839 19.235 -6.179 1.00 15.40 48 VAL B C 1
ATOM 2660 O O . VAL B 1 68 ? 22.963 18.396 -6.352 1.00 14.80 48 VAL B O 1
ATOM 2664 N N . VAL B 1 69 ? 24.421 19.887 -7.174 1.00 14.81 49 VAL B N 1
ATOM 2665 C CA . VAL B 1 69 ? 24.113 19.528 -8.566 1.00 15.34 49 VAL B CA 1
ATOM 2666 C C . VAL B 1 69 ? 25.425 19.252 -9.268 1.00 15.61 49 VAL B C 1
ATOM 2667 O O . VAL B 1 69 ? 26.374 20.056 -9.153 1.00 15.43 49 VAL B O 1
ATOM 2671 N N . ILE B 1 70 ? 25.479 18.140 -9.999 1.00 15.38 50 ILE B N 1
ATOM 2672 C CA . ILE B 1 70 ? 26.600 17.820 -10.886 1.00 15.23 50 ILE B CA 1
ATOM 2673 C C . ILE B 1 70 ? 26.179 18.115 -12.333 1.00 15.99 50 ILE B C 1
ATOM 2674 O O . ILE B 1 70 ? 25.108 17.666 -12.775 1.00 15.68 50 ILE B O 1
ATOM 2679 N N . PHE B 1 71 ? 27.011 18.873 -13.052 1.00 15.16 51 PHE B N 1
ATOM 2680 C CA . PHE B 1 71 ? 26.800 19.142 -14.497 1.00 14.86 51 PHE B CA 1
ATOM 2681 C C . PHE B 1 71 ? 27.839 18.398 -15.329 1.00 15.72 51 PHE B C 1
ATOM 2682 O O . PHE B 1 71 ? 28.991 18.276 -14.916 1.00 16.85 51 PHE B O 1
ATOM 2690 N N . ASN B 1 72 ? 27.423 17.917 -16.502 1.00 16.60 52 ASN B N 1
ATOM 2691 C CA . ASN B 1 72 ? 28.332 17.381 -17.511 1.00 16.94 52 ASN B CA 1
ATOM 2692 C C . ASN B 1 72 ? 28.098 18.019 -18.869 1.00 17.83 52 ASN B C 1
ATOM 2693 O O . ASN B 1 72 ? 27.037 18.612 -19.149 1.00 15.72 52 ASN B O 1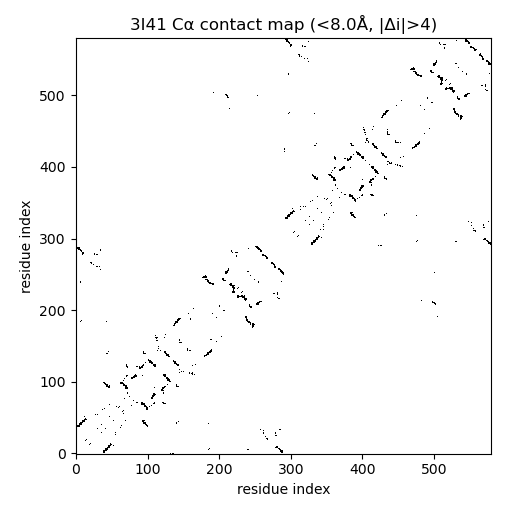
ATOM 2698 N N . GLU B 1 73 ? 29.103 17.885 -19.736 1.00 18.87 53 GLU B N 1
ATOM 2699 C CA . GLU B 1 73 ? 29.060 18.508 -21.077 1.00 20.92 53 GLU B CA 1
ATOM 2700 C C . GLU B 1 73 ? 28.805 20.008 -21.018 1.00 20.93 53 GLU B C 1
ATOM 2701 O O . GLU B 1 73 ? 28.174 20.580 -21.922 1.00 22.23 53 GLU B O 1
ATOM 2707 N N . ALA B 1 74 ? 29.370 20.632 -19.987 1.00 21.05 54 ALA B N 1
ATOM 2708 C CA . ALA B 1 74 ? 29.402 22.096 -19.805 1.00 21.80 54 ALA B CA 1
ATOM 2709 C C . ALA B 1 74 ? 30.666 22.591 -20.515 1.00 22.26 54 ALA B C 1
ATOM 2710 O O . ALA B 1 74 ? 31.597 23.100 -19.888 1.00 22.53 54 ALA B O 1
ATOM 2712 N N . PHE B 1 75 ? 30.707 22.368 -21.829 1.00 23.67 55 PHE B N 1
ATOM 2713 C CA . PHE B 1 75 ? 31.919 22.593 -22.623 1.00 24.09 55 PHE B CA 1
ATOM 2714 C C . PHE B 1 75 ? 32.077 24.026 -23.124 1.00 23.92 55 PHE B C 1
ATOM 2715 O O . PHE B 1 75 ? 33.152 24.602 -23.024 1.00 25.65 55 PHE B O 1
ATOM 2723 N N . ASP B 1 76 ? 31.034 24.587 -23.705 1.00 22.98 56 ASP B N 1
ATOM 2724 C CA . ASP B 1 76 ? 31.156 25.945 -24.236 1.00 23.76 56 ASP B CA 1
ATOM 2725 C C . ASP B 1 76 ? 31.453 26.887 -23.079 1.00 25.05 56 ASP B C 1
ATOM 2726 O O . ASP B 1 76 ? 30.714 26.865 -22.097 1.00 24.45 56 ASP B O 1
ATOM 2731 N N . ASN B 1 77 ? 32.509 27.702 -23.171 1.00 25.99 57 ASN B N 1
ATOM 2732 C CA . ASN B 1 77 ? 32.903 28.531 -22.016 1.00 26.75 57 ASN B CA 1
ATOM 2733 C C . ASN B 1 77 ? 31.827 29.547 -21.672 1.00 26.13 57 ASN B C 1
ATOM 2734 O O . ASN B 1 77 ? 31.454 29.694 -20.512 1.00 26.60 57 ASN B O 1
ATOM 2739 N N . GLY B 1 78 ? 31.276 30.212 -22.679 1.00 25.44 58 GLY B N 1
ATOM 2740 C CA . GLY B 1 78 ? 30.278 31.249 -22.421 1.00 24.00 58 GLY B CA 1
ATOM 2741 C C . GLY B 1 78 ? 28.964 30.697 -21.894 1.00 23.02 58 GLY B C 1
ATOM 2742 O O . GLY B 1 78 ? 28.411 31.202 -20.921 1.00 21.55 58 GLY B O 1
ATOM 2743 N N . ALA B 1 79 ? 28.438 29.667 -22.557 1.00 21.54 59 ALA B N 1
ATOM 2744 C CA . ALA B 1 79 ? 27.162 29.123 -22.151 1.00 21.04 59 ALA B CA 1
ATOM 2745 C C . ALA B 1 79 ? 27.300 28.459 -20.788 1.00 20.23 59 ALA B C 1
ATOM 2746 O O . ALA B 1 79 ? 26.363 28.549 -19.971 1.00 19.40 59 ALA B O 1
ATOM 2748 N N . SER B 1 80 ? 28.426 27.780 -20.554 1.00 19.97 60 SER B N 1
ATOM 2749 C CA . SER B 1 80 ? 28.622 27.128 -19.255 1.00 20.64 60 SER B CA 1
ATOM 2750 C C . SER B 1 80 ? 28.756 28.161 -18.129 1.00 20.98 60 SER B C 1
ATOM 2751 O O . SER B 1 80 ? 28.174 28.009 -17.036 1.00 19.52 60 SER B O 1
ATOM 2754 N N . ASP B 1 81 ? 29.473 29.248 -18.408 1.00 20.89 61 ASP B N 1
ATOM 2755 C CA . ASP B 1 81 ? 29.520 30.345 -17.425 1.00 21.24 61 ASP B CA 1
ATOM 2756 C C . ASP B 1 81 ? 28.140 30.903 -17.123 1.00 20.19 61 ASP B C 1
ATOM 2757 O O . ASP B 1 81 ? 27.803 31.210 -15.956 1.00 19.58 61 ASP B O 1
ATOM 2762 N N . LYS B 1 82 ? 27.326 31.075 -18.171 1.00 20.05 62 LYS B N 1
ATOM 2763 C CA . LYS B 1 82 ? 25.979 31.557 -17.998 1.00 20.04 62 LYS B CA 1
ATOM 2764 C C . LYS B 1 82 ? 25.153 30.619 -17.122 1.00 18.40 62 LYS B C 1
ATOM 2765 O O . LYS B 1 82 ? 24.440 31.063 -16.222 1.00 18.51 62 LYS B O 1
ATOM 2771 N N . LEU B 1 83 ? 25.241 29.324 -17.414 1.00 17.35 63 LEU B N 1
ATOM 2772 C CA . LEU B 1 83 ? 24.556 28.308 -16.607 1.00 16.08 63 LEU B CA 1
ATOM 2773 C C . LEU B 1 83 ? 24.943 28.423 -15.105 1.00 16.30 63 LEU B C 1
ATOM 2774 O O . LEU B 1 83 ? 24.065 28.483 -14.229 1.00 15.39 63 LEU B O 1
ATOM 2779 N N . LEU B 1 84 ? 26.242 28.403 -14.841 1.00 17.43 64 LEU B N 1
ATOM 2780 C CA . LEU B 1 84 ? 26.810 28.429 -13.479 1.00 17.07 64 LEU B CA 1
ATOM 2781 C C . LEU B 1 84 ? 26.395 29.729 -12.762 1.00 17.32 64 LEU B C 1
ATOM 2782 O O . LEU B 1 84 ? 25.921 29.710 -11.619 1.00 17.51 64 LEU B O 1
ATOM 2787 N N . SER B 1 85 ? 26.508 30.842 -13.470 1.00 17.30 65 SER B N 1
ATOM 2788 C CA . SER B 1 85 ? 26.004 32.116 -12.920 1.00 17.91 65 SER B CA 1
ATOM 2789 C C . SER B 1 85 ? 24.496 32.042 -12.642 1.00 18.20 65 SER B C 1
ATOM 2790 O O . SER B 1 85 ? 24.028 32.518 -11.596 1.00 18.39 65 SER B O 1
ATOM 2793 N N . ASN B 1 86 ? 23.739 31.390 -13.533 1.00 17.59 66 ASN B N 1
ATOM 2794 C CA . ASN B 1 86 ? 22.297 31.321 -13.394 1.00 18.99 66 ASN B CA 1
ATOM 2795 C C . ASN B 1 86 ? 21.871 30.535 -12.162 1.00 17.85 66 ASN B C 1
ATOM 2796 O O . ASN B 1 86 ? 20.927 30.914 -11.474 1.00 21.59 66 ASN B O 1
ATOM 2801 N N . VAL B 1 87 ? 22.577 29.470 -11.852 1.00 16.22 67 VAL B N 1
ATOM 2802 C CA . VAL B 1 87 ? 22.192 28.667 -10.709 1.00 16.01 67 VAL B CA 1
ATOM 2803 C C . VAL B 1 87 ? 22.872 29.121 -9.411 1.00 17.06 67 VAL B C 1
ATOM 2804 O O . VAL B 1 87 ? 22.578 28.564 -8.369 1.00 17.24 67 VAL B O 1
ATOM 2808 N N . LYS B 1 88 ? 23.714 30.147 -9.485 1.00 16.89 68 LYS B N 1
ATOM 2809 C CA . LYS B 1 88 ? 24.430 30.627 -8.274 1.00 18.20 68 LYS B CA 1
ATOM 2810 C C . LYS B 1 88 ? 23.461 31.232 -7.244 1.00 19.24 68 LYS B C 1
ATOM 2811 O O . LYS B 1 88 ? 23.779 31.278 -6.051 1.00 19.48 68 LYS B O 1
ATOM 2817 N N . LYS B 1 89 ? 22.286 31.672 -7.707 1.00 18.94 69 LYS B N 1
ATOM 2818 C CA . LYS B 1 89 ? 21.261 32.241 -6.807 1.00 21.46 69 LYS B CA 1
ATOM 2819 C C . LYS B 1 89 ? 20.681 31.179 -5.896 1.00 20.77 69 LYS B C 1
ATOM 2820 O O . LYS B 1 89 ? 20.078 31.498 -4.845 1.00 20.76 69 LYS B O 1
ATOM 2826 N N . GLU B 1 90 ? 20.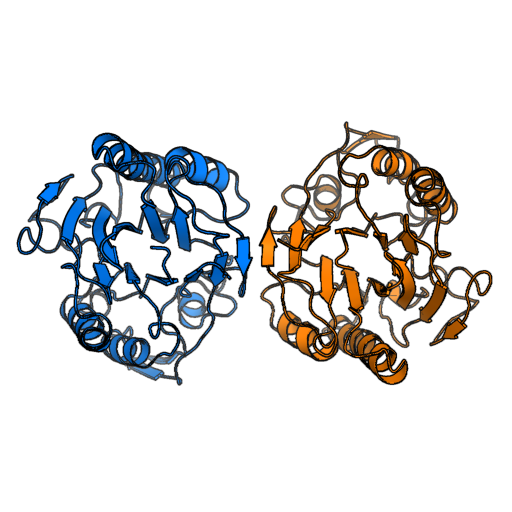882 29.918 -6.271 1.00 19.61 70 GLU B N 1
ATOM 2827 C CA . GLU B 1 90 ? 20.475 28.831 -5.378 1.00 19.40 70 GLU B CA 1
ATOM 2828 C C . GLU B 1 90 ? 21.643 28.001 -4.828 1.00 18.89 70 GLU B C 1
ATOM 2829 O O . GLU B 1 90 ? 21.530 27.450 -3.715 1.00 19.06 70 GLU B O 1
ATOM 2835 N N . TYR B 1 91 ? 22.727 27.880 -5.609 1.00 17.12 71 TYR B N 1
ATOM 2836 C CA . TYR B 1 91 ? 23.876 27.066 -5.238 1.00 16.13 71 TYR B CA 1
ATOM 2837 C C . TYR B 1 91 ? 25.133 27.926 -5.320 1.00 16.41 71 TYR B C 1
ATOM 2838 O O . TYR B 1 91 ? 25.866 27.899 -6.327 1.00 15.47 71 TYR B O 1
ATOM 2847 N N . PRO B 1 92 ? 25.377 28.727 -4.269 1.00 16.29 72 PRO B N 1
ATOM 2848 C CA . PRO B 1 92 ? 26.503 29.696 -4.252 1.00 16.36 72 PRO B CA 1
ATOM 2849 C C . PRO B 1 92 ? 27.911 29.129 -4.223 1.00 16.42 72 PRO B C 1
ATOM 2850 O O . PRO B 1 92 ? 28.846 29.853 -4.597 1.00 17.75 72 PRO B O 1
ATOM 2854 N N . TYR B 1 93 ? 28.087 27.880 -3.775 1.00 16.25 73 TYR B N 1
ATOM 2855 C CA . TYR B 1 93 ? 29.415 27.288 -3.695 1.00 17.50 73 TYR B CA 1
ATOM 2856 C C . TYR B 1 93 ? 29.576 26.495 -4.954 1.00 18.10 73 TYR B C 1
ATOM 2857 O O . TYR B 1 93 ? 28.720 25.667 -5.227 1.00 18.96 73 TYR B O 1
ATOM 2866 N N . GLN B 1 94 ? 30.629 26.781 -5.741 1.00 18.36 74 GLN B N 1
ATOM 2867 C CA . GLN B 1 94 ? 30.833 26.133 -7.041 1.00 18.08 74 GLN B CA 1
ATOM 2868 C C . GLN B 1 94 ? 32.289 25.845 -7.316 1.00 19.15 74 GLN B C 1
ATOM 2869 O O . GLN B 1 94 ? 33.180 26.638 -6.956 1.00 20.66 74 GLN B O 1
ATOM 2875 N N . THR B 1 95 ? 32.515 24.733 -8.005 1.00 19.21 75 THR B N 1
ATOM 2876 C CA . THR B 1 95 ? 33.794 24.439 -8.671 1.00 19.24 75 THR B CA 1
ATOM 2877 C C . THR B 1 95 ? 33.954 25.164 -10.016 1.00 19.44 75 THR B C 1
ATOM 2878 O O . THR B 1 95 ? 32.973 25.554 -10.661 1.00 19.46 75 THR B O 1
ATOM 2882 N N . PRO B 1 96 ? 35.221 25.347 -10.456 1.00 20.35 76 PRO B N 1
ATOM 2883 C CA . PRO B 1 96 ? 35.453 25.662 -11.866 1.00 20.78 76 PRO B CA 1
ATOM 2884 C C . PRO B 1 96 ? 34.994 24.457 -12.715 1.00 21.32 76 PRO B C 1
ATOM 2885 O O . PRO B 1 96 ? 34.689 23.379 -12.151 1.00 21.43 76 PRO B O 1
ATOM 2889 N N . VAL B 1 97 ? 34.947 24.630 -14.033 1.00 20.19 77 VAL B N 1
ATOM 2890 C CA . VAL B 1 97 ? 34.712 23.529 -14.953 1.00 20.03 77 VAL B CA 1
ATOM 2891 C C . VAL B 1 97 ? 36.018 22.757 -15.125 1.00 21.07 77 VAL B C 1
ATOM 2892 O O . VAL B 1 97 ? 37.089 23.340 -15.409 1.00 20.84 77 VAL B O 1
ATOM 2896 N N . LEU B 1 98 ? 35.919 21.460 -14.879 1.00 20.30 78 LEU B N 1
ATOM 2897 C CA . LEU B 1 98 ? 37.002 20.498 -15.031 1.00 21.86 78 LEU B CA 1
ATOM 2898 C C . LEU B 1 98 ? 37.779 20.784 -16.295 1.00 22.41 78 LEU B C 1
ATOM 2899 O O . LEU B 1 98 ? 37.191 20.911 -17.377 1.00 21.68 78 LEU B O 1
ATOM 2904 N N . GLY B 1 99 ? 39.097 20.905 -16.170 1.00 24.31 79 GLY B N 1
ATOM 2905 C CA . GLY B 1 99 ? 39.950 20.884 -17.361 1.00 26.10 79 GLY B CA 1
ATOM 2906 C C . GLY B 1 99 ? 40.025 22.188 -18.143 1.00 28.18 79 GLY B C 1
ATOM 2907 O O . GLY B 1 99 ? 40.557 22.206 -19.256 1.00 27.64 79 GLY B O 1
ATOM 2908 N N . ARG B 1 100 ? 39.525 23.272 -17.559 1.00 29.36 80 ARG B N 1
ATOM 2909 C CA . ARG B 1 100 ? 39.486 24.562 -18.233 1.00 31.35 80 ARG B CA 1
ATOM 2910 C C . ARG B 1 100 ? 40.800 25.268 -17.987 1.00 32.52 80 ARG B C 1
ATOM 2911 O O . ARG B 1 100 ? 41.389 25.862 -18.910 1.00 32.49 80 ARG B O 1
ATOM 2919 N N . SER B 1 101 ? 41.264 25.179 -16.744 1.00 33.54 81 SER B N 1
ATOM 2920 C CA . SER B 1 101 ? 42.563 25.704 -16.347 1.00 34.52 81 SER B CA 1
ATOM 2921 C C . SER B 1 101 ? 42.963 25.098 -15.007 1.00 34.93 81 SER B C 1
ATOM 2922 O O . SER B 1 101 ? 42.298 24.200 -14.515 1.00 34.65 81 SER B O 1
ATOM 2925 N N . GLN B 1 102 ? 44.039 25.610 -14.420 1.00 35.70 82 GLN B N 1
ATOM 2926 C CA . GLN B 1 102 ? 44.542 25.126 -13.142 1.00 36.08 82 GLN B CA 1
ATOM 2927 C C . GLN B 1 102 ? 44.115 26.004 -11.964 1.00 35.67 82 GLN B C 1
ATOM 2928 O O . GLN B 1 102 ? 44.286 25.617 -10.805 1.00 34.95 82 GLN B O 1
ATOM 2934 N N . SER B 1 103 ? 43.541 27.175 -12.256 1.00 35.66 83 SER B N 1
ATOM 2935 C CA . SER B 1 103 ? 43.099 28.106 -11.205 1.00 36.21 83 SER B CA 1
ATOM 2936 C C . SER B 1 103 ? 41.786 27.689 -10.548 1.00 35.82 83 SER B C 1
ATOM 2937 O O . SER B 1 103 ? 40.874 27.183 -11.207 1.00 36.27 83 SER B O 1
ATOM 2940 N N . GLY B 1 104 ? 41.685 27.935 -9.250 1.00 34.86 84 GLY B N 1
ATOM 2941 C CA . GLY B 1 104 ? 40.445 27.720 -8.532 1.00 34.30 84 GLY B CA 1
ATOM 2942 C C . GLY B 1 104 ? 40.294 26.303 -8.017 1.00 33.57 84 GLY B C 1
ATOM 2943 O O . GLY B 1 104 ? 39.225 25.935 -7.535 1.00 33.86 84 GLY B O 1
ATOM 2944 N N . TRP B 1 105 ? 41.371 25.518 -8.112 1.00 32.70 85 TRP B N 1
ATOM 2945 C CA . TRP B 1 105 ? 41.393 24.139 -7.619 1.00 31.93 85 TRP B CA 1
ATOM 2946 C C . TRP B 1 105 ? 42.399 23.972 -6.488 1.00 32.48 85 TRP B C 1
ATOM 2947 O O . TRP B 1 105 ? 43.467 24.583 -6.508 1.00 32.54 85 TRP B O 1
ATOM 2958 N N . ASP B 1 106 ? 42.065 23.161 -5.492 1.00 33.32 86 ASP B N 1
ATOM 2959 C CA . ASP B 1 106 ? 43.063 22.753 -4.485 1.00 34.07 86 ASP B CA 1
ATOM 2960 C C . ASP B 1 106 ? 44.171 21.918 -5.128 1.00 34.38 86 ASP B C 1
ATOM 2961 O O . ASP B 1 106 ? 45.370 22.130 -4.853 1.00 34.68 86 ASP B O 1
ATOM 2966 N N . LYS B 1 107 ? 43.775 20.988 -6.000 1.00 33.79 87 LYS B N 1
ATOM 2967 C CA . LYS B 1 107 ? 44.724 20.146 -6.722 1.00 33.77 87 LYS B CA 1
ATOM 2968 C C . LYS B 1 107 ? 44.269 19.862 -8.149 1.00 33.61 87 LYS B C 1
ATOM 2969 O O . LYS B 1 107 ? 43.064 19.730 -8.427 1.00 33.19 87 LYS B O 1
ATOM 2975 N N . THR B 1 108 ? 45.237 19.781 -9.055 1.00 33.06 88 THR B N 1
ATOM 2976 C CA . THR B 1 108 ? 45.022 19.279 -10.408 1.00 33.42 88 THR B CA 1
ATOM 2977 C C . THR B 1 108 ? 45.837 17.994 -10.546 1.00 34.08 88 THR B C 1
ATOM 2978 O O . THR B 1 108 ? 47.022 17.969 -10.175 1.00 33.45 88 THR B O 1
ATOM 2982 N N . GLU B 1 109 ? 45.194 16.920 -11.021 1.00 34.42 89 GLU B N 1
ATOM 2983 C CA . GLU B 1 109 ? 45.874 15.623 -11.216 1.00 35.26 89 GLU B CA 1
ATOM 2984 C C . GLU B 1 109 ? 45.493 14.899 -12.506 1.00 35.34 89 GLU B C 1
ATOM 2985 O O . GLU B 1 109 ? 44.649 15.368 -13.277 1.00 34.25 89 GLU B O 1
ATOM 2991 N N . GLY B 1 110 ? 46.172 13.779 -12.762 1.00 35.82 90 GLY B N 1
ATOM 2992 C CA . GLY B 1 110 ? 45.974 13.015 -13.976 1.00 35.99 90 GLY B CA 1
ATOM 2993 C C . GLY B 1 110 ? 46.520 13.756 -15.172 1.00 36.96 90 GLY B C 1
ATOM 2994 O O . GLY B 1 110 ? 47.254 14.737 -15.040 1.00 38.14 90 GLY B O 1
ATOM 2995 N N . SER B 1 111 ? 46.130 13.312 -16.351 1.00 37.21 91 SER B N 1
ATOM 2996 C CA . SER B 1 111 ? 46.699 13.830 -17.568 1.00 37.50 91 SER B CA 1
ATOM 2997 C C . SER B 1 111 ? 46.143 15.201 -17.995 1.00 37.88 91 SER B C 1
ATOM 2998 O O . SER B 1 111 ? 45.731 15.381 -19.147 1.00 37.89 91 SER B O 1
ATOM 3001 N N . TYR B 1 112 ? 46.158 16.167 -17.076 1.00 38.50 92 TYR B N 1
ATOM 3002 C CA . TYR B 1 112 ? 45.751 17.521 -17.433 1.00 39.73 92 TYR B CA 1
ATOM 3003 C C . TYR B 1 112 ? 46.637 18.051 -18.555 1.00 40.82 92 TYR B C 1
ATOM 3004 O O . TYR B 1 112 ? 47.855 18.164 -18.392 1.00 40.95 92 TYR B O 1
ATOM 3013 N N . SER B 1 113 ? 46.018 18.369 -19.686 1.00 41.94 93 SER B N 1
ATOM 3014 C CA . SER B 1 113 ? 46.742 18.925 -20.813 1.00 43.33 93 SER B CA 1
ATOM 3015 C C . SER B 1 113 ? 46.361 20.395 -21.006 1.00 43.92 93 SER B C 1
ATOM 3016 O O . SER B 1 113 ? 45.177 20.764 -20.969 1.00 43.74 93 SER B O 1
ATOM 3019 N N . SER B 1 114 ? 47.377 21.231 -21.204 1.00 44.37 94 SER B N 1
ATOM 3020 C CA . SER B 1 114 ? 47.163 22.650 -21.410 1.00 44.79 94 SER B CA 1
ATOM 3021 C C . SER B 1 114 ? 46.781 22.953 -22.852 1.00 44.62 94 SER B C 1
ATOM 3022 O O . SER B 1 114 ? 46.438 24.095 -23.167 1.00 45.11 94 SER B O 1
ATOM 3025 N N . THR B 1 115 ? 46.799 21.928 -23.712 1.00 44.78 95 THR B N 1
ATOM 3026 C CA . THR B 1 115 ? 46.733 22.121 -25.177 1.00 44.39 95 THR B CA 1
ATOM 3027 C C . THR B 1 115 ? 45.530 21.537 -25.928 1.00 43.74 95 THR B C 1
ATOM 3028 O O . THR B 1 115 ? 45.376 21.778 -27.142 1.00 43.75 95 THR B O 1
ATOM 3032 N N . VAL B 1 116 ? 44.696 20.759 -25.235 1.00 42.19 96 VAL B N 1
ATOM 3033 C CA . VAL B 1 116 ? 43.537 20.122 -25.872 1.00 40.29 96 VAL B CA 1
ATOM 3034 C C . VAL B 1 116 ? 42.475 21.123 -26.337 1.00 39.23 96 VAL B C 1
ATOM 3035 O O . VAL B 1 116 ? 42.396 22.230 -25.816 1.00 39.05 96 VAL B O 1
ATOM 3039 N N . ALA B 1 117 ? 41.669 20.735 -27.324 1.00 37.95 97 ALA B N 1
ATOM 3040 C CA . ALA B 1 117 ? 40.644 21.632 -27.856 1.00 37.14 97 ALA B CA 1
ATOM 3041 C C . ALA B 1 117 ? 39.546 21.989 -26.836 1.00 36.48 97 ALA B C 1
ATOM 3042 O O . ALA B 1 117 ? 39.024 23.119 -26.835 1.00 36.63 97 ALA B O 1
ATOM 3044 N N . GLU B 1 118 ? 39.211 21.030 -25.971 1.00 34.85 98 GLU B N 1
ATOM 3045 C CA . GLU B 1 118 ? 38.045 21.132 -25.113 1.00 33.44 98 GLU B CA 1
ATOM 3046 C C . GLU B 1 118 ? 38.348 20.826 -23.644 1.00 31.43 98 GLU B C 1
ATOM 3047 O O . GLU B 1 118 ? 39.227 20.023 -23.332 1.00 31.68 98 GLU B O 1
ATOM 3053 N N . ASP B 1 119 ? 37.613 21.461 -22.732 1.00 29.71 99 ASP B N 1
ATOM 3054 C CA . ASP B 1 119 ? 37.759 21.089 -21.320 1.00 27.23 99 ASP B CA 1
ATOM 3055 C C . ASP B 1 119 ? 37.024 19.761 -21.028 1.00 26.76 99 ASP B C 1
ATOM 3056 O O . ASP B 1 119 ? 36.545 19.091 -21.961 1.00 25.74 99 ASP B O 1
ATOM 3061 N N . GLY B 1 120 ? 36.969 19.382 -19.747 1.00 25.03 100 GLY B N 1
ATOM 3062 C CA . GLY B 1 120 ? 36.311 18.131 -19.335 1.00 23.37 100 GLY B CA 1
ATOM 3063 C C . GLY B 1 120 ? 34.806 18.254 -19.117 1.00 22.92 100 GLY B C 1
ATOM 3064 O O . GLY B 1 120 ? 34.133 17.234 -18.910 1.00 21.91 100 GLY B O 1
ATOM 3065 N N . GLY B 1 121 ? 34.291 19.485 -19.150 1.00 20.33 101 GLY B N 1
ATOM 3066 C CA . GLY B 1 121 ? 32.839 19.772 -19.148 1.00 18.96 101 GLY B CA 1
ATOM 3067 C C . GLY B 1 121 ? 32.054 19.430 -17.901 1.00 17.90 101 GLY B C 1
ATOM 3068 O O . GLY B 1 121 ? 30.821 19.569 -17.888 1.00 18.08 101 GLY B O 1
ATOM 3069 N N . VAL B 1 122 ? 32.774 19.030 -16.844 1.00 18.07 102 VAL B N 1
ATOM 3070 C CA . VAL B 1 122 ? 32.180 18.742 -15.510 1.00 17.50 102 VAL B CA 1
ATOM 3071 C C . VAL B 1 122 ? 32.296 19.872 -14.473 1.00 17.73 102 VAL B C 1
ATOM 3072 O O . VAL B 1 122 ? 33.377 20.465 -14.279 1.00 17.62 102 VAL B O 1
ATOM 3076 N N . ALA B 1 123 ? 31.207 20.129 -13.757 1.00 17.91 103 ALA B N 1
ATOM 3077 C CA . ALA B 1 123 ? 31.256 21.023 -12.605 1.00 18.43 103 ALA B CA 1
ATOM 3078 C C . ALA B 1 123 ? 30.267 20.614 -11.522 1.00 19.09 103 ALA B C 1
ATOM 3079 O O . ALA B 1 123 ? 29.204 20.017 -11.817 1.00 18.18 103 ALA B O 1
ATOM 3081 N N . ILE B 1 124 ? 30.595 20.996 -10.285 1.00 18.78 104 ILE B N 1
ATOM 3082 C CA . ILE B 1 124 ? 29.693 20.786 -9.147 1.00 18.18 104 ILE B CA 1
ATOM 3083 C C . ILE B 1 124 ? 29.320 22.082 -8.405 1.00 18.10 104 ILE B C 1
ATOM 3084 O O . ILE B 1 124 ? 30.194 22.898 -8.114 1.00 18.34 104 ILE B O 1
ATOM 3089 N N . VAL B 1 125 ? 28.044 22.229 -8.099 1.00 16.08 105 VAL B N 1
ATOM 3090 C CA . VAL B 1 125 ? 27.523 23.370 -7.320 1.00 16.42 105 VAL B CA 1
ATOM 3091 C C . VAL B 1 125 ? 26.766 22.906 -6.088 1.00 16.79 105 VAL B C 1
ATOM 3092 O O . VAL B 1 125 ? 26.211 21.815 -6.073 1.00 17.49 105 VAL B O 1
ATOM 3096 N N . SER B 1 126 ? 26.759 23.716 -5.036 1.00 16.18 106 SER B N 1
ATOM 3097 C CA . SER B 1 126 ? 26.287 23.246 -3.742 1.00 16.40 106 SER B CA 1
ATOM 3098 C C . SER B 1 126 ? 25.704 24.423 -2.975 1.00 16.87 106 SER B C 1
ATOM 3099 O O . SER B 1 126 ? 26.156 25.587 -3.168 1.00 16.18 106 SER B O 1
ATOM 3102 N N . LYS B 1 127 ? 24.655 24.165 -2.188 1.00 17.04 107 LYS B N 1
ATOM 3103 C CA . LYS B 1 127 ? 24.135 25.186 -1.290 1.00 19.99 107 LYS B CA 1
ATOM 3104 C C . LYS B 1 127 ? 24.825 25.117 0.080 1.00 22.14 107 LYS B C 1
ATOM 3105 O O . LYS B 1 127 ? 24.648 26.013 0.919 1.00 22.87 107 LYS B O 1
ATOM 3111 N N . TYR B 1 128 ? 25.637 24.073 0.273 1.00 22.96 108 TYR B N 1
ATOM 3112 C CA . TYR B 1 128 ? 26.480 23.935 1.474 1.00 24.28 108 TYR B CA 1
ATOM 3113 C C . TYR B 1 128 ? 27.966 24.147 1.151 1.00 23.29 108 TYR B C 1
ATOM 3114 O O . TYR B 1 128 ? 28.413 23.910 0.017 1.00 23.60 108 TYR B O 1
ATOM 3123 N N . PRO B 1 129 ? 28.760 24.641 2.136 1.00 24.36 109 PRO B N 1
ATOM 3124 C CA . PRO B 1 129 ? 30.176 24.922 1.878 1.00 24.50 109 PRO B CA 1
ATOM 3125 C C . PRO B 1 129 ? 31.018 23.764 1.292 1.00 25.26 109 PRO B C 1
ATOM 3126 O O . PRO B 1 129 ? 30.949 22.625 1.760 1.00 25.86 109 PRO B O 1
ATOM 3130 N N . ILE B 1 130 ? 31.791 24.074 0.259 1.00 24.99 110 ILE B N 1
ATOM 3131 C CA . ILE B 1 130 ? 32.750 23.166 -0.334 1.00 25.93 110 ILE B CA 1
ATOM 3132 C C . ILE B 1 130 ? 34.133 23.387 0.305 1.00 28.25 110 ILE B C 1
ATOM 3133 O O . ILE B 1 130 ? 34.695 24.486 0.227 1.00 28.15 110 ILE B O 1
ATOM 3138 N N . LYS B 1 131 ? 34.669 22.344 0.929 1.00 29.15 111 LYS B N 1
ATOM 3139 C CA . LYS B 1 131 ? 35.919 22.459 1.699 1.00 30.57 111 LYS B CA 1
ATOM 3140 C C . LYS B 1 131 ? 37.148 22.130 0.887 1.00 31.08 111 LYS B C 1
ATOM 3141 O O . LYS B 1 131 ? 38.266 22.588 1.208 1.00 31.48 111 LYS B O 1
ATOM 3147 N N . GLU B 1 132 ? 36.948 21.356 -0.177 1.00 30.31 112 GLU B N 1
ATOM 3148 C CA . GLU B 1 132 ? 38.028 20.878 -0.975 1.00 30.34 112 GLU B CA 1
ATOM 3149 C C . GLU B 1 132 ? 37.484 20.625 -2.363 1.00 30.24 112 GLU B C 1
ATOM 3150 O O . GLU B 1 132 ? 36.370 20.137 -2.515 1.00 29.39 112 GLU B O 1
ATOM 3156 N N . LYS B 1 133 ? 38.259 21.003 -3.362 1.00 29.99 113 LYS B N 1
ATOM 3157 C CA . LYS B 1 133 ? 37.905 20.735 -4.745 1.00 29.85 113 LYS B CA 1
ATOM 3158 C C . LYS B 1 133 ? 39.122 20.263 -5.522 1.00 28.68 113 LYS B C 1
ATOM 3159 O O . LYS B 1 133 ? 40.180 20.920 -5.511 1.00 29.03 113 LYS B O 1
ATOM 3165 N N . ILE B 1 134 ? 38.993 19.091 -6.136 1.00 26.87 114 ILE B N 1
ATOM 3166 C CA . ILE B 1 134 ? 40.093 18.502 -6.886 1.00 25.80 114 ILE B CA 1
ATOM 3167 C C . ILE B 1 134 ? 39.610 18.065 -8.263 1.00 26.39 114 ILE B C 1
ATOM 3168 O O . ILE B 1 134 ? 38.515 17.471 -8.405 1.00 25.5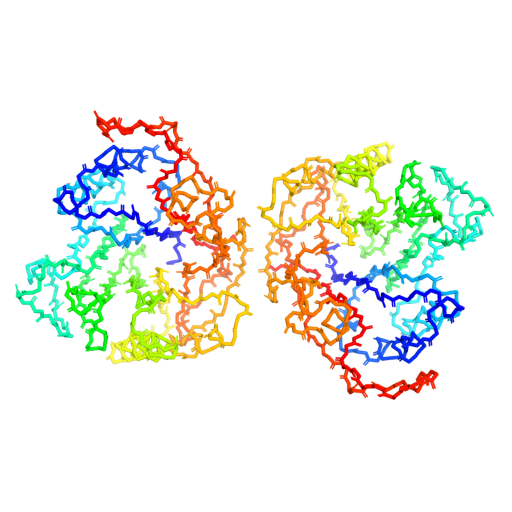4 114 ILE B O 1
ATOM 3173 N N . GLN B 1 135 ? 40.389 18.398 -9.286 1.00 26.16 115 GLN B N 1
ATOM 3174 C CA . GLN B 1 135 ? 40.120 17.875 -10.602 1.00 26.63 115 GLN B CA 1
ATOM 3175 C C . GLN B 1 135 ? 41.151 16.826 -10.999 1.00 27.32 115 GLN B C 1
ATOM 3176 O O . GLN B 1 135 ? 42.333 16.920 -10.640 1.00 27.38 115 GLN B O 1
ATOM 3182 N N . HIS B 1 136 ? 40.679 15.817 -11.723 1.00 27.28 116 HIS B N 1
ATOM 3183 C CA . HIS B 1 136 ? 41.503 14.719 -12.208 1.00 27.03 116 HIS B CA 1
ATOM 3184 C C . HIS B 1 136 ? 41.148 14.429 -13.660 1.00 26.81 116 HIS B C 1
ATOM 3185 O O . HIS B 1 136 ? 40.005 14.052 -13.970 1.00 25.74 116 HIS B O 1
ATOM 3192 N N . VAL B 1 137 ? 42.132 14.558 -14.546 1.00 26.03 117 VAL B N 1
ATOM 3193 C CA . VAL B 1 137 ? 41.930 14.318 -15.966 1.00 26.40 117 VAL B CA 1
ATOM 3194 C C . VAL B 1 137 ? 42.333 12.868 -16.289 1.00 26.96 117 VAL B C 1
ATOM 3195 O O . VAL B 1 137 ? 43.397 12.410 -15.869 1.00 27.61 117 VAL B O 1
ATOM 3199 N N . PHE B 1 138 ? 41.447 12.156 -16.993 1.00 27.38 118 PHE B N 1
ATOM 3200 C CA . PHE B 1 138 ? 41.636 10.750 -17.360 1.00 27.93 118 PHE B CA 1
ATOM 3201 C C . PHE B 1 138 ? 42.847 10.570 -18.263 1.00 29.22 118 PHE B C 1
ATOM 3202 O O . PHE B 1 138 ? 43.137 11.446 -19.096 1.00 28.52 118 PHE B O 1
ATOM 3210 N N . LYS B 1 139 ? 43.505 9.414 -18.130 1.00 30.55 119 LYS B N 1
ATOM 3211 C CA . LYS B 1 139 ? 44.681 9.084 -18.945 1.00 32.42 119 LYS B CA 1
ATOM 3212 C C . LYS B 1 139 ? 44.337 8.858 -20.413 1.00 32.96 119 LYS B C 1
ATOM 3213 O O . LYS B 1 139 ? 45.033 9.371 -21.297 1.00 33.84 119 LYS B O 1
ATOM 3219 N N . SER B 1 140 ? 43.259 8.110 -20.663 1.00 32.46 120 SER B N 1
ATOM 3220 C CA . SER B 1 140 ? 42.867 7.763 -22.021 1.00 32.75 120 SER B CA 1
ATOM 3221 C C . SER B 1 140 ? 41.567 8.379 -22.508 1.00 32.23 120 SER B C 1
ATOM 3222 O O . SER B 1 140 ? 40.727 8.812 -21.730 1.00 31.22 120 SER B O 1
ATOM 3225 N N . GLY B 1 141 ? 41.423 8.393 -23.828 1.00 32.29 121 GLY B N 1
ATOM 3226 C CA . GLY B 1 141 ? 40.233 8.887 -24.489 1.00 33.07 121 GLY B CA 1
ATOM 3227 C C . GLY B 1 141 ? 40.406 8.468 -25.918 1.00 34.37 121 GLY B C 1
ATOM 3228 O O . GLY B 1 141 ? 41.543 8.346 -26.384 1.00 34.80 121 GLY B O 1
ATOM 3229 N N . CYS B 1 142 ? 39.302 8.209 -26.608 1.00 34.75 122 CYS B N 1
ATOM 3230 C CA . CYS B 1 142 ? 39.377 7.850 -28.023 1.00 35.90 122 CYS B CA 1
ATOM 3231 C C . CYS B 1 142 ? 38.395 8.664 -28.840 1.00 37.02 122 CYS B C 1
ATOM 3232 O O . CYS B 1 142 ? 37.415 9.213 -28.300 1.00 37.30 122 CYS B O 1
ATOM 3235 N N . GLY B 1 143 ? 38.664 8.750 -30.144 1.00 38.15 123 GLY B N 1
ATOM 3236 C CA . GLY B 1 143 ? 37.837 9.531 -31.058 1.00 39.05 123 GLY B CA 1
ATOM 3237 C C . GLY B 1 143 ? 37.826 10.984 -30.643 1.00 39.99 123 GLY B C 1
ATOM 3238 O O . GLY B 1 143 ? 38.815 11.489 -30.119 1.00 40.44 123 GLY B O 1
ATOM 3239 N N . PHE B 1 144 ? 36.696 11.653 -30.854 1.00 40.84 124 PHE B N 1
ATOM 3240 C CA . PHE B 1 144 ? 36.536 13.054 -30.450 1.00 41.61 124 PHE B CA 1
ATOM 3241 C C . PHE B 1 144 ? 36.960 13.353 -28.992 1.00 41.11 124 PHE B C 1
ATOM 3242 O O . PHE B 1 144 ? 37.467 14.438 -28.706 1.00 40.92 124 PHE B O 1
ATOM 3250 N N . ASP B 1 145 ? 36.771 12.385 -28.090 1.00 40.70 125 ASP B N 1
ATOM 3251 C CA . ASP B 1 145 ? 37.088 12.555 -26.663 1.00 40.20 125 ASP B CA 1
ATOM 3252 C C . ASP B 1 145 ? 38.580 12.718 -26.352 1.00 39.80 125 ASP B C 1
ATOM 3253 O O . ASP B 1 145 ? 38.932 13.337 -25.358 1.00 38.97 125 ASP B O 1
ATOM 3258 N N . ASN B 1 146 ? 39.443 12.159 -27.205 1.00 39.70 126 ASN B N 1
ATOM 3259 C CA . ASN B 1 146 ? 40.910 12.259 -27.049 1.00 39.51 126 ASN B CA 1
ATOM 3260 C C . ASN B 1 146 ? 41.387 13.718 -26.943 1.00 38.60 126 ASN B C 1
ATOM 3261 O O . ASN B 1 146 ? 42.387 14.019 -26.281 1.00 38.48 126 ASN B O 1
ATOM 3266 N N . ASP B 1 147 ? 40.635 14.613 -27.576 1.00 37.37 127 ASP B N 1
ATOM 3267 C CA . ASP B 1 147 ? 40.971 16.030 -27.658 1.00 36.40 127 ASP B CA 1
ATOM 3268 C C . ASP B 1 147 ? 40.238 16.881 -26.601 1.00 35.51 127 ASP B C 1
ATOM 3269 O O . ASP B 1 147 ? 39.714 17.954 -26.894 1.00 34.99 127 ASP B O 1
ATOM 3274 N N . SER B 1 148 ? 40.254 16.394 -25.366 1.00 34.21 128 SER B N 1
ATOM 3275 C CA . SER B 1 148 ? 39.488 16.984 -24.280 1.00 32.62 128 SER B CA 1
ATOM 3276 C C . SER B 1 148 ? 40.197 16.642 -22.981 1.00 31.34 128 SER B C 1
ATOM 3277 O O . SER B 1 148 ? 41.052 15.762 -22.973 1.00 31.32 128 SER B O 1
ATOM 3280 N N . ASN B 1 149 ? 39.854 17.365 -21.912 1.00 29.43 129 ASN B N 1
ATOM 3281 C CA . ASN B 1 149 ? 40.332 17.095 -20.556 1.00 28.14 129 ASN B CA 1
ATOM 3282 C C . ASN B 1 149 ? 39.273 16.349 -19.731 1.00 27.46 129 ASN B C 1
ATOM 3283 O O . ASN B 1 149 ? 39.098 16.616 -18.520 1.00 27.51 129 ASN B O 1
ATOM 3288 N N . LYS B 1 150 ? 38.571 15.412 -20.378 1.00 26.94 130 LYS B N 1
ATOM 3289 C CA . LYS B 1 150 ? 37.584 14.591 -19.662 1.00 26.38 130 LYS B CA 1
ATOM 3290 C C . LYS B 1 150 ? 38.210 13.904 -18.459 1.00 25.42 130 LYS B C 1
ATOM 3291 O O . LYS B 1 150 ? 39.406 13.565 -18.467 1.00 25.00 130 LYS B O 1
ATOM 3297 N N . GLY B 1 151 ? 37.408 13.707 -17.413 1.00 24.32 131 GLY B N 1
ATOM 3298 C CA . GLY B 1 151 ? 37.943 13.312 -16.111 1.00 22.81 131 GLY B CA 1
ATOM 3299 C C . GLY B 1 151 ? 36.853 13.369 -15.054 1.00 22.89 131 GLY B C 1
ATOM 3300 O O . GLY B 1 151 ? 35.666 13.181 -15.378 1.00 21.37 131 GLY B O 1
ATOM 3301 N N . PHE B 1 152 ? 37.240 13.602 -13.797 1.00 22.50 132 PHE B N 1
ATOM 3302 C CA . PHE B 1 152 ? 36.284 13.770 -12.709 1.00 21.95 132 PHE B CA 1
ATOM 3303 C C . PHE B 1 152 ? 36.589 14.967 -11.800 1.00 21.95 132 PHE B C 1
ATOM 3304 O O . PHE B 1 152 ? 37.716 15.478 -11.786 1.00 20.15 132 PHE B O 1
ATOM 3312 N N . VAL B 1 153 ? 35.556 15.455 -11.111 1.00 20.36 133 VAL B N 1
ATOM 3313 C CA . VAL B 1 153 ? 35.720 16.528 -10.124 1.00 20.20 133 VAL B CA 1
ATOM 3314 C C . VAL B 1 153 ? 35.337 15.927 -8.780 1.00 20.50 133 VAL B C 1
ATOM 3315 O O . VAL B 1 153 ? 34.291 15.283 -8.683 1.00 21.73 133 VAL B O 1
ATOM 3319 N N . TYR B 1 154 ? 36.179 16.143 -7.767 1.00 21.17 134 TYR B N 1
ATOM 3320 C CA . TYR B 1 154 ? 35.921 15.741 -6.365 1.00 21.12 134 TYR B CA 1
ATOM 3321 C C . TYR B 1 154 ? 35.674 16.975 -5.524 1.00 22.24 134 TYR B C 1
ATOM 3322 O O . TYR B 1 154 ? 36.413 18.004 -5.665 1.00 22.41 134 TYR B O 1
ATOM 3331 N N . THR B 1 155 ? 34.651 16.891 -4.667 1.00 22.44 135 THR B N 1
ATOM 3332 C CA . THR B 1 155 ? 34.337 17.903 -3.664 1.00 23.26 135 THR B CA 1
ATOM 3333 C C . THR B 1 155 ? 34.123 17.286 -2.300 1.00 24.39 135 THR B C 1
ATOM 3334 O O . THR B 1 155 ? 33.573 16.186 -2.174 1.00 24.60 135 THR B O 1
ATOM 3338 N N . LYS B 1 156 ? 34.599 18.016 -1.299 1.00 25.62 136 LYS B N 1
ATOM 3339 C CA . LYS B 1 156 ? 34.316 17.797 0.088 1.00 26.86 136 LYS B CA 1
ATOM 3340 C C . LYS B 1 156 ? 33.419 18.893 0.576 1.00 27.19 136 LYS B C 1
ATOM 3341 O O . LYS B 1 156 ? 33.753 20.088 0.511 1.00 28.50 136 LYS B O 1
ATOM 3347 N N . ILE B 1 157 ? 32.265 18.483 1.069 1.00 27.16 137 ILE B N 1
ATOM 3348 C CA . ILE B 1 157 ? 31.220 19.411 1.443 1.00 27.53 137 ILE B CA 1
ATOM 3349 C C . ILE B 1 157 ? 30.885 19.236 2.900 1.00 29.07 137 ILE B C 1
ATOM 3350 O O . ILE B 1 157 ? 30.893 18.122 3.410 1.00 29.31 137 ILE B O 1
ATOM 3355 N N . GLU B 1 158 ? 30.598 20.338 3.577 1.00 30.91 138 GLU B N 1
ATOM 3356 C CA . GLU B 1 158 ? 30.304 20.257 4.982 1.00 32.98 138 GLU B CA 1
ATOM 3357 C C . GLU B 1 158 ? 28.852 20.611 5.245 1.00 33.47 138 GLU B C 1
ATOM 3358 O O . GLU B 1 158 ? 28.402 21.721 4.941 1.00 33.26 138 GLU B O 1
ATOM 3364 N N . LYS B 1 159 ? 28.122 19.648 5.803 1.00 33.93 139 LYS B N 1
ATOM 3365 C CA . LYS B 1 159 ? 26.697 19.791 6.104 1.00 36.22 139 LYS B CA 1
ATOM 3366 C C . LYS B 1 159 ? 26.393 19.256 7.504 1.00 37.25 139 LYS B C 1
ATOM 3367 O O . LYS B 1 159 ? 26.893 18.205 7.896 1.00 37.49 139 LYS B O 1
ATOM 3373 N N . ASN B 1 160 ? 25.569 19.987 8.251 1.00 39.42 140 ASN B N 1
ATOM 3374 C CA . ASN B 1 160 ? 25.224 19.613 9.636 1.00 40.89 140 ASN B CA 1
ATOM 3375 C C . ASN B 1 160 ? 26.438 19.305 10.538 1.00 41.19 140 ASN B C 1
ATOM 3376 O O . ASN B 1 160 ? 26.333 18.505 11.477 1.00 42.35 140 ASN B O 1
ATOM 3381 N N . GLY B 1 161 ? 27.580 19.927 10.242 1.00 40.67 141 GLY B N 1
ATOM 3382 C CA . GLY B 1 161 ? 28.813 19.720 11.013 1.00 40.31 141 GLY B CA 1
ATOM 3383 C C . GLY B 1 161 ? 29.567 18.472 10.605 1.00 39.85 141 GLY B C 1
ATOM 3384 O O . GLY B 1 161 ? 30.598 18.124 11.207 1.00 40.14 141 GLY B O 1
ATOM 3385 N N . LYS B 1 162 ? 29.061 17.817 9.560 1.00 38.47 142 LYS B N 1
ATOM 3386 C CA . LYS B 1 162 ? 29.604 16.570 9.052 1.00 37.00 142 LYS B CA 1
ATOM 3387 C C . LYS B 1 162 ? 30.073 16.764 7.618 1.00 35.78 142 LYS B C 1
ATOM 3388 O O . LYS B 1 162 ? 29.503 17.579 6.874 1.00 35.25 142 LYS B O 1
ATOM 3394 N N . ASN B 1 163 ? 31.099 16.014 7.232 1.00 33.20 143 ASN B N 1
ATOM 3395 C CA . ASN B 1 163 ? 31.593 16.032 5.856 1.00 32.43 143 ASN B CA 1
ATOM 3396 C C . ASN B 1 163 ? 30.946 14.976 4.974 1.00 30.80 143 ASN B C 1
ATOM 3397 O O . ASN B 1 163 ? 30.783 13.817 5.381 1.00 30.13 143 ASN B O 1
ATOM 3402 N N . VAL B 1 164 ? 30.602 15.382 3.755 1.00 28.82 144 VAL B N 1
ATOM 3403 C CA . VAL B 1 164 ? 30.107 14.450 2.740 1.00 26.84 144 VAL B CA 1
ATOM 3404 C C . VAL B 1 164 ? 30.879 14.719 1.436 1.00 26.63 144 VAL B C 1
ATOM 3405 O O . VAL B 1 164 ? 31.415 15.824 1.231 1.00 26.28 144 VAL B O 1
ATOM 3409 N N . HIS B 1 165 ? 30.986 13.703 0.588 1.00 24.94 145 HIS B N 1
ATOM 3410 C CA . HIS B 1 165 ? 31.878 13.755 -0.552 1.00 23.97 145 HIS B CA 1
ATOM 3411 C C . HIS B 1 165 ? 31.111 13.511 -1.840 1.00 23.08 145 HIS B C 1
ATOM 3412 O O . HIS B 1 165 ? 30.246 12.649 -1.883 1.00 21.71 145 HIS B O 1
ATOM 3419 N N . VAL B 1 166 ? 31.422 14.284 -2.884 1.00 21.60 146 VAL B N 1
ATOM 3420 C CA . VAL B 1 166 ? 30.702 14.149 -4.141 1.00 20.30 146 VAL B CA 1
ATOM 3421 C C . VAL B 1 166 ? 31.680 14.227 -5.300 1.00 20.70 146 VAL B C 1
ATOM 3422 O O . VAL B 1 166 ? 32.419 15.201 -5.441 1.00 21.60 146 VAL B O 1
ATOM 3426 N N . ILE B 1 167 ? 31.693 13.171 -6.096 1.00 18.12 147 ILE B N 1
ATOM 3427 C CA . ILE B 1 167 ? 32.493 13.099 -7.285 1.00 18.10 147 ILE B CA 1
ATOM 3428 C C . ILE B 1 167 ? 31.517 13.180 -8.451 1.00 18.75 147 ILE B C 1
ATOM 3429 O O . ILE B 1 167 ? 30.509 12.473 -8.464 1.00 19.26 147 ILE B O 1
ATOM 3434 N N . GLY B 1 168 ? 31.816 14.046 -9.404 1.00 17.50 148 GLY B N 1
ATOM 3435 C CA . GLY B 1 168 ? 31.066 14.107 -10.633 1.00 18.25 148 GLY B CA 1
ATOM 3436 C C . GLY B 1 168 ? 31.995 13.745 -11.763 1.00 18.13 148 GLY B C 1
ATOM 3437 O O . GLY B 1 168 ? 33.195 14.100 -11.732 1.00 17.43 148 GLY B O 1
ATOM 3438 N N . THR B 1 169 ? 31.452 13.055 -12.765 1.00 18.29 149 THR B N 1
ATOM 3439 C CA . THR B 1 169 ? 32.252 12.607 -13.897 1.00 18.49 149 THR B CA 1
ATOM 3440 C C . THR B 1 169 ? 31.425 12.511 -15.195 1.00 18.22 149 THR B C 1
ATOM 3441 O O . THR B 1 169 ? 30.198 12.630 -15.182 1.00 16.97 149 THR B O 1
ATOM 3445 N N . HIS B 1 170 ? 32.124 12.319 -16.303 1.00 17.65 150 HIS B N 1
ATOM 3446 C CA . HIS B 1 170 ? 31.557 12.074 -17.606 1.00 19.49 150 HIS B CA 1
ATOM 3447 C C . HIS B 1 170 ? 32.625 11.244 -18.306 1.00 21.19 150 HIS B C 1
ATOM 3448 O O . HIS B 1 170 ? 33.741 11.741 -18.515 1.00 22.04 150 HIS B O 1
ATOM 3455 N N . THR B 1 171 ? 32.319 9.981 -18.628 1.00 21.75 151 THR B N 1
ATOM 3456 C CA . THR B 1 171 ? 33.352 9.048 -19.100 1.00 21.78 151 THR B CA 1
ATOM 3457 C C . THR B 1 171 ? 33.333 8.975 -20.633 1.00 22.77 151 THR B C 1
ATOM 3458 O O . THR B 1 171 ? 32.444 9.541 -21.264 1.00 22.51 151 THR B O 1
ATOM 3462 N N . GLN B 1 172 ? 34.282 8.220 -21.212 1.00 25.40 152 GLN B N 1
ATOM 3463 C CA . GLN B 1 172 ? 34.341 7.967 -22.668 1.00 26.68 152 GLN B CA 1
ATOM 3464 C C . GLN B 1 172 ? 33.016 7.659 -23.370 1.00 27.55 152 GLN B C 1
ATOM 3465 O O . GLN B 1 172 ? 32.281 6.744 -22.985 1.00 27.55 152 GLN B O 1
ATOM 3471 N N . SER B 1 173 ? 32.730 8.417 -24.418 1.00 29.39 153 SER B N 1
ATOM 3472 C CA . SER B 1 173 ? 31.519 8.205 -25.181 1.00 32.30 153 SER B CA 1
ATOM 3473 C C . SER B 1 173 ? 31.633 7.059 -26.216 1.00 33.56 153 SER B C 1
ATOM 3474 O O . SER B 1 173 ? 32.694 6.768 -26.741 1.00 33.71 153 SER B O 1
ATOM 3477 N N . GLU B 1 174 ? 30.509 6.410 -26.470 1.00 36.00 154 GLU B N 1
ATOM 3478 C CA . GLU B 1 174 ? 30.349 5.488 -27.572 1.00 38.67 154 GLU B CA 1
ATOM 3479 C C . GLU B 1 174 ? 30.587 6.310 -28.850 1.00 39.24 154 GLU B C 1
ATOM 3480 O O . GLU B 1 174 ? 29.861 7.270 -29.106 1.00 39.71 154 GLU B O 1
ATOM 3486 N N . ASP B 1 175 ? 31.623 5.962 -29.623 1.00 40.70 155 ASP B N 1
ATOM 3487 C CA . ASP B 1 175 ? 32.111 6.819 -30.737 1.00 41.70 155 ASP B CA 1
ATOM 3488 C C . ASP B 1 175 ? 32.598 6.013 -31.953 1.00 41.91 155 ASP B C 1
ATOM 3489 O O . ASP B 1 175 ? 33.471 5.158 -31.825 1.00 41.50 155 ASP B O 1
ATOM 3494 N N . SER B 1 176 ? 32.045 6.322 -33.126 1.00 43.08 156 SER B N 1
ATOM 3495 C CA . SER B 1 176 ? 32.386 5.635 -34.394 1.00 43.95 156 SER B CA 1
ATOM 3496 C C . SER B 1 176 ? 33.850 5.797 -34.811 1.00 44.05 156 SER B C 1
ATOM 3497 O O . SER B 1 176 ? 34.408 4.945 -35.512 1.00 44.20 156 SER B O 1
ATOM 3500 N N . ARG B 1 177 ? 34.455 6.903 -34.384 1.00 44.15 157 ARG B N 1
ATOM 3501 C CA . ARG B 1 177 ? 35.880 7.141 -34.593 1.00 44.17 157 ARG B CA 1
ATOM 3502 C C . ARG B 1 177 ? 36.758 6.571 -33.480 1.00 43.26 157 ARG B C 1
ATOM 3503 O O . ARG B 1 177 ? 37.950 6.861 -33.417 1.00 43.43 157 ARG B O 1
ATOM 3511 N N . CYS B 1 178 ? 36.156 5.783 -32.588 1.00 42.19 158 CYS B N 1
ATOM 3512 C CA . CYS B 1 178 ? 36.895 4.922 -31.665 1.00 40.92 158 CYS B CA 1
ATOM 3513 C C . CYS B 1 178 ? 36.948 3.557 -32.323 1.00 41.15 158 CYS B C 1
ATOM 3514 O O . CYS B 1 178 ? 35.994 3.163 -33.000 1.00 41.15 158 CYS B O 1
ATOM 3517 N N . GLY B 1 179 ? 38.043 2.828 -32.127 1.00 41.52 159 GLY B N 1
ATOM 3518 C CA . GLY B 1 179 ? 38.121 1.452 -32.614 1.00 42.21 159 GLY B CA 1
ATOM 3519 C C . GLY B 1 179 ? 37.176 0.518 -31.868 1.00 42.55 159 GLY B C 1
ATOM 3520 O O . GLY B 1 179 ? 36.823 0.781 -30.721 1.00 43.11 159 GLY B O 1
ATOM 3521 N N . ALA B 1 180 ? 36.785 -0.578 -32.527 1.00 42.59 160 ALA B N 1
ATOM 3522 C CA . ALA B 1 180 ? 35.847 -1.607 -31.998 1.00 42.54 160 ALA B CA 1
ATOM 3523 C C . ALA B 1 180 ? 35.386 -1.497 -30.523 1.00 42.33 160 ALA B C 1
ATOM 3524 O O . ALA B 1 180 ? 34.465 -0.720 -30.216 1.00 43.61 160 ALA B O 1
ATOM 3526 N N . GLY B 1 181 ? 35.996 -2.289 -29.639 1.00 41.12 161 GLY B N 1
ATOM 3527 C CA . GLY B 1 181 ? 35.690 -2.260 -28.204 1.00 39.12 161 GLY B CA 1
ATOM 3528 C C . GLY B 1 181 ? 36.619 -1.338 -27.424 1.00 37.83 161 GLY B C 1
ATOM 3529 O O . GLY B 1 181 ? 36.862 -1.543 -26.230 1.00 37.26 161 GLY B O 1
ATOM 3530 N N . HIS B 1 182 ? 37.130 -0.314 -28.100 1.00 36.44 162 HIS B N 1
ATOM 3531 C CA . HIS B 1 182 ? 38.080 0.618 -27.489 1.00 35.59 162 HIS B CA 1
ATOM 3532 C C . HIS B 1 182 ? 37.402 1.524 -26.427 1.00 34.20 162 HIS B C 1
ATOM 3533 O O . HIS B 1 182 ? 37.935 1.722 -25.338 1.00 33.96 162 HIS B O 1
ATOM 3540 N N . ASP B 1 183 ? 36.217 2.037 -26.727 1.00 33.20 163 ASP B N 1
ATOM 3541 C CA . ASP B 1 183 ? 35.520 2.905 -25.756 1.00 31.49 163 ASP B CA 1
ATOM 3542 C C . ASP B 1 183 ? 35.199 2.172 -24.442 1.00 29.90 163 ASP B C 1
ATOM 3543 O O . ASP B 1 183 ? 35.303 2.748 -23.372 1.00 29.62 163 ASP B O 1
ATOM 3548 N N . ARG B 1 184 ? 34.858 0.888 -24.533 1.00 29.49 164 ARG B N 1
ATOM 3549 C CA . ARG B 1 184 ? 34.583 0.081 -23.359 1.00 28.01 164 ARG B CA 1
ATOM 3550 C C . ARG B 1 184 ? 35.842 -0.132 -22.544 1.00 28.33 164 ARG B C 1
ATOM 3551 O O . ARG B 1 184 ? 35.808 -0.070 -21.326 1.00 27.72 164 ARG B O 1
ATOM 3559 N N . LYS B 1 185 ? 36.953 -0.434 -23.224 1.00 28.86 165 LYS B N 1
ATOM 3560 C CA . LYS B 1 185 ? 38.242 -0.610 -22.524 1.00 28.93 165 LYS B CA 1
ATOM 3561 C C . LYS B 1 185 ? 38.626 0.684 -21.787 1.00 28.14 165 LYS B C 1
ATOM 3562 O O . LYS B 1 185 ? 39.029 0.667 -20.605 1.00 27.40 165 LYS B O 1
ATOM 3568 N N . ILE B 1 186 ? 38.480 1.806 -22.488 1.00 27.52 166 ILE B N 1
ATOM 3569 C CA . ILE B 1 186 ? 38.750 3.129 -21.909 1.00 27.61 166 ILE B CA 1
ATOM 3570 C C . ILE B 1 186 ? 37.864 3.442 -20.672 1.00 27.81 166 ILE B C 1
ATOM 3571 O O . ILE B 1 186 ? 38.393 3.835 -19.618 1.00 27.41 166 ILE B O 1
ATOM 3576 N N . ARG B 1 187 ? 36.553 3.197 -20.758 1.00 27.57 167 ARG B N 1
ATOM 3577 C CA . ARG B 1 187 ? 35.707 3.417 -19.568 1.00 26.83 167 ARG B CA 1
ATOM 3578 C C . ARG B 1 187 ? 36.194 2.632 -18.340 1.00 26.21 167 ARG B C 1
ATOM 3579 O O . ARG B 1 187 ? 36.215 3.156 -17.235 1.00 25.68 167 ARG B O 1
ATOM 3587 N N . ALA B 1 188 ? 36.585 1.363 -18.513 1.00 26.67 168 ALA B N 1
ATOM 3588 C CA . ALA B 1 188 ? 37.046 0.587 -17.367 1.00 26.54 168 ALA B CA 1
ATOM 3589 C C . ALA B 1 188 ? 38.237 1.269 -16.704 1.00 27.21 168 ALA B C 1
ATOM 3590 O O . ALA B 1 188 ? 38.275 1.427 -15.485 1.00 26.59 168 ALA B O 1
ATOM 3592 N N . GLU B 1 189 ? 39.202 1.678 -17.529 1.00 27.88 169 GLU B N 1
ATOM 3593 C CA . GLU B 1 189 ? 40.398 2.369 -17.036 1.00 29.42 169 GLU B CA 1
ATOM 3594 C C . GLU B 1 189 ? 39.967 3.642 -16.320 1.00 27.96 169 GLU B C 1
ATOM 3595 O O . GLU B 1 189 ? 40.402 3.898 -15.202 1.00 28.73 169 GLU B O 1
ATOM 3601 N N . GLN B 1 190 ? 39.075 4.413 -16.952 1.00 26.80 170 GLN B N 1
ATOM 3602 C CA . GLN B 1 190 ? 38.633 5.694 -16.371 1.00 25.50 170 GLN B CA 1
ATOM 3603 C C . GLN B 1 190 ? 37.951 5.470 -15.038 1.00 25.57 170 GLN B C 1
ATOM 3604 O O . GLN B 1 190 ? 38.203 6.166 -14.061 1.00 25.81 170 GLN B O 1
ATOM 3610 N N . MET B 1 191 ? 37.085 4.467 -14.976 1.00 24.63 171 MET B N 1
ATOM 3611 C CA . MET B 1 191 ? 36.390 4.191 -13.718 1.00 24.58 171 MET B CA 1
ATOM 3612 C C . MET B 1 191 ? 37.306 3.679 -12.608 1.00 24.80 171 MET B C 1
ATOM 3613 O O . MET B 1 191 ? 37.124 4.013 -11.433 1.00 23.48 171 MET B O 1
ATOM 3618 N N . LYS B 1 192 ? 38.277 2.851 -12.985 1.00 26.68 172 LYS B N 1
ATOM 3619 C CA . LYS B 1 192 ? 39.359 2.470 -12.062 1.00 28.73 172 LYS B CA 1
ATOM 3620 C C . LYS B 1 192 ? 40.135 3.702 -11.559 1.00 28.29 172 LYS B C 1
ATOM 3621 O O . LYS B 1 192 ? 40.482 3.776 -10.375 1.00 28.28 172 LYS B O 1
ATOM 3627 N N . GLU B 1 193 ? 40.382 4.679 -12.429 1.00 28.65 173 GLU B N 1
ATOM 3628 C CA . GLU B 1 193 ? 40.956 5.948 -11.950 1.00 29.29 173 GLU B CA 1
ATOM 3629 C C . GLU B 1 193 ? 40.124 6.537 -10.819 1.00 27.97 173 GLU B C 1
ATOM 3630 O O . GLU B 1 193 ? 40.659 6.978 -9.796 1.00 28.88 173 GLU B O 1
ATOM 3636 N N . ILE B 1 194 ? 38.806 6.509 -10.973 1.00 26.58 174 ILE B N 1
ATOM 3637 C CA . ILE B 1 194 ? 37.950 7.004 -9.878 1.00 24.13 174 ILE B CA 1
ATOM 3638 C C . ILE B 1 194 ? 38.015 6.191 -8.592 1.00 23.97 174 ILE B C 1
ATOM 3639 O O . ILE B 1 194 ? 38.146 6.771 -7.513 1.00 22.17 174 ILE B O 1
ATOM 3644 N N . SER B 1 195 ? 37.864 4.866 -8.691 1.00 24.61 175 SER B N 1
ATOM 3645 C CA . SER B 1 195 ? 37.924 4.031 -7.479 1.00 26.29 175 SER B CA 1
ATOM 3646 C C . SER B 1 195 ? 39.327 4.090 -6.886 1.00 27.39 175 SER B C 1
ATOM 3647 O O . SER B 1 195 ? 39.466 4.179 -5.667 1.00 26.89 175 SER B O 1
ATOM 3650 N N . ASP B 1 196 ? 40.360 4.048 -7.745 1.00 28.00 176 ASP B N 1
ATOM 3651 C CA . ASP B 1 196 ? 41.736 4.267 -7.248 1.00 30.57 176 ASP B CA 1
ATOM 3652 C C . ASP B 1 196 ? 41.857 5.559 -6.415 1.00 30.23 176 ASP B C 1
ATOM 3653 O O . ASP B 1 196 ? 42.293 5.514 -5.237 1.00 31.40 176 ASP B O 1
ATOM 3658 N N . PHE B 1 197 ? 41.441 6.689 -6.999 1.00 29.92 177 PHE B N 1
ATOM 3659 C CA . PHE B 1 197 ? 41.391 7.980 -6.284 1.00 29.71 177 PHE B CA 1
ATOM 3660 C C . PHE B 1 197 ? 40.674 7.963 -4.931 1.00 29.18 177 PHE B C 1
ATOM 3661 O O . PHE B 1 197 ? 41.147 8.551 -3.965 1.00 28.87 177 PHE B O 1
ATOM 3669 N N . VAL B 1 198 ? 39.506 7.327 -4.860 1.00 29.50 178 VAL B N 1
ATOM 3670 C CA . VAL B 1 198 ? 38.727 7.344 -3.618 1.00 28.77 178 VAL B CA 1
ATOM 3671 C C . VAL B 1 198 ? 39.474 6.575 -2.535 1.00 30.53 178 VAL B C 1
ATOM 3672 O O . VAL B 1 198 ? 39.558 7.022 -1.387 1.00 30.25 178 VAL B O 1
ATOM 3676 N N . LYS B 1 199 ? 39.980 5.409 -2.933 1.00 31.87 179 LYS B N 1
ATOM 3677 C CA . LYS B 1 199 ? 40.803 4.559 -2.077 1.00 33.53 179 LYS B CA 1
ATOM 3678 C C . LYS B 1 199 ? 42.008 5.323 -1.561 1.00 34.08 179 LYS B C 1
ATOM 3679 O O . LYS B 1 199 ? 42.190 5.445 -0.354 1.00 35.06 179 LYS B O 1
ATOM 3685 N N . LYS B 1 200 ? 42.805 5.872 -2.468 1.00 34.92 180 LYS B N 1
ATOM 3686 C CA . LYS B 1 200 ? 44.024 6.577 -2.051 1.00 36.20 180 LYS B CA 1
ATOM 3687 C C . LYS B 1 200 ? 43.777 7.880 -1.239 1.00 36.04 180 LYS B C 1
ATOM 3688 O O . LYS B 1 200 ? 44.642 8.306 -0.468 1.00 35.86 180 LYS B O 1
ATOM 3694 N N . LYS B 1 201 ? 42.600 8.492 -1.392 1.00 35.49 181 LYS B N 1
ATOM 3695 C CA . LYS B 1 201 ? 42.214 9.677 -0.608 1.00 35.41 181 LYS B CA 1
ATOM 3696 C C . LYS B 1 201 ? 41.917 9.331 0.863 1.00 34.94 181 LYS B C 1
ATOM 3697 O O . LYS B 1 201 ? 41.787 10.221 1.733 1.00 34.23 181 LYS B O 1
ATOM 3703 N N . ASN B 1 202 ? 41.795 8.035 1.131 1.00 34.27 182 ASN B N 1
ATOM 3704 C CA . ASN B 1 202 ? 41.582 7.505 2.492 1.00 33.75 182 ASN B CA 1
ATOM 3705 C C . ASN B 1 202 ? 40.539 8.279 3.307 1.00 33.04 182 ASN B C 1
ATOM 3706 O O . ASN B 1 202 ? 40.829 8.808 4.385 1.00 32.37 182 ASN B O 1
ATOM 3711 N N . ILE B 1 203 ? 39.318 8.337 2.770 1.00 32.59 183 ILE B N 1
ATOM 3712 C CA . ILE B 1 203 ? 38.179 9.005 3.397 1.00 32.43 183 ILE B CA 1
ATOM 3713 C C . ILE B 1 203 ? 37.581 8.090 4.470 1.00 33.13 183 ILE B C 1
ATOM 3714 O O . ILE B 1 203 ? 37.426 6.878 4.226 1.00 32.80 183 ILE B O 1
ATOM 3719 N N . PRO B 1 204 ? 37.215 8.663 5.642 1.00 33.29 184 PRO B N 1
ATOM 3720 C CA . PRO B 1 204 ? 36.604 7.883 6.727 1.00 33.73 184 PRO B CA 1
ATOM 3721 C C . PRO B 1 204 ? 35.438 7.033 6.221 1.00 34.04 184 PRO B C 1
ATOM 3722 O O . PRO B 1 204 ? 34.535 7.561 5.545 1.00 33.53 184 PRO B O 1
ATOM 3726 N N . LYS B 1 205 ? 35.435 5.742 6.580 1.00 33.77 185 LYS B N 1
ATOM 3727 C CA . LYS B 1 205 ? 34.358 4.823 6.172 1.00 33.21 185 LYS B CA 1
ATOM 3728 C C . LYS B 1 205 ? 32.953 5.310 6.537 1.00 32.99 185 LYS B C 1
ATOM 3729 O O . LYS B 1 205 ? 31.989 4.929 5.872 1.00 33.56 185 LYS B O 1
ATOM 3735 N N . ASP B 1 206 ? 32.843 6.145 7.574 1.00 32.08 186 ASP B N 1
ATOM 3736 C CA . ASP B 1 206 ? 31.543 6.660 8.054 1.00 31.25 186 ASP B CA 1
ATOM 3737 C C . ASP B 1 206 ? 31.094 7.995 7.424 1.00 29.89 186 ASP B C 1
ATOM 3738 O O . ASP B 1 206 ? 30.216 8.693 7.966 1.00 28.81 186 ASP B O 1
ATOM 3743 N N . GLU B 1 207 ? 31.736 8.367 6.323 1.00 28.80 187 GLU B N 1
ATOM 3744 C CA . GLU B 1 207 ? 31.293 9.499 5.512 1.00 28.25 187 GLU B CA 1
ATOM 3745 C C . GLU B 1 207 ? 30.919 8.942 4.161 1.00 27.87 187 GLU B C 1
ATOM 3746 O O . GLU B 1 207 ? 31.681 8.162 3.610 1.00 29.09 187 GLU B O 1
ATOM 3752 N N . THR B 1 208 ? 29.787 9.384 3.617 1.00 26.90 188 THR B N 1
ATOM 3753 C CA . THR B 1 208 ? 29.322 8.929 2.280 1.00 25.67 188 THR B CA 1
ATOM 3754 C C . THR B 1 208 ? 30.130 9.571 1.115 1.00 24.26 188 THR B C 1
ATOM 3755 O O . THR B 1 208 ? 30.495 10.767 1.154 1.00 23.67 188 THR B O 1
ATOM 3759 N N . VAL B 1 209 ? 30.416 8.768 0.090 1.00 23.86 189 VAL B N 1
ATOM 3760 C CA . VAL B 1 209 ? 31.058 9.263 -1.117 1.00 23.07 189 VAL B CA 1
ATOM 3761 C C . VAL B 1 209 ? 30.138 8.964 -2.315 1.00 22.56 189 VAL B C 1
ATOM 3762 O O . VAL B 1 209 ? 30.068 7.815 -2.775 1.00 21.51 189 VAL B O 1
ATOM 3766 N N . TYR B 1 210 ? 29.445 10.011 -2.784 1.00 20.86 190 TYR B N 1
ATOM 3767 C CA . TYR B 1 210 ? 28.592 9.928 -3.944 1.00 20.57 190 TYR B CA 1
ATOM 3768 C C . TYR B 1 210 ? 29.459 9.974 -5.193 1.00 19.75 190 TYR B C 1
ATOM 3769 O O . TYR B 1 210 ? 30.460 10.714 -5.238 1.00 19.27 190 TYR B O 1
ATOM 3778 N N . ILE B 1 211 ? 29.120 9.170 -6.191 1.00 19.41 191 ILE B N 1
ATOM 3779 C CA . ILE B 1 211 ? 29.775 9.244 -7.470 1.00 20.39 191 ILE B CA 1
ATOM 3780 C C . ILE B 1 211 ? 28.690 9.319 -8.528 1.00 19.81 191 ILE B C 1
ATOM 3781 O O . ILE B 1 211 ? 27.876 8.387 -8.651 1.00 18.82 191 ILE B O 1
ATOM 3786 N N . GLY B 1 212 ? 28.686 10.392 -9.311 1.00 18.99 192 GLY B N 1
ATOM 3787 C CA . GLY B 1 212 ? 27.590 10.571 -10.284 1.00 17.50 192 GLY B CA 1
ATOM 3788 C C . GLY B 1 212 ? 27.991 11.184 -11.596 1.00 16.83 192 GLY B C 1
ATOM 3789 O O . GLY B 1 212 ? 29.022 11.870 -11.685 1.00 16.71 192 GLY B O 1
ATOM 3790 N N . GLY B 1 213 ? 27.159 10.995 -12.612 1.00 16.13 193 GLY B N 1
ATOM 3791 C CA . GLY B 1 213 ? 27.435 11.624 -13.891 1.00 16.06 193 GLY B CA 1
ATOM 3792 C C . GLY B 1 213 ? 26.965 10.771 -15.047 1.00 16.56 193 GLY B C 1
ATOM 3793 O O . GLY B 1 213 ? 26.191 9.815 -14.847 1.00 16.47 193 GLY B O 1
ATOM 3794 N N . ASP B 1 214 ? 27.432 11.101 -16.255 1.00 16.92 194 ASP B N 1
ATOM 3795 C CA . ASP B 1 214 ? 27.100 10.350 -17.442 1.00 16.92 194 ASP B CA 1
ATOM 3796 C C . ASP B 1 214 ? 28.227 9.348 -17.584 1.00 18.87 194 ASP B C 1
ATOM 3797 O O . ASP B 1 214 ? 29.347 9.689 -18.026 1.00 17.73 194 ASP B O 1
ATOM 3802 N N . LEU B 1 215 ? 27.949 8.119 -17.163 1.00 19.62 195 LEU B N 1
ATOM 3803 C CA . LEU B 1 215 ? 28.989 7.103 -17.067 1.00 20.24 195 LEU B CA 1
ATOM 3804 C C . LEU B 1 215 ? 29.044 6.272 -18.325 1.00 20.12 195 LEU B C 1
ATOM 3805 O O . LEU B 1 215 ? 29.939 5.440 -18.490 1.00 20.40 195 LEU B O 1
ATOM 3810 N N . ASN B 1 216 ? 28.113 6.535 -19.227 1.00 19.79 196 ASN B N 1
ATOM 3811 C CA . ASN B 1 216 ? 28.181 6.037 -20.608 1.00 19.92 196 ASN B CA 1
ATOM 3812 C C . ASN B 1 216 ? 28.137 4.529 -20.748 1.00 20.18 196 ASN B C 1
ATOM 3813 O O . ASN B 1 216 ? 28.730 3.943 -21.670 1.00 19.99 196 ASN B O 1
ATOM 3818 N N . VAL B 1 217 ? 27.422 3.901 -19.821 1.00 19.38 197 VAL B N 1
ATOM 3819 C CA . VAL B 1 217 ? 27.257 2.447 -19.784 1.00 21.09 197 VAL B CA 1
ATOM 3820 C C . VAL B 1 217 ? 25.780 2.223 -19.577 1.00 21.45 197 VAL B C 1
ATOM 3821 O O . VAL B 1 217 ? 25.190 2.770 -18.644 1.00 22.14 197 VAL B O 1
ATOM 3825 N N . ASN B 1 218 ? 25.194 1.454 -20.489 1.00 22.23 198 ASN B N 1
ATOM 3826 C CA . ASN B 1 218 ? 23.773 1.282 -20.563 1.00 22.55 198 ASN B CA 1
ATOM 3827 C C . ASN B 1 218 ? 23.387 0.233 -19.546 1.00 22.11 198 ASN B C 1
ATOM 3828 O O . ASN B 1 218 ? 24.111 -0.728 -19.329 1.00 22.48 198 ASN B O 1
ATOM 3833 N N . LYS B 1 219 ? 22.256 0.454 -18.883 1.00 21.65 199 LYS B N 1
ATOM 3834 C CA . LYS B 1 219 ? 21.796 -0.481 -17.876 1.00 22.93 199 LYS B CA 1
ATOM 3835 C C . LYS B 1 219 ? 21.533 -1.821 -18.576 1.00 23.15 199 LYS B C 1
ATOM 3836 O O . LYS B 1 219 ? 21.196 -1.837 -19.784 1.00 24.21 199 LYS B O 1
ATOM 3842 N N . GLY B 1 220 ? 21.699 -2.925 -17.848 1.00 23.97 200 GLY B N 1
ATOM 3843 C CA . GLY B 1 220 ? 21.282 -4.262 -18.324 1.00 25.73 200 GLY B CA 1
ATOM 3844 C C . GLY B 1 220 ? 22.276 -4.923 -19.276 1.00 27.01 200 GLY B C 1
ATOM 3845 O O . GLY B 1 220 ? 22.070 -6.054 -19.707 1.00 27.86 200 GLY B O 1
ATOM 3846 N N . THR B 1 221 ? 23.352 -4.212 -19.610 1.00 27.07 201 THR B N 1
ATOM 3847 C CA . THR B 1 221 ? 24.408 -4.760 -20.486 1.00 27.32 201 THR B CA 1
ATOM 3848 C C . THR B 1 221 ? 25.460 -5.491 -19.651 1.00 27.15 201 THR B C 1
ATOM 3849 O O . THR B 1 221 ? 25.515 -5.321 -18.438 1.00 27.59 201 THR B O 1
ATOM 3853 N N . PRO B 1 222 ? 26.312 -6.322 -20.299 1.00 26.80 202 PRO B N 1
ATOM 3854 C CA . PRO B 1 222 ? 27.418 -6.937 -19.551 1.00 25.99 202 PRO B CA 1
ATOM 3855 C C . PRO B 1 222 ? 28.383 -5.906 -18.949 1.00 25.04 202 PRO B C 1
ATOM 3856 O O . PRO B 1 222 ? 28.857 -6.096 -17.823 1.00 23.85 202 PRO B O 1
ATOM 3860 N N . GLU B 1 223 ? 28.640 -4.820 -19.687 1.00 24.45 203 GLU B N 1
ATOM 3861 C CA . GLU B 1 223 ? 29.482 -3.744 -19.180 1.00 23.67 203 GLU B CA 1
ATOM 3862 C C . GLU B 1 223 ? 28.965 -3.163 -17.862 1.00 24.11 203 GLU B C 1
ATOM 3863 O O . GLU B 1 223 ? 29.759 -2.760 -17.004 1.00 24.22 203 GLU B O 1
ATOM 3869 N N . PHE B 1 224 ? 27.644 -3.103 -17.714 1.00 22.89 204 PHE B N 1
ATOM 3870 C CA . PHE B 1 224 ? 27.053 -2.563 -16.481 1.00 23.47 204 PHE B CA 1
ATOM 3871 C C . PHE B 1 224 ? 27.599 -3.246 -15.209 1.00 23.28 204 PHE B C 1
ATOM 3872 O O . PHE B 1 224 ? 27.904 -2.577 -14.194 1.00 23.71 204 PHE B O 1
ATOM 3880 N N . LYS B 1 225 ? 27.743 -4.570 -15.244 1.00 23.96 205 LYS B N 1
ATOM 3881 C CA . LYS B 1 225 ? 28.368 -5.262 -14.107 1.00 24.31 205 LYS B CA 1
ATOM 3882 C C . LYS B 1 225 ? 29.856 -4.890 -13.880 1.00 24.71 205 LYS B C 1
ATOM 3883 O O . LYS B 1 225 ? 30.317 -4.860 -12.744 1.00 23.60 205 LYS B O 1
ATOM 3889 N N . ASP B 1 226 ? 30.584 -4.650 -14.972 1.00 25.23 206 ASP B N 1
ATOM 3890 C CA . ASP B 1 226 ? 31.954 -4.184 -14.913 1.00 25.59 206 ASP B CA 1
ATOM 3891 C C . ASP B 1 226 ? 31.962 -2.833 -14.203 1.00 25.62 206 ASP B C 1
ATOM 3892 O O . ASP B 1 226 ? 32.764 -2.600 -13.294 1.00 26.85 206 ASP B O 1
ATOM 3897 N N . MET B 1 227 ? 31.037 -1.959 -14.594 1.00 24.86 207 MET B N 1
ATOM 3898 C CA . MET B 1 227 ? 30.957 -0.617 -13.997 1.00 24.63 207 MET B CA 1
ATOM 3899 C C . MET B 1 227 ? 30.794 -0.719 -12.479 1.00 25.01 207 MET B C 1
ATOM 3900 O O . MET B 1 227 ? 31.487 -0.057 -11.732 1.00 25.45 207 MET B O 1
ATOM 3905 N N . LEU B 1 228 ? 29.874 -1.553 -12.010 1.00 24.54 208 LEU B N 1
ATOM 3906 C CA . LEU B 1 228 ? 29.702 -1.688 -10.557 1.00 25.42 208 LEU B CA 1
ATOM 3907 C C . LEU B 1 228 ? 30.997 -2.062 -9.856 1.00 26.34 208 LEU B C 1
ATOM 3908 O O . LEU B 1 228 ? 31.326 -1.516 -8.787 1.00 26.82 208 LEU B O 1
ATOM 3913 N N . LYS B 1 229 ? 31.740 -2.994 -10.454 1.00 26.95 209 LYS B N 1
ATOM 3914 C CA . LYS B 1 229 ? 32.990 -3.450 -9.861 1.00 28.46 209 LYS B CA 1
ATOM 3915 C C . LYS B 1 229 ? 34.080 -2.388 -10.016 1.00 28.38 209 LYS B C 1
ATOM 3916 O O . LYS B 1 229 ? 34.739 -2.022 -9.032 1.00 28.29 209 LYS B O 1
ATOM 3922 N N . ASN B 1 230 ? 34.211 -1.854 -11.230 1.00 28.32 210 ASN B N 1
ATOM 3923 C CA . ASN B 1 230 ? 35.274 -0.885 -11.549 1.00 27.90 210 ASN B CA 1
ATOM 3924 C C . ASN B 1 230 ? 35.124 0.432 -10.807 1.00 27.77 210 ASN B C 1
ATOM 3925 O O . ASN B 1 230 ? 36.121 1.033 -10.382 1.00 27.94 210 ASN B O 1
ATOM 3930 N N . LEU B 1 231 ? 33.875 0.864 -10.610 1.00 26.76 211 LEU B N 1
ATOM 3931 C CA . LEU B 1 231 ? 33.614 2.080 -9.853 1.00 25.94 211 LEU B CA 1
ATOM 3932 C C . LEU B 1 231 ? 33.561 1.843 -8.355 1.00 25.06 211 LEU B C 1
ATOM 3933 O O . LEU B 1 231 ? 33.619 2.782 -7.570 1.00 24.68 211 LEU B O 1
ATOM 3938 N N . ASN B 1 232 ? 33.436 0.585 -7.944 1.00 24.81 212 ASN B N 1
ATOM 3939 C CA . ASN B 1 232 ? 33.306 0.257 -6.517 1.00 24.75 212 ASN B CA 1
ATOM 3940 C C . ASN B 1 232 ? 31.996 0.723 -5.853 1.00 24.63 212 ASN B C 1
ATOM 3941 O O . ASN B 1 232 ? 31.996 1.285 -4.769 1.00 24.96 212 ASN B O 1
ATOM 3946 N N . VAL B 1 233 ? 30.875 0.403 -6.502 1.00 23.08 213 VAL B N 1
ATOM 3947 C CA . VAL B 1 233 ? 29.550 0.899 -6.096 1.00 22.10 213 VAL B CA 1
ATOM 3948 C C . VAL B 1 233 ? 28.518 -0.232 -6.087 1.00 21.84 213 VAL B C 1
ATOM 3949 O O . VAL B 1 233 ? 28.634 -1.156 -6.867 1.00 22.12 213 VAL B O 1
ATOM 3953 N N . ASN B 1 234 ? 27.507 -0.124 -5.223 1.00 22.62 214 ASN B N 1
ATOM 3954 C CA . ASN B 1 234 ? 26.281 -0.956 -5.305 1.00 22.72 214 ASN B CA 1
ATOM 3955 C C . ASN B 1 234 ? 25.308 -0.304 -6.284 1.00 22.27 214 ASN B C 1
ATOM 3956 O O . ASN B 1 234 ? 25.344 0.919 -6.452 1.00 21.65 214 ASN B O 1
ATOM 3961 N N . ASP B 1 235 ? 24.426 -1.103 -6.894 1.00 20.89 215 ASP B N 1
ATOM 3962 C CA . ASP B 1 235 ? 23.379 -0.563 -7.789 1.00 20.89 215 ASP B CA 1
ATOM 3963 C C . ASP B 1 235 ? 22.361 0.120 -6.880 1.00 21.00 215 ASP B C 1
ATOM 3964 O O . ASP B 1 235 ? 22.481 -0.016 -5.673 1.00 21.76 215 ASP B O 1
ATOM 3969 N N . VAL B 1 236 ? 21.409 0.883 -7.431 1.00 18.93 216 VAL B N 1
ATOM 3970 C CA . VAL B 1 236 ? 20.475 1.661 -6.612 1.00 18.92 216 VAL B CA 1
ATOM 3971 C C . VAL B 1 236 ? 19.048 1.258 -6.969 1.00 18.96 216 VAL B C 1
ATOM 3972 O O . VAL B 1 236 ? 18.858 0.368 -7.800 1.00 18.97 216 VAL B O 1
ATOM 3976 N N . LEU B 1 237 ? 18.069 1.900 -6.336 1.00 18.37 217 LEU B N 1
ATOM 3977 C CA . LEU B 1 237 ? 16.678 1.818 -6.748 1.00 17.91 217 LEU B CA 1
ATOM 3978 C C . LEU B 1 237 ? 16.386 2.905 -7.759 1.00 18.14 217 LEU B C 1
ATOM 3979 O O . LEU B 1 237 ? 17.014 3.973 -7.733 1.00 18.36 217 LEU B O 1
ATOM 3984 N N . TYR B 1 238 ? 15.407 2.641 -8.614 1.00 17.46 218 TYR B N 1
ATOM 3985 C CA . TYR B 1 238 ? 15.096 3.499 -9.746 1.00 17.21 218 TYR B CA 1
ATOM 3986 C C . TYR B 1 238 ? 13.632 3.888 -9.753 1.00 18.04 218 TYR B C 1
ATOM 3987 O O . TYR B 1 238 ? 12.743 3.081 -9.367 1.00 17.81 218 TYR B O 1
ATOM 3996 N N . ALA B 1 239 ? 13.407 5.122 -10.200 1.00 18.23 219 ALA B N 1
ATOM 3997 C CA . ALA B 1 239 ? 12.090 5.711 -10.358 1.00 18.59 219 ALA B CA 1
ATOM 3998 C C . ALA B 1 239 ? 12.060 6.553 -11.625 1.00 18.95 219 ALA B C 1
ATOM 3999 O O . ALA B 1 239 ? 13.111 6.875 -12.183 1.00 18.47 219 ALA B O 1
ATOM 4001 N N . GLY B 1 240 ? 10.862 6.892 -12.101 1.00 18.81 220 GLY B N 1
ATOM 4002 C CA . GLY B 1 240 ? 10.730 7.762 -13.247 1.00 19.92 220 GLY B CA 1
ATOM 4003 C C . GLY B 1 240 ? 10.956 6.991 -14.544 1.00 20.23 220 GLY B C 1
ATOM 4004 O O . GLY B 1 240 ? 10.755 5.759 -14.607 1.00 18.94 220 GLY B O 1
ATOM 4005 N N . HIS B 1 241 ? 11.372 7.723 -15.570 1.00 21.27 221 HIS B N 1
ATOM 4006 C CA . HIS B 1 241 ? 11.499 7.162 -16.928 1.00 21.47 221 HIS B CA 1
ATOM 4007 C C . HIS B 1 241 ? 12.597 6.098 -16.998 1.00 21.39 221 HIS B C 1
ATOM 4008 O O . HIS B 1 241 ? 13.519 6.096 -16.178 1.00 19.69 221 HIS B O 1
ATOM 4015 N N . ASN B 1 242 ? 12.506 5.195 -17.986 1.00 20.45 222 ASN B N 1
ATOM 4016 C CA . ASN B 1 242 ? 13.469 4.109 -18.106 1.00 21.87 222 ASN B CA 1
ATOM 4017 C C . ASN B 1 242 ? 14.642 4.325 -19.044 1.00 21.22 222 ASN B C 1
ATOM 4018 O O . ASN B 1 242 ? 15.327 3.375 -19.378 1.00 21.07 222 ASN B O 1
ATOM 4023 N N . SER B 1 243 ? 14.868 5.565 -19.475 1.00 20.47 223 SER B N 1
ATOM 4024 C CA . SER B 1 243 ? 15.940 5.872 -20.396 1.00 20.94 223 SER B CA 1
ATOM 4025 C C . SER B 1 243 ? 16.450 7.276 -20.019 1.00 20.46 223 SER B C 1
ATOM 4026 O O . SER B 1 243 ? 15.639 8.113 -19.628 1.00 20.41 223 SER B O 1
ATOM 4029 N N . THR B 1 244 ? 17.754 7.544 -20.156 1.00 19.91 224 THR B N 1
ATOM 4030 C CA . THR B 1 244 ? 18.254 8.911 -19.912 1.00 20.47 224 THR B CA 1
ATOM 4031 C C . THR B 1 244 ? 18.677 9.595 -21.196 1.00 21.02 224 THR B C 1
ATOM 4032 O O . THR B 1 244 ? 18.756 10.816 -21.259 1.00 20.54 224 THR B O 1
ATOM 4036 N N . TRP B 1 245 ? 18.962 8.790 -22.216 1.00 20.07 225 TRP B N 1
ATOM 4037 C CA . TRP B 1 245 ? 19.195 9.325 -23.544 1.00 21.70 225 TRP B CA 1
ATOM 4038 C C . TRP B 1 245 ? 18.175 8.610 -24.429 1.00 21.99 225 TRP B C 1
ATOM 4039 O O . TRP B 1 245 ? 18.285 7.427 -24.667 1.00 22.37 225 TRP B O 1
ATOM 4050 N N . ASP B 1 246 ? 17.171 9.349 -24.874 1.00 23.00 226 ASP B N 1
ATOM 4051 C CA . ASP B 1 246 ? 15.975 8.768 -25.477 1.00 23.28 226 ASP B CA 1
ATOM 4052 C C . ASP B 1 246 ? 15.528 9.409 -26.815 1.00 24.19 226 ASP B C 1
ATOM 4053 O O . ASP B 1 246 ? 14.712 10.335 -26.827 1.00 23.70 226 ASP B O 1
ATOM 4058 N N . PRO B 1 247 ? 16.029 8.882 -27.964 1.00 25.10 227 PRO B N 1
ATOM 4059 C CA . PRO B 1 247 ? 15.530 9.299 -29.285 1.00 26.56 227 PRO B CA 1
ATOM 4060 C C . PRO B 1 247 ? 14.033 9.133 -29.494 1.00 27.33 227 PRO B C 1
ATOM 4061 O O . PRO B 1 247 ? 13.484 9.767 -30.392 1.00 28.66 227 PRO B O 1
ATOM 4065 N N . GLN B 1 248 ? 13.370 8.323 -28.663 1.00 27.61 228 GLN B N 1
ATOM 4066 C CA . GLN B 1 248 ? 11.927 8.125 -28.793 1.00 29.16 228 GLN B CA 1
ATOM 4067 C C . GLN B 1 248 ? 11.090 9.254 -28.171 1.00 28.67 228 GLN B C 1
ATOM 4068 O O . GLN B 1 248 ? 9.964 9.491 -28.611 1.00 29.19 228 GLN B O 1
ATOM 4074 N N . SER B 1 249 ? 11.631 9.976 -27.176 1.00 27.33 229 SER B N 1
ATOM 4075 C CA . SER B 1 249 ? 10.825 10.964 -26.449 1.00 25.53 229 SER B CA 1
ATOM 4076 C C . SER B 1 249 ? 11.470 12.344 -26.268 1.00 25.32 229 SER B C 1
ATOM 4077 O O . SER B 1 249 ? 10.800 13.302 -25.877 1.00 25.14 229 SER B O 1
ATOM 4080 N N . ASN B 1 250 ? 12.763 12.412 -26.551 1.00 24.62 230 ASN B N 1
ATOM 4081 C CA . ASN B 1 250 ? 13.539 13.629 -26.403 1.00 24.90 230 ASN B CA 1
ATOM 4082 C C . ASN B 1 250 ? 13.765 14.284 -27.769 1.00 25.00 230 ASN B C 1
ATOM 4083 O O . ASN B 1 250 ? 14.312 13.655 -28.676 1.00 25.00 230 ASN B O 1
ATOM 4088 N N . SER B 1 251 ? 13.322 15.539 -27.901 1.00 25.70 231 SER B N 1
ATOM 4089 C CA . SER B 1 251 ? 13.351 16.284 -29.175 1.00 26.06 231 SER B CA 1
ATOM 4090 C C . SER B 1 251 ? 14.753 16.449 -29.767 1.00 26.51 231 SER B C 1
ATOM 4091 O O . SER B 1 251 ? 14.948 16.430 -31.013 1.00 26.08 231 SER B O 1
ATOM 4094 N N . ILE B 1 252 ? 15.746 16.594 -28.884 1.00 25.51 232 ILE B N 1
ATOM 4095 C CA . ILE B 1 252 ? 17.124 16.778 -29.329 1.00 25.12 232 ILE B CA 1
ATOM 4096 C C . ILE B 1 252 ? 17.775 15.462 -29.796 1.00 26.49 232 ILE B C 1
ATOM 4097 O O . ILE B 1 252 ? 18.369 15.392 -30.904 1.00 26.09 232 ILE B O 1
ATOM 4102 N N . ALA B 1 253 ? 17.678 14.427 -28.964 1.00 26.13 233 ALA B N 1
ATOM 4103 C CA . ALA B 1 253 ? 18.208 13.113 -29.304 1.00 27.67 233 ALA B CA 1
ATOM 4104 C C . ALA B 1 253 ? 17.567 12.592 -30.602 1.00 28.36 233 ALA B C 1
ATOM 4105 O O . ALA B 1 253 ? 18.267 12.019 -31.453 1.00 28.34 233 ALA B O 1
ATOM 4107 N N . LYS B 1 254 ? 16.266 12.846 -30.750 1.00 29.74 234 LYS B N 1
ATOM 4108 C CA . LYS B 1 254 ? 15.453 12.402 -31.906 1.00 31.36 234 LYS B CA 1
ATOM 4109 C C . LYS B 1 254 ? 15.898 13.068 -33.198 1.00 31.93 234 LYS B C 1
ATOM 4110 O O . LYS B 1 254 ? 16.010 12.407 -34.247 1.00 32.18 234 LYS B O 1
ATOM 4116 N N . TYR B 1 255 ? 16.138 14.374 -33.117 1.00 32.22 235 TYR B N 1
ATOM 4117 C CA . TYR B 1 255 ? 16.660 15.155 -34.241 1.00 33.98 235 TYR B CA 1
ATOM 4118 C C . TYR B 1 255 ? 18.004 14.625 -34.705 1.00 34.83 235 TYR B C 1
ATOM 4119 O O . TYR B 1 255 ? 18.258 14.519 -35.920 1.00 35.28 235 TYR B O 1
ATOM 4128 N N . ASN B 1 256 ? 18.859 14.281 -33.747 1.00 35.68 236 ASN B N 1
ATOM 4129 C CA . ASN B 1 256 ? 20.191 13.752 -34.047 1.00 37.28 236 ASN B CA 1
ATOM 4130 C C . ASN B 1 256 ? 20.270 12.286 -34.437 1.00 38.33 236 ASN B C 1
ATOM 4131 O O . ASN B 1 256 ? 21.139 11.921 -35.223 1.00 37.91 236 ASN B O 1
ATOM 4136 N N . TYR B 1 257 ? 19.402 11.454 -33.865 1.00 39.72 237 TYR B N 1
ATOM 4137 C CA . TYR B 1 257 ? 19.458 9.993 -34.063 1.00 41.35 237 TYR B CA 1
ATOM 4138 C C . TYR B 1 257 ? 18.044 9.454 -34.110 1.00 41.68 237 TYR B C 1
ATOM 4139 O O . TYR B 1 257 ? 17.553 8.856 -33.147 1.00 41.99 237 TYR B O 1
ATOM 4148 N N . PRO B 1 258 ? 17.408 9.649 -35.261 1.00 41.95 238 PRO B N 1
ATOM 4149 C CA . PRO B 1 258 ? 15.969 9.442 -35.442 1.00 41.77 238 PRO B CA 1
ATOM 4150 C C . PRO B 1 258 ? 15.224 8.136 -34.999 1.00 41.67 238 PRO B C 1
ATOM 4151 O O . PRO B 1 258 ? 14.030 8.259 -34.729 1.00 41.80 238 PRO B O 1
ATOM 4153 N N . ASN B 1 259 ? 15.779 6.914 -34.918 1.00 41.29 239 ASN B N 1
ATOM 4154 C CA . ASN B 1 259 ? 17.092 6.351 -35.318 1.00 40.40 239 ASN B CA 1
ATOM 4155 C C . ASN B 1 259 ? 17.687 5.481 -34.179 1.00 39.60 239 ASN B C 1
ATOM 4156 O O . ASN B 1 259 ? 17.915 4.277 -34.350 1.00 39.82 239 ASN B O 1
ATOM 4161 N N . GLY B 1 260 ? 17.913 6.080 -33.015 1.00 37.79 240 GLY B N 1
ATOM 4162 C CA . GLY B 1 260 ? 18.671 5.420 -31.960 1.00 35.17 240 GLY B CA 1
ATOM 4163 C C . GLY B 1 260 ? 17.792 4.654 -30.994 1.00 33.24 240 GLY B C 1
ATOM 4164 O O . GLY B 1 260 ? 16.589 4.908 -30.887 1.00 33.34 240 GLY B O 1
ATOM 4165 N N . LYS B 1 261 ? 18.407 3.706 -30.306 1.00 32.10 241 LYS B N 1
ATOM 4166 C CA . LYS B 1 261 ? 17.740 2.977 -29.252 1.00 30.81 241 LYS B CA 1
ATOM 4167 C C . LYS B 1 261 ? 17.965 3.743 -27.944 1.00 29.04 241 LYS B C 1
ATOM 4168 O O . LYS B 1 261 ? 19.075 4.225 -27.688 1.00 29.02 241 LYS B O 1
ATOM 4174 N N . PRO B 1 262 ? 16.925 3.838 -27.112 1.00 28.03 242 PRO B N 1
ATOM 4175 C CA . PRO B 1 262 ? 17.087 4.549 -25.850 1.00 26.06 242 PRO B CA 1
ATOM 4176 C C . PRO B 1 262 ? 18.101 3.848 -24.976 1.00 25.21 242 PRO B C 1
ATOM 4177 O O . PRO B 1 262 ? 18.210 2.619 -25.021 1.00 24.58 242 PRO B O 1
ATOM 4181 N N . GLU B 1 263 ? 18.845 4.612 -24.175 1.00 22.93 243 GLU B N 1
ATOM 4182 C CA . GLU B 1 263 ? 19.785 4.019 -23.233 1.00 21.54 243 GLU B CA 1
ATOM 4183 C C . GLU B 1 263 ? 19.675 4.774 -21.918 1.00 21.64 243 GLU B C 1
ATOM 4184 O O . GLU B 1 263 ? 19.173 5.888 -21.913 1.00 20.74 243 GLU B O 1
ATOM 4190 N N . HIS B 1 264 ? 20.163 4.148 -20.847 1.00 18.82 244 HIS B N 1
ATOM 4191 C CA . HIS B 1 264 ? 20.120 4.670 -19.490 1.00 19.60 244 HIS B CA 1
ATOM 4192 C C . HIS B 1 264 ? 21.594 4.742 -19.124 1.00 17.92 244 HIS B C 1
ATOM 4193 O O . HIS B 1 264 ? 22.215 3.732 -18.783 1.00 19.07 244 HIS B O 1
ATOM 4200 N N . LEU B 1 265 ? 22.143 5.958 -19.208 1.00 16.58 245 LEU B N 1
ATOM 4201 C CA . LEU B 1 265 ? 23.601 6.184 -19.122 1.00 17.72 245 LEU B CA 1
ATOM 4202 C C . LEU B 1 265 ? 24.050 7.074 -17.952 1.00 17.75 245 LEU B C 1
ATOM 4203 O O . LEU B 1 265 ? 25.250 7.122 -17.613 1.00 17.78 245 LEU B O 1
ATOM 4208 N N . ASP B 1 266 ? 23.080 7.743 -17.319 1.00 15.95 246 ASP B N 1
ATOM 4209 C CA . ASP B 1 266 ? 23.390 8.687 -16.237 1.00 15.86 246 ASP B CA 1
ATOM 4210 C C . ASP B 1 266 ? 22.973 8.114 -14.887 1.00 15.78 246 ASP B C 1
ATOM 4211 O O . ASP B 1 266 ? 21.824 7.650 -14.749 1.00 16.17 246 ASP B O 1
ATOM 4216 N N . TYR B 1 267 ? 23.863 8.213 -13.900 1.00 15.90 247 TYR B N 1
ATOM 4217 C CA . TYR B 1 267 ? 23.614 7.612 -12.568 1.00 15.74 247 TYR B CA 1
ATOM 4218 C C . TYR B 1 267 ? 24.184 8.445 -11.435 1.00 16.55 247 TYR B C 1
ATOM 4219 O O . TYR B 1 267 ? 25.106 9.231 -11.638 1.00 15.66 247 TYR B O 1
ATOM 4228 N N . ILE B 1 268 ? 23.651 8.244 -10.224 1.00 15.91 248 ILE B N 1
ATOM 4229 C CA . ILE B 1 268 ? 24.346 8.680 -9.011 1.00 16.27 248 ILE B CA 1
ATOM 4230 C C . ILE B 1 268 ? 24.401 7.496 -8.074 1.00 18.59 248 ILE B C 1
ATOM 4231 O O . ILE B 1 268 ? 23.366 7.004 -7.616 1.00 18.92 248 ILE B O 1
ATOM 4236 N N . PHE B 1 269 ? 25.633 7.041 -7.833 1.00 19.51 249 PHE B N 1
ATOM 4237 C CA . PHE B 1 269 ? 25.933 5.917 -6.926 1.00 20.13 249 PHE B CA 1
ATOM 4238 C C . PHE B 1 269 ? 26.634 6.440 -5.683 1.00 21.62 249 PHE B C 1
ATOM 4239 O O . PHE B 1 269 ? 26.977 7.634 -5.574 1.00 20.98 249 PHE B O 1
ATOM 4247 N N . THR B 1 270 ? 26.889 5.527 -4.744 1.00 21.85 250 THR B N 1
ATOM 4248 C CA . THR B 1 270 ? 27.832 5.826 -3.653 1.00 22.37 250 THR B CA 1
ATOM 4249 C C . THR B 1 270 ? 28.926 4.762 -3.590 1.00 22.95 250 THR B C 1
ATOM 4250 O O . THR B 1 270 ? 28.724 3.646 -4.049 1.00 23.02 250 THR B O 1
ATOM 4254 N N . ASP B 1 271 ? 30.068 5.094 -2.977 1.00 23.82 251 ASP B N 1
ATOM 4255 C CA . ASP B 1 271 ? 31.156 4.112 -2.820 1.00 23.91 251 ASP B CA 1
ATOM 4256 C C . ASP B 1 271 ? 30.728 3.045 -1.809 1.00 24.42 251 ASP B C 1
ATOM 4257 O O . ASP B 1 271 ? 30.254 3.380 -0.737 1.00 24.73 251 ASP B O 1
ATOM 4262 N N . LYS B 1 272 ? 30.887 1.770 -2.174 1.00 25.76 252 LYS B N 1
ATOM 4263 C CA . LYS B 1 272 ? 30.259 0.679 -1.401 1.00 28.02 252 LYS B CA 1
ATOM 4264 C C . LYS B 1 272 ? 30.983 0.370 -0.088 1.00 28.88 252 LYS B C 1
ATOM 4265 O O . LYS B 1 272 ? 30.454 -0.352 0.779 1.00 27.90 252 LYS B O 1
ATOM 4271 N N . ASP B 1 273 ? 32.187 0.925 0.046 1.00 29.54 253 ASP B N 1
ATOM 4272 C CA . ASP B 1 273 ? 32.992 0.738 1.249 1.00 30.46 253 ASP B CA 1
ATOM 4273 C C . ASP B 1 273 ? 32.904 1.911 2.203 1.00 30.48 253 ASP B C 1
ATOM 4274 O O . ASP B 1 273 ? 33.548 1.899 3.251 1.00 30.46 253 ASP B O 1
ATOM 4279 N N . HIS B 1 274 ? 32.101 2.915 1.849 1.00 29.30 254 HIS B N 1
ATOM 4280 C CA . HIS B 1 274 ? 31.780 4.009 2.769 1.00 29.07 254 HIS B CA 1
ATOM 4281 C C . HIS B 1 274 ? 30.313 4.027 3.130 1.00 29.41 254 HIS B C 1
ATOM 4282 O O . HIS B 1 274 ? 29.524 3.267 2.550 1.00 29.88 254 HIS B O 1
ATOM 4289 N N . LYS B 1 275 ? 29.937 4.910 4.058 1.00 28.45 255 LYS B N 1
ATOM 4290 C CA . LYS B 1 275 ? 28.579 4.885 4.612 1.00 29.11 255 LYS B CA 1
ATOM 4291 C C . LYS B 1 275 ? 27.511 4.978 3.529 1.00 28.78 255 LYS B C 1
ATOM 4292 O O . LYS B 1 275 ? 27.606 5.808 2.625 1.00 28.71 255 LYS B O 1
ATOM 4298 N N . GLN B 1 276 ? 26.507 4.117 3.623 1.00 28.25 256 GLN B N 1
ATOM 4299 C CA . GLN B 1 276 ? 25.425 4.112 2.626 1.00 28.51 256 GLN B CA 1
ATOM 4300 C C . GLN B 1 276 ? 24.285 5.030 3.068 1.00 28.87 256 GLN B C 1
ATOM 4301 O O . GLN B 1 276 ? 23.894 5.023 4.230 1.00 28.96 256 GLN B O 1
ATOM 4307 N N . PRO B 1 277 ? 23.733 5.831 2.135 1.00 29.42 257 PRO B N 1
ATOM 4308 C CA . PRO B 1 277 ? 22.538 6.554 2.544 1.00 30.29 257 PRO B CA 1
ATOM 4309 C C . PRO B 1 277 ? 21.411 5.538 2.738 1.00 31.19 257 PRO B C 1
ATOM 4310 O O . PRO B 1 277 ? 21.527 4.384 2.281 1.00 31.29 257 PRO B O 1
ATOM 4314 N N . LYS B 1 278 ? 20.356 5.942 3.434 1.00 32.28 258 LYS B N 1
ATOM 4315 C CA . LYS B 1 278 ? 19.265 5.030 3.768 1.00 33.81 258 LYS B CA 1
ATOM 4316 C C . LYS B 1 278 ? 18.997 4.044 2.640 1.00 33.34 258 LYS B C 1
ATOM 4317 O O . LYS B 1 278 ? 19.362 2.872 2.708 1.00 35.43 258 LYS B O 1
ATOM 4323 N N . GLN B 1 279 ? 18.336 4.530 1.606 1.00 31.64 259 GLN B N 1
ATOM 4324 C CA . GLN B 1 279 ? 17.941 3.716 0.494 1.00 29.22 259 GLN B CA 1
ATOM 4325 C C . GLN B 1 279 ? 18.022 4.708 -0.638 1.00 26.82 259 GLN B C 1
ATOM 4326 O O . GLN B 1 279 ? 17.082 5.466 -0.871 1.00 26.25 259 GLN B O 1
ATOM 4332 N N . LEU B 1 280 ? 19.146 4.687 -1.336 1.00 23.69 260 LEU B N 1
ATOM 4333 C CA . LEU B 1 280 ? 19.374 5.642 -2.419 1.00 21.44 260 LEU B CA 1
ATOM 4334 C C . LEU B 1 280 ? 18.530 5.332 -3.670 1.00 19.59 260 LEU B C 1
ATOM 4335 O O . LEU B 1 280 ? 18.498 4.205 -4.127 1.00 20.02 260 LEU B O 1
ATOM 4340 N N . VAL B 1 281 ? 17.895 6.359 -4.227 1.00 18.06 261 VAL B N 1
ATOM 4341 C CA . VAL B 1 281 ? 16.999 6.257 -5.382 1.00 16.00 261 VAL B CA 1
ATOM 4342 C C . VAL B 1 281 ? 17.604 7.129 -6.499 1.00 15.88 261 VAL B C 1
ATOM 4343 O O . VAL B 1 281 ? 18.169 8.189 -6.211 1.00 15.23 261 VAL B O 1
ATOM 4347 N N . ASN B 1 282 ? 17.518 6.671 -7.744 1.00 15.43 262 ASN B N 1
ATOM 4348 C CA . ASN B 1 282 ? 17.792 7.544 -8.902 1.00 15.64 262 ASN B CA 1
ATOM 4349 C C . ASN B 1 282 ? 16.483 7.675 -9.645 1.00 15.85 262 ASN B C 1
ATOM 4350 O O . ASN B 1 282 ? 15.918 6.664 -10.070 1.00 16.34 262 ASN B O 1
ATOM 4355 N N . GLU B 1 283 ? 15.995 8.891 -9.767 1.00 16.20 263 GLU B N 1
ATOM 4356 C CA . GLU B 1 283 ? 14.755 9.147 -10.464 1.00 17.29 263 GLU B CA 1
ATOM 4357 C C . GLU B 1 283 ? 15.082 9.877 -11.741 1.00 17.07 263 GLU B C 1
ATOM 4358 O O . GLU B 1 283 ? 15.616 11.011 -11.681 1.00 16.90 263 GLU B O 1
ATOM 4364 N N . VAL B 1 284 ? 14.747 9.280 -12.882 1.00 16.24 264 VAL B N 1
ATOM 4365 C CA . VAL B 1 284 ? 14.908 9.992 -14.189 1.00 16.31 264 VAL B CA 1
ATOM 4366 C C . VAL B 1 284 ? 13.784 10.996 -14.387 1.00 17.05 264 VAL B C 1
ATOM 4367 O O . VAL B 1 284 ? 12.582 10.611 -14.393 1.00 18.03 264 VAL B O 1
ATOM 4371 N N . VAL B 1 285 ? 14.176 12.264 -14.592 1.00 15.06 265 VAL B N 1
ATOM 4372 C CA . VAL B 1 285 ? 13.237 13.382 -14.709 1.00 17.02 265 VAL B CA 1
ATOM 4373 C C . VAL B 1 285 ? 13.032 13.784 -16.160 1.00 18.35 265 VAL B C 1
ATOM 4374 O O . VAL B 1 285 ? 14.009 13.993 -16.896 1.00 18.51 265 VAL B O 1
ATOM 4378 N N . THR B 1 286 ? 11.771 13.841 -16.581 1.00 18.64 266 THR B N 1
ATOM 4379 C CA . THR B 1 286 ? 11.450 14.136 -17.982 1.00 19.45 266 THR B CA 1
ATOM 4380 C C . THR B 1 286 ? 10.751 15.468 -18.166 1.00 19.53 266 THR B C 1
ATOM 4381 O O . THR B 1 286 ? 10.071 15.679 -19.194 1.00 18.97 266 THR B O 1
ATOM 4385 N N . GLU B 1 287 ? 10.977 16.395 -17.220 1.00 18.03 267 GLU B N 1
ATOM 4386 C CA . GLU B 1 287 ? 10.503 17.760 -17.332 1.00 18.62 267 GLU B CA 1
ATOM 4387 C C . GLU B 1 287 ? 10.954 18.337 -18.665 1.00 18.86 267 GLU B C 1
ATOM 4388 O O . GLU B 1 287 ? 12.064 18.064 -19.135 1.00 18.71 267 GLU B O 1
ATOM 4394 N N . LYS B 1 288 ? 10.074 19.115 -19.285 1.00 20.44 268 LYS B N 1
ATOM 4395 C CA . LYS B 1 288 ? 10.406 19.806 -20.528 1.00 22.40 268 LYS B CA 1
ATOM 4396 C C . LYS B 1 288 ? 10.164 21.300 -20.405 1.00 22.93 268 LYS B C 1
ATOM 4397 O O . LYS B 1 288 ? 9.143 21.720 -19.836 1.00 23.57 268 LYS B O 1
ATOM 4403 N N . PRO B 1 289 ? 11.085 22.115 -20.954 1.00 24.02 269 PRO B N 1
ATOM 4404 C CA . PRO B 1 289 ? 10.879 23.558 -20.944 1.00 25.42 269 PRO B CA 1
ATOM 4405 C C . PRO B 1 289 ? 9.773 23.919 -21.928 1.00 26.99 269 PRO B C 1
ATOM 4406 O O . PRO B 1 289 ? 9.383 23.070 -22.733 1.00 27.67 269 PRO B O 1
ATOM 4410 N N . LYS B 1 290 ? 9.306 25.166 -21.872 1.00 27.49 270 LYS B N 1
ATOM 4411 C CA . LYS B 1 290 ? 8.535 25.719 -22.984 1.00 29.12 270 LYS B CA 1
ATOM 4412 C C . LYS B 1 290 ? 9.396 25.598 -24.250 1.00 28.30 270 LYS B C 1
ATOM 4413 O O . LYS B 1 290 ? 10.623 25.678 -24.185 1.00 28.66 270 LYS B O 1
ATOM 4419 N N . PRO B 1 291 ? 8.765 25.351 -25.411 1.00 29.24 271 PRO B N 1
ATOM 4420 C CA . PRO B 1 291 ? 9.566 25.176 -26.629 1.00 28.49 271 PRO B CA 1
ATOM 4421 C C . PRO B 1 291 ? 10.476 26.362 -26.967 1.00 27.98 271 PRO B C 1
ATOM 4422 O O . PRO B 1 291 ? 10.118 27.526 -26.706 1.00 28.19 271 PRO B O 1
ATOM 4426 N N . TRP B 1 292 ? 11.642 26.054 -27.538 1.00 27.20 272 TRP B N 1
ATOM 4427 C CA . TRP B 1 292 ? 12.660 27.049 -27.859 1.00 26.76 272 TRP B CA 1
ATOM 4428 C C . TRP B 1 292 ? 13.080 26.868 -29.315 1.00 27.04 272 TRP B C 1
ATOM 4429 O O . TRP B 1 292 ? 13.038 25.750 -29.825 1.00 27.19 272 TRP B O 1
ATOM 4440 N N . ASP B 1 293 ? 13.461 27.959 -29.989 1.00 27.40 273 ASP B N 1
ATOM 4441 C CA . ASP B 1 293 ? 13.758 27.884 -31.418 1.00 28.05 273 ASP B CA 1
ATOM 4442 C C . ASP B 1 293 ? 15.182 28.281 -31.813 1.00 28.55 273 ASP B C 1
ATOM 4443 O O . ASP B 1 293 ? 15.945 28.853 -31.034 1.00 27.59 273 ASP B O 1
ATOM 4448 N N . VAL B 1 294 ? 15.544 27.984 -33.045 1.00 29.22 274 VAL B N 1
ATOM 4449 C CA . VAL B 1 294 ? 16.833 28.359 -33.533 1.00 30.34 274 VAL B CA 1
ATOM 4450 C C . VAL B 1 294 ? 16.718 28.702 -35.029 1.00 31.66 274 VAL B C 1
ATOM 4451 O O . VAL B 1 294 ? 16.125 27.953 -35.791 1.00 31.28 274 VAL B O 1
ATOM 4455 N N . TYR B 1 295 ? 17.250 29.853 -35.423 1.00 32.61 275 TYR B N 1
ATOM 4456 C CA . TYR B 1 295 ? 17.455 30.151 -36.837 1.00 34.64 275 TYR B CA 1
ATOM 4457 C C . TYR B 1 295 ? 18.862 29.692 -37.170 1.00 35.33 275 TYR B C 1
ATOM 4458 O O . TYR B 1 295 ? 19.838 30.346 -36.802 1.00 36.54 275 TYR B O 1
ATOM 4467 N N . ALA B 1 296 ? 18.979 28.541 -37.812 1.00 35.43 276 ALA B N 1
ATOM 4468 C CA . ALA B 1 296 ? 20.256 28.119 -38.382 1.00 36.40 276 ALA B CA 1
ATOM 4469 C C . ALA B 1 296 ? 20.467 28.765 -39.762 1.00 36.98 276 ALA B C 1
ATOM 4470 O O . ALA B 1 296 ? 19.606 29.517 -40.232 1.00 37.49 276 ALA B O 1
ATOM 4472 N N . ALA B 1 297 ? 21.611 28.476 -40.388 1.00 37.84 277 ALA B N 1
ATOM 4473 C CA . ALA B 1 297 ? 21.919 28.922 -41.750 1.00 38.57 277 ALA B CA 1
ATOM 4474 C C . ALA B 1 297 ? 20.751 28.682 -42.712 1.00 38.54 277 ALA B C 1
ATOM 4475 O O . ALA B 1 297 ? 20.152 29.643 -43.215 1.00 39.22 277 ALA B O 1
ATOM 4477 N N . ALA B 1 298 ? 20.396 27.409 -42.914 1.00 38.22 278 ALA B N 1
ATOM 4478 C CA . ALA B 1 298 ? 19.445 26.997 -43.967 1.00 37.69 278 ALA B CA 1
ATOM 4479 C C . ALA B 1 298 ? 18.040 26.613 -43.477 1.00 37.29 278 ALA B C 1
ATOM 4480 O O . ALA B 1 298 ? 17.200 26.169 -44.277 1.00 37.32 278 ALA B O 1
ATOM 4482 N N . TYR B 1 299 ? 17.791 26.767 -42.177 1.00 35.80 279 TYR B N 1
ATOM 4483 C CA . TYR B 1 299 ? 16.536 26.289 -41.574 1.00 35.09 279 TYR B CA 1
ATOM 4484 C C . TYR B 1 299 ? 16.214 26.982 -40.261 1.00 33.49 279 TYR B C 1
ATOM 4485 O O . TYR B 1 299 ? 17.080 27.599 -39.650 1.00 33.95 279 TYR B O 1
ATOM 4494 N N . TYR B 1 300 ? 14.946 26.890 -39.868 1.00 32.18 280 TYR B N 1
ATOM 4495 C CA . TYR B 1 300 ? 14.434 27.333 -38.593 1.00 30.29 280 TYR B CA 1
ATOM 4496 C C . TYR B 1 300 ? 13.818 26.096 -37.912 1.00 29.85 280 TYR B C 1
ATOM 4497 O O . TYR B 1 300 ? 13.135 25.297 -38.561 1.00 28.73 280 TYR B O 1
ATOM 4506 N N . TYR B 1 301 ? 14.093 25.900 -36.622 1.00 28.68 281 TYR B N 1
ATOM 4507 C CA . TYR B 1 301 ? 13.623 24.660 -35.957 1.00 27.61 281 TYR B CA 1
ATOM 4508 C C . TYR B 1 301 ? 13.222 24.887 -34.506 1.00 26.92 281 TYR B C 1
ATOM 4509 O O . TYR B 1 301 ? 13.690 25.838 -33.892 1.00 25.96 281 TYR B O 1
ATOM 4518 N N . VAL B 1 302 ? 12.298 24.066 -34.002 1.00 26.43 282 VAL B N 1
ATOM 4519 C CA . VAL B 1 302 ? 11.737 24.241 -32.657 1.00 25.25 282 VAL B CA 1
ATOM 4520 C C . VAL B 1 302 ? 11.979 22.951 -31.853 1.00 25.90 282 VAL B C 1
ATOM 4521 O O . VAL B 1 302 ? 11.687 21.860 -32.347 1.00 24.15 282 VAL B O 1
ATOM 4525 N N . TYR B 1 303 ? 12.539 23.081 -30.638 1.00 24.54 283 TYR B N 1
ATOM 4526 C CA . TYR B 1 303 ? 12.708 21.929 -29.748 1.00 24.31 283 TYR B CA 1
ATOM 4527 C C . TYR B 1 303 ? 12.071 22.209 -28.400 1.00 24.08 283 TYR B C 1
ATOM 4528 O O . TYR B 1 303 ? 11.688 23.336 -28.118 1.00 24.63 283 TYR B O 1
ATOM 4537 N N . ASN B 1 304 ? 11.953 21.182 -27.560 1.00 23.12 284 ASN B N 1
ATOM 4538 C CA . ASN B 1 304 ? 11.406 21.392 -26.233 1.00 22.57 284 ASN B CA 1
ATOM 4539 C C . ASN B 1 304 ? 12.100 20.522 -25.191 1.00 22.05 284 ASN B C 1
ATOM 4540 O O . ASN B 1 304 ? 11.447 19.966 -24.309 1.00 22.89 284 ASN B O 1
ATOM 4545 N N . ASP B 1 305 ? 13.420 20.421 -25.297 1.00 21.48 285 ASP B N 1
ATOM 4546 C CA . ASP B 1 305 ? 14.219 19.815 -24.223 1.00 21.18 285 ASP B CA 1
ATOM 4547 C C . ASP B 1 305 ? 15.382 20.700 -23.707 1.00 20.04 285 ASP B C 1
ATOM 4548 O O . ASP B 1 305 ? 15.856 21.602 -24.397 1.00 18.57 285 ASP B O 1
ATOM 4553 N N . PHE B 1 306 ? 15.801 20.453 -22.461 1.00 19.59 286 PHE B N 1
ATOM 4554 C CA . PHE B 1 306 ? 16.945 21.163 -21.882 1.00 18.67 286 PHE B CA 1
ATOM 4555 C C . PHE B 1 306 ? 18.298 20.712 -22.418 1.00 17.74 286 PHE B C 1
ATOM 4556 O O . PHE B 1 306 ? 19.275 21.466 -22.375 1.00 17.74 286 PHE B O 1
ATOM 4564 N N . SER B 1 307 ? 18.329 19.465 -22.898 1.00 17.95 287 SER B N 1
ATOM 4565 C CA . SER B 1 307 ? 19.508 18.739 -23.300 1.00 18.32 287 SER B CA 1
ATOM 4566 C C . SER B 1 307 ? 19.034 17.465 -24.028 1.00 18.75 287 SER B C 1
ATOM 4567 O O . SER B 1 307 ? 17.860 17.113 -23.977 1.00 19.38 287 SER B O 1
ATOM 4570 N N . ASP B 1 308 ? 19.937 16.807 -24.725 1.00 19.82 288 ASP B N 1
ATOM 4571 C CA . ASP B 1 308 ? 19.570 15.514 -25.314 1.00 19.42 288 ASP B CA 1
ATOM 4572 C C . ASP B 1 308 ? 19.559 14.404 -24.241 1.00 20.02 288 ASP B C 1
ATOM 4573 O O . ASP B 1 308 ? 19.068 13.313 -24.513 1.00 20.00 288 ASP B O 1
ATOM 4578 N N . HIS B 1 309 ? 20.082 14.682 -23.027 1.00 17.98 289 HIS B N 1
ATOM 4579 C CA . HIS B 1 309 ? 19.928 13.732 -21.896 1.00 17.81 289 HIS B CA 1
ATOM 4580 C C . HIS B 1 309 ? 18.869 14.265 -20.920 1.00 17.10 289 HIS B C 1
ATOM 4581 O O . HIS B 1 309 ? 18.731 15.483 -20.777 1.00 16.23 289 HIS B O 1
ATOM 4588 N N . TYR B 1 310 ? 18.157 13.359 -20.246 1.00 16.76 290 TYR B N 1
ATOM 4589 C CA . TYR B 1 310 ? 17.242 13.744 -19.148 1.00 16.58 290 TYR B CA 1
ATOM 4590 C C . TYR B 1 310 ? 18.065 13.834 -17.877 1.00 15.58 290 TYR B C 1
ATOM 4591 O O . TYR B 1 310 ? 19.039 13.100 -17.728 1.00 16.10 290 TYR B O 1
ATOM 4600 N N . PRO B 1 311 ? 17.702 14.760 -16.957 1.00 15.81 291 PRO B N 1
ATOM 4601 C CA . PRO B 1 311 ? 18.451 14.762 -15.691 1.00 15.28 291 PRO B CA 1
ATOM 4602 C C . PRO B 1 311 ? 18.060 13.644 -14.738 1.00 15.34 291 PRO B C 1
ATOM 4603 O O . PRO B 1 311 ? 16.971 13.068 -14.860 1.00 16.19 291 PRO B O 1
ATOM 4607 N N . ILE B 1 312 ? 18.913 13.361 -13.770 1.00 15.68 292 ILE B N 1
ATOM 4608 C CA . ILE B 1 312 ? 18.521 12.426 -12.737 1.00 16.72 292 ILE B CA 1
ATOM 4609 C C . ILE B 1 312 ? 18.500 13.088 -11.358 1.00 16.31 292 ILE B C 1
ATOM 4610 O O . ILE B 1 312 ? 19.355 13.928 -11.026 1.00 15.13 292 ILE B O 1
ATOM 4615 N N . LYS B 1 313 ? 17.477 12.784 -10.583 1.00 16.68 293 LYS B N 1
ATOM 4616 C CA . LYS B 1 313 ? 17.420 13.237 -9.200 1.00 17.47 293 LYS B CA 1
ATOM 4617 C C . LYS B 1 313 ? 17.809 12.047 -8.382 1.00 17.91 293 LYS B C 1
ATOM 4618 O O . LYS B 1 313 ? 17.367 10.926 -8.682 1.00 17.89 293 LYS B O 1
ATOM 4624 N N . ALA B 1 314 ? 18.634 12.269 -7.364 1.00 16.87 294 ALA B N 1
ATOM 4625 C CA . ALA B 1 314 ? 18.905 11.244 -6.384 1.00 17.38 294 ALA B CA 1
ATOM 4626 C C . ALA B 1 314 ? 18.542 11.724 -5.005 1.00 18.41 294 ALA B C 1
ATOM 4627 O O . ALA B 1 314 ? 18.738 12.891 -4.650 1.00 16.64 294 ALA B O 1
ATOM 4629 N N . TYR B 1 315 ? 18.019 10.798 -4.218 1.00 18.84 295 TYR B N 1
ATOM 4630 C CA . TYR B 1 315 ? 17.591 11.112 -2.845 1.00 20.29 295 TYR B CA 1
ATOM 4631 C C . TYR B 1 315 ? 17.422 9.790 -2.088 1.00 21.88 295 TYR B C 1
ATOM 4632 O O . TYR B 1 315 ? 17.467 8.712 -2.674 1.00 20.70 295 TYR B O 1
ATOM 4641 N N . SER B 1 316 ? 17.279 9.895 -0.773 1.00 24.08 296 SER B N 1
ATOM 4642 C CA . SER B 1 316 ? 17.037 8.750 0.098 1.00 26.96 296 SER B CA 1
ATOM 4643 C C . SER B 1 316 ? 15.553 8.623 0.433 1.00 29.71 296 SER B C 1
ATOM 4644 O O . SER B 1 316 ? 14.917 9.606 0.813 1.00 30.38 296 SER B O 1
ATOM 4647 N N . LYS B 1 317 ? 15.016 7.416 0.301 1.00 31.35 297 LYS B N 1
ATOM 4648 C CA . LYS B 1 317 ? 13.615 7.174 0.603 1.00 34.00 297 LYS B CA 1
ATOM 4649 C C . LYS B 1 317 ? 13.469 6.126 1.684 1.00 34.68 297 LYS B C 1
ATOM 4650 O O . LYS B 1 317 ? 12.527 6.218 2.471 1.00 36.01 297 LYS B O 1
#

Organism: Staphylococcus aureus (NCBI:txid1280)

Nearest PDB structures (foldseek):
  3i48-assembly2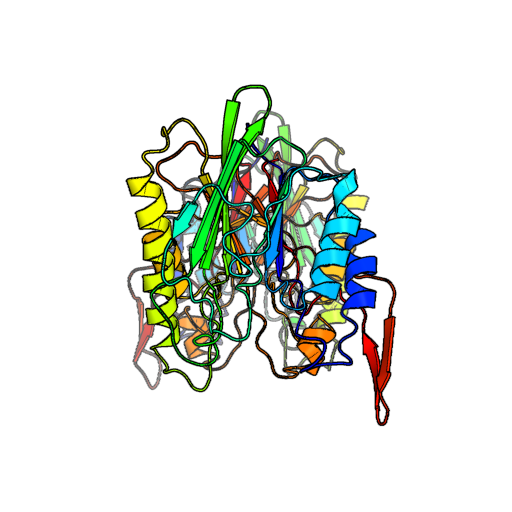_B  TM=1.003E+00  e=4.204E-66  Staphylococcus aureus subsp. aureus RN4220
  3i5v-assembly2_B  TM=9.973E-01  e=6.975E-61  Staphylococcus aureus subsp. aureus RN4220
  3k55-assembly1_A  TM=9.725E-01  e=1.412E-54  Staphylococcus aureus subsp. aureus RN4220
  2ddr-assembly3_C  TM=9.777E-01  e=3.229E-48  Bacillus cereus
  2dds-assembly4_D  TM=9.534E-01  e=5.344E-47  Bacillus cereus

Secondary structure (DSSP, 8-state):
----EEEEEEEE--TTTSTTS-HHHHHHHHHH-STTSS-SEEEEEEE-SHHHHHHHHHHTTTT--EEPPPTTS-STT-SEEEES--SS-SB----EEEESS-EEEEEEEE-S---SSGGGB--EEEEEEEEETTEEEEEEEEE-----SSS-TTHHHHHHHHHHHHHHHHHHHHT--TTS-EEEEEE----TTSHHHHHHHHHHTB---EEEE-S-SB-TTT-HHHHHH-TTPPPB--EEEEEBTTS---SSEEEEE----PSPEEEEETTEEEEE--SSSB--EEEEE-/----EEEEEEEE--TTT-TTS-HHHHHHHHHT-STTTT-SEEEEEEE-SHHHHHHHHHHHTTT--EEPPPTTS-STT-SEEEES--SS-SB----EEEESS-EEEEEEEE-S---GGGGGB--EEEEEEEEETTEEEEEEEEE-----TTS-TTHHHHHHHHHHHHHHHHHHHTT--TTS-EEEEEE----TTSHHHHHHHHHHTB---EEEE-S-SB-TTT-HHHHHH-TTPPPB--EEEEEBTTSPPPSSEEEEE----PSPEEEE-SS-EEEE--SSSB--EEEEE-

Solvent-accessible surface area: 23790 Å² total; per-residue (Å²): 36,58,5,85,0,0,0,1,0,0,19,0,29,12,39,128,127,96,84,77,27,14,4,113,88,0,0,71,12,0,6,126,5,79,5,2,76,100,1,17,0,0,0,1,0,27,2,23,14,77,27,0,0,54,91,1,16,53,60,5,105,200,47,0,56,88,33,4,40,3,0,7,82,47,112,85,54,25,98,110,31,27,30,57,52,31,102,131,39,87,47,12,0,0,0,0,0,0,0,68,59,60,23,120,33,47,8,0,8,4,13,152,37,46,46,38,165,30,87,62,17,3,10,0,0,0,2,0,45,0,75,34,124,65,136,32,0,3,0,0,0,0,6,0,1,42,80,28,108,207,14,22,103,32,98,6,96,123,18,5,28,88,4,2,97,24,0,3,66,2,4,122,126,64,132,14,67,160,99,29,1,0,0,0,0,0,2,0,9,1,23,23,38,41,99,24,16,123,53,2,25,130,36,0,24,2,55,63,17,4,9,13,30,20,61,4,0,30,4,2,130,47,0,26,0,0,118,128,49,132,102,139,10,129,34,29,5,8,1,0,0,0,3,3,104,89,22,76,78,10,149,49,13,0,0,48,4,15,56,56,77,14,140,93,14,25,24,154,29,98,100,174,121,121,67,13,55,2,8,1,14,15,4,2,0,32,0,35,29,116,44,54,1,99,0,0,0,0,0,0,21,0,34,16,38,132,127,82,84,42,26,15,4,109,91,0,0,46,21,0,22,123,5,74,3,4,95,103,3,14,0,0,0,0,0,23,1,20,12,85,30,0,0,79,83,1,16,54,41,4,103,202,52,0,77,93,31,4,38,4,0,6,68,48,107,88,54,26,80,132,49,57,34,54,48,36,92,127,42,84,44,8,0,0,0,0,0,0,0,70,65,54,20,120,34,46,8,0,12,3,9,110,40,14,6,25,146,21,102,72,17,2,12,0,0,0,0,0,53,0,69,23,101,68,109,37,0,4,0,0,0,0,6,0,0,33,84,30,92,172,14,44,112,31,74,18,102,132,7,12,28,75,2,3,104,18,0,21,91,6,3,159,164,65,130,9,67,126,110,33,2,0,0,0,0,0,2,0,8,2,25,17,20,41,104,22,4,94,59,1,20,118,19,0,33,2,71,45,14,13,7,19,47,40,64,2,0,31,4,2,137,51,0,26,0,0,118,87,54,117,82,125,18,130,42,13,6,5,0,0,0,0,3,4,88,71,11,102,75,6,147,16,15,0,0,52,4,19,60,51,77,14,182,91,4,68,17,177,14,115,100,88,98,99,78,5,51,2,6,1,15,14,4,2,0,59,1,40,26,102

Foldseek 3Di:
DDWKEKEDAQQQDACVVVVFPCLQVLLLLVLVDPVHPDTFKYKYANCKHVVSSVSSCVSCCVQFVAKAPFAQPDQPRAPEEEAPRDPPADTEQRIMMTGNFHWPHKYHYQHNFDDDVCVSYSFAKMKTWTADPNDIAIEIEGAFQACDPGQDDPRSLVRLLVRLLVQLVVVVVVCDPQAHKHKYWYQSNDFPPDPSVVSSCVSNQWDDAAEAEDQAFQDLPQFFVSVVVCVPDDGGHGTDITIHPSHDDAPGKYKYFDDDWGDKDWTPDDPDIDIGIHSHSTTMIIMDDD/DFWKEKEDAQQQAACVVVVFDCLQVLLLQVLVDPVLPDTFKYKYANCKHPVSSVSNCVSNCVPFVAKADFALPDQPRAPEEEEPRDPDAPIEQRIMMTGNFDWDHKYHYFAHDEFDPRRRYRFAKMKTWTADPNDIAIEIEGAAYADDPRGPDCRRLVRLLSRLLVQCVVVVVVPDPQAHKHKYWYQSHDFPPDPSNVSNCVSNQFDDAAEAEDRAFQDLPQFQVSCVVPVPDDGGHGTDMTIHPSHDDAAGKYKYFDDDWGDKDWGDDPPDIDIGIHSHSTTMIIMGHD

InterPro d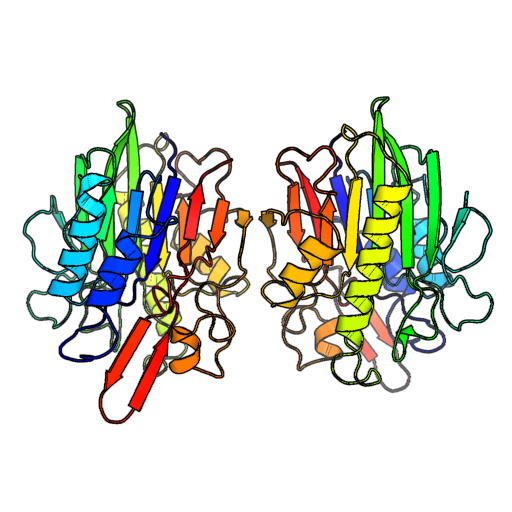omains:
  IPR005135 Endonuclease/exonuclease/phosphatase [PF03372] (47-322)
  IPR017766 Sphingomyelinase C/phospholipase C [TIGR03395] (43-327)
  IPR017766 Sphingomyelinase C/phospholipase C [cd09078] (43-328)
  IPR036691 Endonuclease/exonuclease/phosphatase superfamily [G3DSA:3.60.10.10] (41-330)
  IPR036691 Endonuclease/exonuclease/phosphatase superfamily [SSF56219] (40-327)
  IPR038772 Sphingomyelinase C/Sphingomyelin phosphodiesterase 2-like [PTHR16320] (30-303)

Sequence (580 aa):
TDLKLVSHNVYMLSTVLYPNWGQYKRADLIGQSSYIKNNDVVIFNEAFDNGASDKLLSNVKKEYPYQTPVLGRSQSGWDKTEGSYSSTVAEDGGVAIVSKYPIKEKIQHVFKSGCGFDNDSNKGFVYTKIEKNGKNVHVIGTHTQSEDSRCGAGHDRKIRAEQMKEISDFVKKKNIPKDETVYIGGDLNVNKGTPEFKDMLKNLNVNDVLYAGHNSTWDPQSNSIAKYNYPNGKPEHLDYIFTDKDHKQPKQLVNEVVTEKPKPWDVYAAAYYYVYNDFSDHYPIKAYSKTDLKLVSHNVYMLSTVLYPNWGQYKRADLIGQSSYIKNNDVVIFNEAFDNGASDKLLSNVKKEYPYQTPVLGRSQSGWDKTEGSYSSTVAEDGGVAIVSKYPIKEKIQHVFKSGCGFDNDSNKGFVYTKIEKNGKNVHVIGTHTQSEDSRCGAGHDRKIRAEQMKEISDFVKKKNIPKDETVYIGGDLNVNKGTPEFKDMLKNLNVNDVLYAGHNSTWDPQSNSIAKYNYPNGKPEHLDYIFTDKDHKQPKQLVNEVVTEKPKPWDVYAAAYYYVYNDFSDHYPIKAYSK

B-factor: mean 26.6, std 10.86, range [7.77, 79.83]

CATH classification: 3.60.10.10

Radius of gyration: 26.18 Å; Cα contacts (8 Å, |Δi|>4): 1455; chains: 2; bounding box: 64×68×57 Å